Protein AF-A0A7Y3TTW7-F1 (afdb_monomer_lite)

Structure (mmCIF, N/CA/C/O backbone):
data_AF-A0A7Y3TTW7-F1
#
_entry.id   AF-A0A7Y3TTW7-F1
#
loop_
_atom_site.group_PDB
_atom_site.id
_atom_site.type_symbol
_atom_site.label_atom_id
_atom_site.label_alt_id
_atom_site.label_comp_id
_atom_site.label_asym_id
_atom_site.label_entity_id
_atom_site.label_seq_id
_atom_site.pdbx_PDB_ins_code
_atom_site.Cartn_x
_atom_site.Cartn_y
_atom_site.Cartn_z
_atom_site.occupancy
_atom_site.B_iso_or_equiv
_atom_site.auth_seq_id
_atom_site.auth_comp_id
_atom_site.auth_asym_id
_atom_site.auth_atom_id
_atom_site.pdbx_PDB_model_num
ATOM 1 N N . MET A 1 1 ? 27.872 -8.347 -33.840 1.00 60.88 1 MET A N 1
ATOM 2 C CA . MET A 1 1 ? 28.365 -9.631 -33.315 1.00 60.88 1 MET A CA 1
ATOM 3 C C . MET A 1 1 ? 29.827 -9.441 -32.973 1.00 60.88 1 MET A C 1
ATOM 5 O O . MET A 1 1 ? 30.677 -9.538 -33.855 1.00 60.88 1 MET A O 1
ATOM 9 N N . GLY A 1 2 ? 30.091 -9.071 -31.722 1.00 65.56 2 GLY A N 1
ATOM 10 C CA . GLY A 1 2 ? 31.433 -8.956 -31.163 1.00 65.56 2 GLY A CA 1
ATOM 11 C C . GLY A 1 2 ? 32.187 -10.287 -31.203 1.00 65.56 2 GLY A C 1
ATOM 12 O O . GLY A 1 2 ? 31.596 -11.361 -31.333 1.00 65.56 2 GLY A O 1
ATOM 13 N N . ASN A 1 3 ? 33.513 -10.218 -31.104 1.00 78.81 3 ASN A N 1
ATOM 14 C CA . ASN A 1 3 ? 34.361 -11.405 -31.029 1.00 78.81 3 ASN A CA 1
ATOM 15 C C . ASN A 1 3 ? 34.324 -11.984 -29.605 1.00 78.81 3 ASN A C 1
ATOM 17 O O . ASN A 1 3 ? 35.229 -11.746 -28.808 1.00 78.81 3 ASN A O 1
ATOM 21 N N . PHE A 1 4 ? 33.232 -12.671 -29.268 1.00 81.38 4 PHE A N 1
ATOM 22 C CA . PHE A 1 4 ? 33.048 -13.304 -27.964 1.00 81.38 4 PHE A CA 1
ATOM 23 C C . PHE A 1 4 ? 33.668 -14.700 -27.917 1.00 81.38 4 PHE A C 1
ATOM 25 O O . PHE A 1 4 ? 33.715 -15.425 -28.915 1.00 81.38 4 PHE A O 1
ATOM 32 N N . SER A 1 5 ? 34.077 -15.110 -26.719 1.00 85.25 5 SER A N 1
ATOM 33 C CA . SER A 1 5 ? 34.340 -16.512 -26.421 1.00 85.25 5 SER A CA 1
ATOM 34 C C . SER A 1 5 ? 33.061 -17.350 -26.496 1.00 85.25 5 SER A C 1
ATOM 36 O O . SER A 1 5 ? 31.952 -16.830 -26.621 1.00 85.25 5 SER A O 1
ATOM 38 N N . ARG A 1 6 ? 33.205 -18.679 -26.460 1.00 88.56 6 ARG A N 1
ATOM 39 C CA . ARG A 1 6 ? 32.058 -19.596 -26.505 1.00 88.56 6 ARG A CA 1
ATOM 40 C C . ARG A 1 6 ? 31.090 -19.288 -25.359 1.00 88.56 6 ARG A C 1
ATOM 42 O O . ARG A 1 6 ? 31.471 -19.439 -24.200 1.00 88.56 6 ARG A O 1
ATOM 49 N N . ASP A 1 7 ? 29.841 -18.981 -25.700 1.00 87.75 7 ASP A N 1
ATOM 50 C CA . ASP A 1 7 ? 28.762 -18.857 -24.723 1.00 87.75 7 ASP A CA 1
ATOM 51 C C . ASP A 1 7 ? 28.523 -20.207 -24.030 1.00 87.75 7 ASP A C 1
ATOM 53 O O . ASP A 1 7 ? 28.310 -21.246 -24.666 1.00 87.75 7 ASP A O 1
ATOM 57 N N . THR A 1 8 ? 28.647 -20.193 -22.710 1.00 91.12 8 THR A N 1
ATOM 58 C CA . THR A 1 8 ? 28.443 -21.355 -21.839 1.00 91.12 8 THR A CA 1
ATOM 59 C C . THR A 1 8 ? 27.272 -21.153 -20.883 1.00 91.12 8 THR A C 1
ATOM 61 O O . THR A 1 8 ? 26.850 -22.122 -20.243 1.00 91.12 8 THR A O 1
ATOM 64 N N . PHE A 1 9 ? 26.705 -19.943 -20.849 1.00 92.75 9 PHE A N 1
ATOM 65 C CA . PHE A 1 9 ? 25.619 -19.581 -19.963 1.00 92.75 9 PHE A CA 1
ATOM 66 C C . PHE A 1 9 ? 24.318 -20.259 -20.401 1.00 92.75 9 PHE A C 1
ATOM 68 O O . PHE A 1 9 ? 23.895 -20.209 -21.553 1.00 92.75 9 PHE A O 1
ATOM 75 N N . ASP A 1 10 ? 23.656 -20.910 -19.447 1.00 93.19 10 ASP A N 1
ATOM 76 C CA . ASP A 1 10 ? 22.334 -21.493 -19.642 1.00 93.19 10 ASP A CA 1
ATOM 77 C C . ASP A 1 10 ? 21.482 -21.224 -18.392 1.00 93.19 10 ASP A C 1
ATOM 79 O O . ASP A 1 10 ? 21.712 -21.846 -17.343 1.00 93.19 10 ASP A O 1
ATOM 83 N N . PRO A 1 11 ? 20.477 -20.329 -18.471 1.00 89.50 11 PRO A N 1
ATOM 84 C CA . PRO A 1 11 ? 19.652 -19.982 -17.319 1.00 89.50 11 PRO A CA 1
ATOM 85 C C . PRO A 1 11 ? 18.865 -21.186 -16.775 1.00 89.50 11 PRO A C 1
ATOM 87 O O . PRO A 1 11 ? 18.507 -21.207 -15.595 1.00 89.50 11 PRO A O 1
ATOM 90 N N . LEU A 1 12 ? 18.620 -22.223 -17.586 1.00 93.69 12 LEU A N 1
ATOM 91 C CA . LEU A 1 12 ? 17.895 -23.422 -17.159 1.00 93.69 12 LEU A CA 1
ATOM 92 C C . LEU A 1 12 ? 18.743 -24.345 -16.277 1.00 93.69 12 LEU A C 1
ATOM 94 O O . LEU A 1 12 ? 18.178 -25.103 -15.485 1.00 93.69 12 LEU A O 1
ATOM 98 N N . LYS A 1 13 ? 20.078 -24.255 -16.351 1.00 93.00 13 LYS A N 1
ATOM 99 C CA . LYS A 1 13 ? 20.993 -25.020 -15.483 1.00 93.00 13 LYS A CA 1
ATOM 100 C C . LYS A 1 13 ? 21.088 -24.466 -14.064 1.00 93.00 13 LYS A C 1
ATOM 102 O O . LYS A 1 13 ? 21.557 -25.177 -13.178 1.00 93.00 13 LYS A O 1
ATOM 107 N N . ARG A 1 14 ? 20.603 -23.238 -13.829 1.00 89.44 14 ARG A N 1
ATOM 108 C CA . ARG A 1 14 ? 20.536 -22.594 -12.503 1.00 89.44 14 ARG A CA 1
ATOM 109 C C . ARG A 1 14 ? 21.897 -22.499 -11.797 1.00 89.44 14 ARG A C 1
ATOM 111 O O . ARG A 1 14 ? 21.977 -22.655 -10.578 1.00 89.44 14 ARG A O 1
ATOM 118 N N . TYR A 1 15 ? 22.971 -22.256 -12.548 1.00 93.44 15 TYR A N 1
ATOM 119 C CA . TYR A 1 15 ? 24.261 -21.927 -11.947 1.00 93.44 15 TYR A CA 1
ATOM 120 C C . TYR A 1 15 ? 24.195 -20.549 -11.280 1.00 93.44 15 TYR A C 1
ATOM 122 O O . TYR A 1 15 ? 23.651 -19.610 -11.849 1.00 93.44 15 TYR A O 1
ATOM 130 N N . ALA A 1 16 ? 24.737 -20.444 -10.064 1.00 92.50 16 ALA A N 1
ATOM 131 C CA . ALA A 1 16 ? 24.695 -19.219 -9.256 1.00 92.50 16 ALA A CA 1
ATOM 132 C C . ALA A 1 16 ? 26.045 -18.480 -9.191 1.00 92.50 16 ALA A C 1
ATOM 134 O O . ALA A 1 16 ? 26.107 -17.316 -8.810 1.00 92.50 16 ALA A O 1
ATOM 135 N N . SER A 1 17 ? 27.158 -19.144 -9.521 1.00 92.69 17 SER A N 1
ATOM 136 C CA . SER A 1 17 ? 28.484 -18.513 -9.550 1.00 92.69 17 SER A CA 1
ATOM 137 C C . SER A 1 17 ? 29.507 -19.383 -10.275 1.00 92.69 17 SER A C 1
ATOM 139 O O . SER A 1 17 ? 29.437 -20.607 -10.165 1.00 92.69 17 SER A O 1
ATOM 141 N N . VAL A 1 18 ? 30.516 -18.752 -10.877 1.00 93.81 18 VAL A N 1
ATOM 142 C CA . VAL A 1 18 ? 31.730 -19.410 -11.390 1.00 93.81 18 VAL A CA 1
ATOM 143 C C . VAL A 1 18 ? 32.837 -19.353 -10.327 1.00 93.81 18 VAL A C 1
ATOM 145 O O . VAL A 1 18 ? 32.968 -18.359 -9.606 1.00 93.81 18 VAL A O 1
ATOM 148 N N . ARG A 1 19 ? 33.626 -20.427 -10.176 1.00 92.94 19 ARG A N 1
ATOM 149 C CA . ARG A 1 19 ? 34.709 -20.535 -9.177 1.00 92.94 19 ARG A CA 1
ATOM 150 C C . ARG A 1 19 ? 36.032 -20.895 -9.845 1.00 92.94 19 ARG A C 1
ATOM 152 O O . ARG A 1 19 ? 36.165 -21.980 -10.402 1.00 92.94 19 ARG A O 1
ATOM 159 N N . LEU A 1 20 ? 37.014 -20.000 -9.731 1.00 91.88 20 LEU A N 1
ATOM 160 C CA . LEU A 1 20 ? 38.354 -20.207 -10.281 1.00 91.88 20 LEU A CA 1
ATOM 161 C C . LEU A 1 20 ? 39.114 -21.281 -9.497 1.00 91.88 20 LEU A C 1
ATOM 163 O O . LEU A 1 20 ? 39.105 -21.287 -8.264 1.00 91.88 20 LEU A O 1
ATOM 167 N N . GLN A 1 21 ? 39.790 -22.171 -10.220 1.00 87.56 21 GLN A N 1
ATOM 168 C CA . GLN A 1 21 ? 40.594 -23.244 -9.640 1.00 87.56 21 GLN A CA 1
ATOM 169 C C . GLN A 1 21 ? 42.067 -22.838 -9.542 1.00 87.56 21 GLN A C 1
ATOM 171 O O . GLN A 1 21 ? 42.611 -22.171 -10.422 1.00 87.56 21 GLN A O 1
ATOM 176 N N . GLN A 1 22 ? 42.736 -23.260 -8.469 1.00 90.31 22 GLN A N 1
ATOM 177 C CA . GLN A 1 22 ? 44.163 -23.006 -8.298 1.00 90.31 22 GLN A CA 1
ATOM 178 C C . GLN A 1 22 ? 44.974 -23.771 -9.352 1.00 90.31 22 GLN A C 1
ATOM 180 O O . GLN A 1 22 ? 44.800 -24.974 -9.524 1.00 90.31 22 GLN A O 1
ATOM 185 N N . GLY A 1 23 ? 45.897 -23.076 -10.021 1.00 91.19 23 GLY A N 1
ATOM 186 C CA . GLY A 1 23 ? 46.810 -23.682 -10.997 1.00 91.19 23 GLY A CA 1
ATOM 187 C C . GLY A 1 23 ? 46.199 -23.950 -12.377 1.00 91.19 23 GLY A C 1
ATOM 188 O O . GLY A 1 23 ? 46.870 -24.553 -13.210 1.00 91.19 23 GLY A O 1
ATOM 189 N N . VAL A 1 24 ? 44.967 -23.495 -12.633 1.00 92.81 24 VAL A N 1
ATOM 190 C CA . VAL A 1 24 ? 44.290 -23.623 -13.933 1.00 92.81 24 VAL A CA 1
ATOM 191 C C . VAL A 1 24 ? 44.300 -22.269 -14.662 1.00 92.81 24 VAL A C 1
ATOM 193 O O . VAL A 1 24 ? 44.083 -21.243 -14.013 1.00 92.81 24 VAL A O 1
ATOM 196 N N . PRO A 1 25 ? 44.569 -22.227 -15.983 1.00 90.50 25 PRO A N 1
ATOM 197 C CA . PRO A 1 25 ? 44.486 -20.995 -16.765 1.00 90.50 25 PRO A CA 1
ATOM 198 C C . PRO A 1 25 ? 43.090 -20.369 -16.716 1.00 90.50 25 PRO A C 1
ATOM 200 O O . PRO A 1 25 ? 42.089 -21.071 -16.829 1.00 90.50 25 PRO A O 1
ATOM 203 N N . LEU A 1 26 ? 43.037 -19.043 -16.594 1.00 88.50 26 LEU A N 1
ATOM 204 C CA . LEU A 1 26 ? 41.797 -18.282 -16.699 1.00 88.50 26 LEU A CA 1
ATOM 205 C C . LEU A 1 26 ? 41.427 -18.109 -18.173 1.00 88.50 26 LEU A C 1
ATOM 207 O O . LEU A 1 26 ? 42.253 -17.645 -18.962 1.00 88.50 26 LEU A O 1
ATOM 211 N N . ILE A 1 27 ? 40.188 -18.441 -18.519 1.00 89.56 27 ILE A N 1
ATOM 212 C CA . ILE A 1 27 ? 39.611 -18.162 -19.832 1.00 89.56 27 ILE A CA 1
ATOM 213 C C . ILE A 1 27 ? 38.557 -17.062 -19.714 1.00 89.56 27 ILE A C 1
ATOM 215 O O . ILE A 1 27 ? 37.902 -16.899 -18.687 1.00 89.56 27 ILE A O 1
ATOM 219 N N . ASP A 1 28 ? 38.400 -16.300 -20.783 1.00 89.44 28 ASP A N 1
ATOM 220 C CA . ASP A 1 28 ? 37.395 -15.246 -20.914 1.00 89.44 28 ASP A CA 1
ATOM 221 C C . ASP A 1 28 ? 35.954 -15.777 -20.818 1.00 89.44 28 ASP A C 1
ATOM 223 O O . ASP A 1 28 ? 35.100 -15.108 -20.245 1.00 89.44 28 ASP A O 1
ATOM 227 N N . ALA A 1 29 ? 35.686 -16.992 -21.313 1.00 89.69 29 ALA A N 1
ATOM 228 C CA . ALA A 1 29 ? 34.371 -17.638 -21.233 1.00 89.69 29 ALA A CA 1
ATOM 229 C C . ALA A 1 29 ? 33.845 -17.762 -19.793 1.00 89.69 29 ALA A C 1
ATOM 231 O O . ALA A 1 29 ? 32.687 -17.441 -19.546 1.00 89.69 29 ALA A O 1
ATOM 232 N N . ASP A 1 30 ? 34.705 -18.141 -18.843 1.00 91.88 30 ASP A N 1
ATOM 233 C CA . ASP A 1 30 ? 34.345 -18.263 -17.423 1.00 91.88 30 ASP A CA 1
ATOM 234 C C . ASP A 1 30 ? 33.970 -16.900 -16.819 1.00 91.88 30 ASP A C 1
ATOM 236 O O . ASP A 1 30 ? 33.119 -16.797 -15.932 1.00 91.88 30 ASP A O 1
ATOM 240 N N . TRP A 1 31 ? 34.614 -15.831 -17.293 1.00 90.25 31 TRP A N 1
ATOM 241 C CA . TRP A 1 31 ? 34.330 -14.473 -16.841 1.00 90.25 31 TRP A CA 1
ATOM 242 C C . TRP A 1 31 ? 33.002 -13.968 -17.411 1.00 90.25 31 TRP A C 1
ATOM 244 O O . TRP A 1 31 ? 32.193 -13.417 -16.663 1.00 90.25 31 TRP A O 1
ATOM 254 N N . ASN A 1 32 ? 32.758 -14.207 -18.700 1.00 90.75 32 ASN A N 1
ATOM 255 C CA . ASN A 1 32 ? 31.502 -13.851 -19.356 1.00 90.75 32 ASN A CA 1
ATOM 256 C C . ASN A 1 32 ? 30.320 -14.600 -18.719 1.00 90.75 32 ASN A C 1
ATOM 258 O O . ASN A 1 32 ? 29.352 -13.963 -18.312 1.00 90.75 32 ASN A O 1
ATOM 262 N N . GLU A 1 33 ? 30.444 -15.916 -18.487 1.00 93.31 33 GLU A N 1
ATOM 263 C CA . GLU A 1 33 ? 29.412 -16.701 -17.792 1.00 93.31 33 GLU A CA 1
ATOM 264 C C . GLU A 1 33 ? 29.146 -16.160 -16.376 1.00 93.31 33 GLU A C 1
ATOM 266 O O . GLU A 1 33 ? 27.995 -16.067 -15.943 1.00 93.31 33 GLU A O 1
ATOM 271 N N . MET A 1 34 ? 30.191 -15.742 -15.647 1.00 93.94 34 MET A N 1
ATOM 272 C CA . MET A 1 34 ? 30.019 -15.138 -14.323 1.00 93.94 34 MET A CA 1
ATOM 273 C C . MET A 1 34 ? 29.203 -13.837 -14.364 1.00 93.94 34 MET A C 1
ATOM 275 O O . MET A 1 34 ? 28.422 -13.587 -13.439 1.00 93.94 34 MET A O 1
ATOM 279 N N . ASP A 1 35 ? 29.400 -12.997 -15.380 1.00 92.75 35 ASP A N 1
ATOM 280 C CA . ASP A 1 35 ? 28.644 -11.752 -15.540 1.00 92.75 35 ASP A CA 1
ATOM 281 C C . ASP A 1 35 ? 27.187 -12.025 -15.935 1.00 92.75 35 ASP A C 1
ATOM 283 O O . ASP A 1 35 ? 26.265 -11.509 -15.295 1.00 92.75 35 ASP A O 1
ATOM 287 N N . ASP A 1 36 ? 26.966 -12.925 -16.895 1.00 93.25 36 ASP A N 1
ATOM 288 C CA . ASP A 1 36 ? 25.630 -13.277 -17.380 1.00 93.25 36 ASP A CA 1
ATOM 289 C C . ASP A 1 36 ? 24.755 -13.919 -16.293 1.00 93.25 36 ASP A C 1
ATOM 291 O O . ASP A 1 36 ? 23.564 -13.593 -16.182 1.00 93.25 36 ASP A O 1
ATOM 295 N N . ILE A 1 37 ? 25.343 -14.751 -15.420 1.00 94.69 37 ILE A N 1
ATOM 296 C CA . ILE A 1 37 ? 24.661 -15.289 -14.232 1.00 94.69 37 ILE A CA 1
ATOM 297 C C . ILE A 1 37 ? 24.168 -14.147 -13.335 1.00 94.69 37 ILE A C 1
ATOM 299 O O . ILE A 1 37 ? 22.982 -14.090 -12.997 1.00 94.69 37 ILE A O 1
ATOM 303 N N . ARG A 1 38 ? 25.050 -13.206 -12.972 1.00 93.75 38 ARG A N 1
ATOM 304 C CA . ARG A 1 38 ? 24.707 -12.095 -12.064 1.00 93.75 38 ARG A CA 1
ATOM 305 C C . ARG A 1 38 ? 23.667 -11.163 -12.667 1.00 93.75 38 ARG A C 1
ATOM 307 O O . ARG A 1 38 ? 22.726 -10.756 -11.983 1.00 93.75 38 ARG A O 1
ATOM 314 N N . ARG A 1 39 ? 23.830 -10.826 -13.946 1.00 92.44 39 ARG A N 1
ATOM 315 C CA . ARG A 1 39 ? 22.899 -9.973 -14.685 1.00 92.44 39 ARG A CA 1
ATOM 316 C C . ARG A 1 39 ? 21.516 -10.607 -14.749 1.00 92.44 39 ARG A C 1
ATOM 318 O O . ARG A 1 39 ? 20.527 -9.919 -14.492 1.00 92.44 39 ARG A O 1
ATOM 325 N N . THR A 1 40 ? 21.438 -11.902 -15.050 1.00 92.19 40 THR A N 1
ATOM 326 C CA . THR A 1 40 ? 20.163 -12.624 -15.134 1.00 92.19 40 THR A CA 1
ATOM 327 C C . THR A 1 40 ? 19.485 -12.733 -13.773 1.00 92.19 40 THR A C 1
ATOM 329 O O . THR A 1 40 ? 18.276 -12.510 -13.683 1.00 92.19 40 THR A O 1
ATOM 332 N N . GLU A 1 41 ? 20.233 -13.018 -12.705 1.00 93.19 41 GLU A N 1
ATOM 333 C CA . GLU A 1 41 ? 19.691 -13.103 -11.345 1.00 93.19 41 GLU A CA 1
ATOM 334 C C . GLU A 1 41 ? 19.109 -11.757 -10.885 1.00 93.19 41 GLU A C 1
ATOM 336 O O . GLU A 1 41 ? 17.942 -11.691 -10.484 1.00 93.19 41 GLU A O 1
ATOM 341 N N . LEU A 1 42 ? 19.867 -10.664 -11.040 1.00 92.62 42 LEU A N 1
ATOM 342 C CA . LEU A 1 42 ? 19.406 -9.321 -10.681 1.00 92.62 42 LEU A CA 1
ATOM 343 C C . LEU A 1 42 ? 18.188 -8.897 -11.510 1.00 92.62 42 LEU A C 1
ATOM 345 O O . LEU A 1 42 ? 17.193 -8.431 -10.952 1.00 92.62 42 LEU A O 1
ATOM 349 N N . ARG A 1 43 ? 18.231 -9.090 -12.835 1.00 91.19 43 ARG A N 1
ATOM 350 C CA . ARG A 1 43 ? 17.109 -8.748 -13.721 1.00 91.19 43 ARG A CA 1
ATOM 351 C C . ARG A 1 43 ? 15.856 -9.539 -13.359 1.00 91.19 43 ARG A C 1
ATOM 353 O O . ARG A 1 43 ? 14.773 -8.964 -13.302 1.00 91.19 43 ARG A O 1
ATOM 360 N N . THR A 1 44 ? 15.998 -10.833 -13.072 1.00 90.56 44 THR A N 1
ATOM 361 C CA . THR A 1 44 ? 14.889 -11.700 -12.645 1.00 90.56 44 THR A CA 1
ATOM 362 C C . THR A 1 44 ? 14.290 -11.206 -11.329 1.00 90.56 44 THR A C 1
ATOM 364 O O . THR A 1 44 ? 13.070 -11.095 -11.221 1.00 90.56 44 THR A O 1
ATOM 367 N N . PHE A 1 45 ? 15.124 -10.841 -10.352 1.00 88.94 45 PHE A N 1
ATOM 368 C CA . PHE A 1 45 ? 14.653 -10.296 -9.080 1.00 88.94 45 PHE A CA 1
ATOM 369 C C . PHE A 1 45 ? 13.850 -9.000 -9.272 1.00 88.94 45 PHE A C 1
ATOM 371 O O . PHE A 1 45 ? 12.715 -8.894 -8.808 1.00 88.94 45 PHE A O 1
ATOM 378 N N . ILE A 1 46 ? 14.398 -8.030 -10.009 1.00 90.94 46 ILE A N 1
ATOM 379 C CA . ILE A 1 46 ? 13.727 -6.746 -10.259 1.00 90.94 46 ILE A CA 1
ATOM 380 C C . ILE A 1 46 ? 12.412 -6.971 -11.015 1.00 90.94 46 ILE A C 1
ATOM 382 O O . ILE A 1 46 ? 11.369 -6.462 -10.605 1.00 90.94 46 ILE A O 1
ATOM 386 N N . LYS A 1 47 ? 12.440 -7.784 -12.076 1.00 88.81 47 LYS A N 1
ATOM 387 C CA . LYS A 1 47 ? 11.273 -8.082 -12.914 1.00 88.81 47 LYS A CA 1
ATOM 388 C C . LYS A 1 47 ? 10.107 -8.658 -12.113 1.00 88.81 47 LYS A C 1
ATOM 390 O O . LYS A 1 47 ? 8.983 -8.192 -12.262 1.00 88.81 47 LYS A O 1
ATOM 395 N N . TRP A 1 48 ? 10.357 -9.667 -11.278 1.00 84.12 48 TRP A N 1
ATOM 396 C CA . TRP A 1 48 ? 9.275 -10.392 -10.606 1.00 84.12 48 TRP A CA 1
ATOM 397 C C . TRP A 1 48 ? 8.834 -9.770 -9.281 1.00 84.12 48 TRP A C 1
ATOM 399 O O . TRP A 1 48 ? 7.655 -9.863 -8.948 1.00 84.12 48 TRP A O 1
ATOM 409 N N . PHE A 1 49 ? 9.742 -9.147 -8.523 1.00 82.75 49 PHE A N 1
ATOM 410 C CA . PHE A 1 49 ? 9.419 -8.638 -7.183 1.00 82.75 49 PHE A CA 1
ATOM 411 C C . PHE A 1 49 ? 9.117 -7.139 -7.145 1.00 82.75 49 PHE A C 1
ATOM 413 O O . PHE A 1 49 ? 8.361 -6.697 -6.282 1.00 82.75 49 PHE A O 1
ATOM 420 N N . ILE A 1 50 ? 9.684 -6.353 -8.062 1.00 85.25 50 ILE A N 1
ATOM 421 C CA . ILE A 1 50 ? 9.438 -4.907 -8.144 1.00 85.25 50 ILE A CA 1
ATOM 422 C C . ILE A 1 50 ? 8.433 -4.625 -9.273 1.00 85.25 50 ILE A C 1
ATOM 424 O O . ILE A 1 50 ? 7.422 -3.939 -9.068 1.00 85.25 50 ILE A O 1
ATOM 428 N N . GLY A 1 51 ? 8.679 -5.224 -10.440 1.00 86.38 51 GLY A N 1
ATOM 429 C CA . GLY A 1 51 ? 7.909 -5.014 -11.661 1.00 86.38 51 GLY A CA 1
ATOM 430 C C . GLY A 1 51 ? 8.232 -3.685 -12.340 1.00 86.38 51 GLY A C 1
ATOM 431 O O . GLY A 1 51 ? 9.226 -3.028 -12.026 1.00 86.38 51 GLY A O 1
ATOM 432 N N . ASP A 1 52 ? 7.362 -3.290 -13.265 1.00 88.75 52 ASP A N 1
ATOM 433 C CA . ASP A 1 52 ? 7.565 -2.096 -14.085 1.00 88.75 52 ASP A CA 1
ATOM 434 C C . ASP A 1 52 ? 7.034 -0.835 -13.400 1.00 88.75 52 ASP A C 1
ATOM 436 O O . ASP A 1 52 ? 6.056 -0.885 -12.638 1.00 88.75 52 ASP A O 1
ATOM 440 N N . GLY A 1 53 ? 7.657 0.309 -13.690 1.00 89.94 53 GLY A N 1
ATOM 441 C CA . GLY A 1 53 ? 7.201 1.606 -13.193 1.00 89.94 53 GLY A CA 1
ATOM 442 C C . GLY A 1 53 ? 8.278 2.684 -13.098 1.00 89.94 53 GLY A C 1
ATOM 443 O O . GLY A 1 53 ? 9.448 2.473 -13.417 1.00 89.94 53 GLY A O 1
ATOM 444 N N . ILE A 1 54 ? 7.858 3.863 -12.638 1.00 89.81 54 ILE A N 1
ATOM 445 C CA . ILE A 1 54 ? 8.736 5.008 -12.379 1.00 89.81 54 ILE A CA 1
ATOM 446 C C . ILE A 1 54 ? 8.973 5.128 -10.868 1.00 89.81 54 ILE A C 1
ATOM 448 O O . ILE A 1 54 ? 7.995 5.254 -10.118 1.00 89.81 54 ILE A O 1
ATOM 452 N N . PRO A 1 55 ? 10.236 5.123 -10.401 1.00 86.44 55 PRO A N 1
ATOM 453 C CA . PRO A 1 55 ? 10.557 5.289 -8.994 1.00 86.44 55 PRO A CA 1
ATOM 454 C C . PRO A 1 55 ? 10.152 6.678 -8.494 1.00 86.44 55 PRO A C 1
ATOM 456 O O . PRO A 1 55 ? 10.203 7.676 -9.221 1.00 86.44 55 PRO A O 1
ATOM 459 N N . ALA A 1 56 ? 9.741 6.739 -7.227 1.00 81.00 56 ALA A N 1
ATOM 460 C CA . ALA A 1 56 ? 9.491 8.010 -6.554 1.00 81.00 56 ALA A CA 1
ATOM 461 C C . ALA A 1 56 ? 10.782 8.839 -6.466 1.00 81.00 56 ALA A C 1
ATOM 463 O O . ALA A 1 56 ? 11.884 8.286 -6.426 1.00 81.00 56 ALA A O 1
ATOM 464 N N . LYS A 1 57 ? 10.642 10.166 -6.406 1.00 75.94 57 LYS A N 1
ATOM 465 C CA . LYS A 1 57 ? 11.776 11.052 -6.126 1.00 75.94 57 LYS A CA 1
ATOM 466 C C . LYS A 1 57 ? 12.300 10.809 -4.706 1.00 75.94 57 LYS A C 1
ATOM 468 O O . LYS A 1 57 ? 11.587 10.278 -3.853 1.00 75.94 57 LYS A O 1
ATOM 473 N N . SER A 1 58 ? 13.542 11.219 -4.444 1.00 71.44 58 SER A N 1
ATOM 474 C CA . SER A 1 58 ? 14.175 11.098 -3.120 1.00 71.44 58 SER A CA 1
ATOM 475 C C . SER A 1 58 ? 13.409 11.834 -2.014 1.00 71.44 58 SER A C 1
ATOM 477 O O . SER A 1 58 ? 13.449 11.416 -0.861 1.00 71.44 58 SER A O 1
ATOM 479 N N . ASP A 1 59 ? 12.663 12.882 -2.367 1.00 69.00 59 ASP A N 1
ATOM 480 C CA . ASP A 1 59 ? 11.778 13.642 -1.477 1.00 69.00 59 ASP A CA 1
ATOM 481 C C . ASP A 1 59 ? 10.382 13.006 -1.281 1.00 69.00 59 ASP A C 1
ATOM 483 O O . ASP A 1 59 ? 9.531 13.567 -0.591 1.00 69.00 59 ASP A O 1
ATOM 487 N N . GLY A 1 60 ? 10.125 11.838 -1.881 1.00 66.56 60 GLY A N 1
ATOM 488 C CA . GLY A 1 60 ? 8.850 11.120 -1.802 1.00 66.56 60 GLY A CA 1
ATOM 489 C C . GLY A 1 60 ? 7.746 11.656 -2.722 1.00 66.56 60 GLY A C 1
ATOM 490 O O . GLY A 1 60 ? 6.647 11.091 -2.737 1.00 66.56 60 GLY A O 1
ATOM 491 N N . SER A 1 61 ? 8.013 12.706 -3.503 1.00 69.88 61 SER A N 1
ATOM 492 C CA . SER A 1 61 ? 7.059 13.264 -4.461 1.00 69.88 61 SER A CA 1
ATOM 493 C C . SER A 1 61 ? 6.960 12.435 -5.751 1.00 69.88 61 SER A C 1
ATOM 495 O O . SER A 1 61 ? 7.773 11.545 -6.040 1.00 69.88 61 SER A O 1
ATOM 497 N N . ARG A 1 62 ? 5.909 12.708 -6.538 1.00 71.56 62 ARG A N 1
ATOM 498 C CA . ARG A 1 62 ? 5.687 12.054 -7.832 1.00 71.56 62 ARG A CA 1
ATOM 499 C C . ARG A 1 62 ? 6.773 12.429 -8.833 1.00 71.56 62 ARG A C 1
ATOM 501 O O . ARG A 1 62 ? 7.233 13.568 -8.896 1.00 71.56 62 ARG A O 1
ATOM 508 N N . ASN A 1 63 ? 7.134 11.451 -9.655 1.00 83.19 63 ASN A N 1
ATOM 509 C CA . ASN A 1 63 ? 8.127 11.607 -10.701 1.00 83.19 63 ASN A CA 1
ATOM 510 C C . ASN A 1 63 ? 7.461 11.693 -12.086 1.00 83.19 63 ASN A C 1
ATOM 512 O O . ASN A 1 63 ? 6.663 10.832 -12.461 1.00 83.19 63 ASN A O 1
ATOM 516 N N . ASP A 1 64 ? 7.800 12.734 -12.847 1.00 87.56 64 ASP A N 1
ATOM 517 C CA . ASP A 1 64 ? 7.279 12.989 -14.196 1.00 87.56 64 ASP A CA 1
ATOM 518 C C . ASP A 1 64 ? 8.156 12.379 -15.309 1.00 87.56 64 ASP A C 1
ATOM 520 O O . ASP A 1 64 ? 7.948 12.665 -16.484 1.00 87.56 64 ASP A O 1
ATOM 524 N N . ALA A 1 65 ? 9.097 11.496 -14.967 1.00 89.31 65 ALA A N 1
ATOM 525 C CA . ALA A 1 65 ? 9.945 10.787 -15.928 1.00 89.31 65 ALA A CA 1
ATOM 526 C C . ALA A 1 65 ? 9.154 10.054 -17.017 1.00 89.31 65 ALA A C 1
ATOM 528 O O . ALA A 1 65 ? 8.262 9.258 -16.713 1.00 89.31 65 ALA A O 1
ATOM 529 N N . PHE A 1 66 ? 9.507 10.275 -18.280 1.00 92.69 66 PHE A N 1
ATOM 530 C CA . PHE A 1 66 ? 8.823 9.716 -19.449 1.00 92.69 66 PHE A CA 1
ATOM 531 C C . PHE A 1 66 ? 7.342 10.113 -19.562 1.00 92.69 66 PHE A C 1
ATOM 533 O O . PHE A 1 66 ? 6.574 9.458 -20.270 1.00 92.69 66 PHE A O 1
ATOM 540 N N . ARG A 1 67 ? 6.900 11.179 -18.880 1.00 93.69 67 ARG A N 1
ATOM 541 C CA . ARG A 1 67 ? 5.530 11.676 -19.034 1.00 93.69 67 ARG A CA 1
ATOM 542 C C . ARG A 1 67 ? 5.327 12.233 -20.434 1.00 93.69 67 ARG A C 1
ATOM 544 O O . ARG A 1 67 ? 6.124 13.039 -20.906 1.00 93.69 67 ARG A O 1
ATOM 551 N N . ILE A 1 68 ? 4.216 11.853 -21.055 1.00 94.88 68 ILE A N 1
ATOM 552 C CA . ILE A 1 68 ? 3.791 12.410 -22.336 1.00 94.88 68 ILE A CA 1
ATOM 553 C C . ILE A 1 68 ? 2.993 13.689 -22.077 1.00 94.88 68 ILE A C 1
ATOM 555 O O . ILE A 1 68 ? 2.038 13.687 -21.298 1.00 94.88 68 ILE A O 1
ATOM 559 N N . ALA A 1 69 ? 3.389 14.784 -22.718 1.00 93.38 69 ALA A N 1
ATOM 560 C CA . ALA A 1 69 ? 2.746 16.088 -22.609 1.00 93.38 69 ALA A CA 1
ATOM 561 C C . ALA A 1 69 ? 2.621 16.746 -23.987 1.00 93.38 69 ALA A C 1
ATOM 563 O O . ALA A 1 69 ? 3.464 16.550 -24.859 1.00 93.38 69 ALA A O 1
ATOM 564 N N . ALA A 1 70 ? 1.587 17.558 -24.198 1.00 92.44 70 ALA A N 1
ATOM 565 C CA . ALA A 1 70 ? 1.506 18.379 -25.403 1.00 92.44 70 ALA A CA 1
ATOM 566 C C . ALA A 1 70 ? 2.652 19.409 -25.424 1.00 92.44 70 ALA A C 1
ATOM 568 O O . ALA A 1 70 ? 3.086 19.892 -24.374 1.00 92.44 70 ALA A O 1
ATOM 569 N N . ILE A 1 71 ? 3.145 19.752 -26.615 1.00 92.00 71 ILE A N 1
ATOM 570 C CA . ILE A 1 71 ? 4.110 20.849 -26.773 1.00 92.00 71 ILE A CA 1
ATOM 571 C C . ILE A 1 71 ? 3.403 22.217 -26.671 1.00 92.00 71 ILE A C 1
ATOM 573 O O . ILE A 1 71 ? 2.211 22.301 -26.974 1.00 92.00 71 ILE A O 1
ATOM 577 N N . PRO A 1 72 ? 4.105 23.302 -26.275 1.00 88.94 72 PRO A N 1
ATOM 578 C CA . PRO A 1 72 ? 3.495 24.626 -26.083 1.00 88.94 72 PRO A CA 1
ATOM 579 C C . PRO A 1 72 ? 2.794 25.191 -27.323 1.00 88.94 72 PRO A C 1
ATOM 581 O O . PRO A 1 72 ? 1.827 25.937 -27.201 1.00 88.94 72 PRO A O 1
ATOM 584 N N . THR A 1 73 ? 3.283 24.840 -28.513 1.00 90.81 73 THR A N 1
ATOM 585 C CA . THR A 1 73 ? 2.636 25.133 -29.794 1.00 90.81 73 THR A CA 1
ATOM 586 C C . THR A 1 73 ? 2.089 23.820 -30.349 1.00 90.81 73 THR A C 1
ATOM 588 O O . THR A 1 73 ? 2.869 23.071 -30.932 1.00 90.81 73 THR A O 1
ATOM 591 N N . PRO A 1 74 ? 0.796 23.498 -30.137 1.00 85.75 74 PRO A N 1
ATOM 592 C CA . PRO A 1 74 ? 0.241 22.188 -30.467 1.00 85.75 74 PRO A CA 1
ATOM 593 C C . PRO A 1 74 ? 0.509 21.783 -31.919 1.00 85.75 74 PRO A C 1
ATOM 595 O O . PRO A 1 74 ? 0.262 22.550 -32.847 1.00 85.75 74 PRO A O 1
ATOM 598 N N . ASP A 1 75 ? 0.975 20.553 -32.111 1.00 90.06 75 ASP A N 1
ATOM 599 C CA . ASP A 1 75 ? 1.268 19.963 -33.418 1.00 90.06 75 ASP A CA 1
ATOM 600 C C . ASP A 1 75 ? 0.471 18.661 -33.542 1.00 90.06 75 ASP A C 1
ATOM 602 O O . ASP A 1 75 ? 0.261 17.927 -32.573 1.00 90.06 75 ASP A O 1
ATOM 606 N N . SER A 1 76 ? -0.026 18.386 -34.743 1.00 89.44 76 SER A N 1
ATOM 607 C CA . SER A 1 76 ? -0.756 17.153 -35.029 1.00 89.44 76 SER A CA 1
ATOM 608 C C . SER A 1 76 ? 0.150 15.928 -35.069 1.00 89.44 76 SER A C 1
ATOM 610 O O . SER A 1 76 ? -0.361 14.829 -34.947 1.00 89.44 76 SER A O 1
ATOM 612 N N . ALA A 1 77 ? 1.466 16.063 -35.177 1.00 89.19 77 ALA A N 1
ATOM 613 C CA . ALA A 1 77 ? 2.399 14.949 -35.302 1.00 89.19 77 ALA A CA 1
ATOM 614 C C . ALA A 1 77 ? 3.536 14.982 -34.267 1.00 89.19 77 ALA A C 1
ATOM 616 O O . ALA A 1 77 ? 4.544 14.305 -34.464 1.00 89.19 77 ALA A O 1
ATOM 617 N N . ASN A 1 78 ? 3.417 15.764 -33.187 1.00 91.94 78 ASN A N 1
ATOM 618 C CA . ASN A 1 78 ? 4.478 15.890 -32.184 1.00 91.94 78 ASN A CA 1
ATOM 619 C C . ASN A 1 78 ? 3.941 16.060 -30.755 1.00 91.94 78 ASN A C 1
ATOM 621 O O . ASN A 1 78 ? 2.891 16.662 -30.542 1.00 91.94 78 ASN A O 1
ATOM 625 N N . PHE A 1 79 ? 4.697 15.570 -29.775 1.00 93.75 79 PHE A N 1
ATOM 626 C CA . PHE A 1 79 ? 4.466 15.785 -28.345 1.00 93.75 79 PHE A CA 1
ATOM 627 C C . PHE A 1 79 ? 5.801 15.815 -27.597 1.00 93.75 79 PHE A C 1
ATOM 629 O O . PHE A 1 79 ? 6.835 15.430 -28.141 1.00 93.75 79 PHE A O 1
ATOM 636 N N . ARG A 1 80 ? 5.780 16.248 -26.338 1.00 92.69 80 ARG A N 1
ATOM 637 C CA . ARG A 1 80 ? 6.943 16.303 -25.453 1.00 92.69 80 ARG A CA 1
ATOM 638 C C . ARG A 1 80 ? 6.990 15.084 -24.533 1.00 92.69 80 ARG A C 1
ATOM 640 O O . ARG A 1 80 ? 5.977 14.709 -23.946 1.00 92.69 80 ARG A O 1
ATOM 647 N N . ILE A 1 81 ? 8.171 14.496 -24.397 1.00 93.06 81 ILE A N 1
ATOM 648 C CA . ILE A 1 81 ? 8.516 13.459 -23.424 1.00 93.06 81 ILE A CA 1
ATOM 649 C C . ILE A 1 81 ? 9.299 14.161 -22.318 1.00 93.06 81 ILE A C 1
ATOM 651 O O . ILE A 1 81 ? 10.360 14.731 -22.577 1.00 93.06 81 ILE A O 1
ATOM 655 N N . LEU A 1 82 ? 8.755 14.175 -21.106 1.00 90.44 82 LEU A N 1
ATOM 656 C CA . LEU A 1 82 ? 9.365 14.885 -19.987 1.00 90.44 82 LEU A CA 1
ATOM 657 C C . LEU A 1 82 ? 10.428 14.027 -19.302 1.00 90.44 82 LEU A C 1
ATOM 659 O O . LEU A 1 82 ? 10.193 12.853 -19.013 1.00 90.44 82 LEU A O 1
ATOM 663 N N . ALA A 1 83 ? 11.568 14.627 -18.969 1.00 86.75 83 ALA A N 1
ATOM 664 C CA . ALA A 1 83 ? 12.548 14.002 -18.093 1.00 86.75 83 ALA A CA 1
ATOM 665 C C . ALA A 1 83 ? 12.107 14.045 -16.632 1.00 86.75 83 ALA A C 1
ATOM 667 O O . ALA A 1 83 ? 12.407 13.129 -15.875 1.00 86.75 83 ALA A O 1
ATOM 668 N N . GLY A 1 84 ? 11.387 15.096 -16.221 1.00 78.69 84 GLY A N 1
ATOM 669 C CA . GLY A 1 84 ? 10.876 15.247 -14.853 1.00 78.69 84 GLY A CA 1
ATOM 670 C C . GLY A 1 84 ? 11.946 15.525 -13.781 1.00 78.69 84 GLY A C 1
ATOM 671 O O . GLY A 1 84 ? 11.643 15.398 -12.588 1.00 78.69 84 GLY A O 1
ATOM 672 N N . GLY A 1 85 ? 13.187 15.853 -14.179 1.00 74.25 85 GLY A N 1
ATOM 673 C CA . GLY A 1 85 ? 14.380 15.942 -13.317 1.00 74.25 85 GLY A CA 1
ATOM 674 C C . GLY A 1 85 ? 15.512 16.798 -13.894 1.00 74.25 85 GLY A C 1
ATOM 675 O O . GLY A 1 85 ? 15.270 1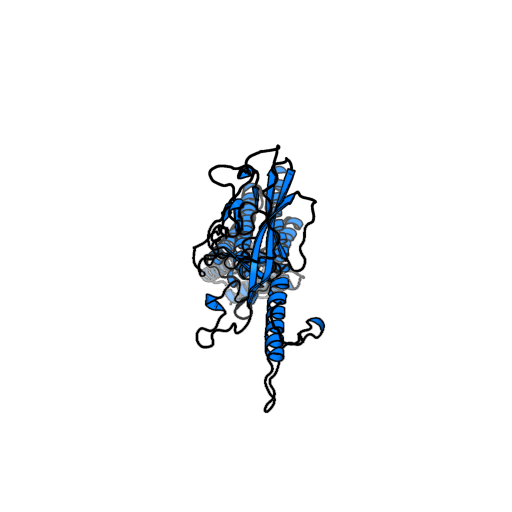7.631 -14.765 1.00 74.25 85 GLY A O 1
ATOM 676 N N . GLY A 1 86 ? 16.720 16.629 -13.347 1.00 66.69 86 GLY A N 1
ATOM 677 C CA . GLY A 1 86 ? 17.923 17.390 -13.712 1.00 66.69 86 GLY A CA 1
ATOM 678 C C . GLY A 1 86 ? 18.694 16.777 -14.885 1.00 66.69 86 GLY A C 1
ATOM 679 O O . GLY A 1 86 ? 18.451 15.635 -15.259 1.00 66.69 86 GLY A O 1
ATOM 680 N N . THR A 1 87 ? 19.636 17.538 -15.447 1.00 67.62 87 THR A N 1
ATOM 681 C CA . THR A 1 87 ? 20.382 17.185 -16.671 1.00 67.62 87 THR A CA 1
ATOM 682 C C . THR A 1 87 ? 21.614 16.302 -16.447 1.00 67.62 87 THR A C 1
ATOM 684 O O . THR A 1 87 ? 22.384 16.096 -17.380 1.00 67.62 87 THR A O 1
ATOM 687 N N . ASP A 1 88 ? 21.852 15.829 -15.224 1.00 65.38 88 ASP A N 1
ATOM 688 C CA . ASP A 1 88 ? 23.018 15.031 -14.832 1.00 65.38 88 ASP A CA 1
ATOM 689 C C . ASP A 1 88 ? 22.629 13.608 -14.395 1.00 65.38 88 ASP A C 1
ATOM 691 O O . ASP A 1 88 ? 21.471 13.332 -14.094 1.00 65.38 88 ASP A O 1
ATOM 695 N N . ASP A 1 89 ? 23.597 12.689 -14.311 1.00 62.53 89 ASP A N 1
ATOM 696 C CA . ASP A 1 89 ? 23.357 11.277 -13.941 1.00 62.53 89 ASP A CA 1
ATOM 697 C C . ASP A 1 89 ? 22.692 11.102 -12.562 1.00 62.53 89 ASP A C 1
ATOM 699 O O . ASP A 1 89 ? 22.026 10.095 -12.297 1.00 62.53 89 ASP A O 1
ATOM 703 N N . SER A 1 90 ? 22.877 12.088 -11.676 1.00 64.38 90 SER A N 1
ATOM 704 C CA . SER A 1 90 ? 22.292 12.120 -10.330 1.00 64.38 90 SER A CA 1
ATOM 705 C C . SER A 1 90 ? 20.849 12.643 -10.322 1.00 64.38 90 SER A C 1
ATOM 707 O O . SER A 1 90 ? 20.067 12.250 -9.457 1.00 64.38 90 SER A O 1
ATOM 709 N N . GLY A 1 91 ? 20.488 13.508 -11.274 1.00 64.94 91 GLY A N 1
ATOM 710 C CA . GLY A 1 91 ? 19.149 14.060 -11.479 1.00 64.94 91 GLY A CA 1
ATOM 711 C C . GLY A 1 91 ? 18.334 13.361 -12.570 1.00 64.94 91 GLY A C 1
ATOM 712 O O . GLY A 1 91 ? 17.143 13.661 -12.709 1.00 64.94 91 GLY A O 1
ATOM 713 N N . ALA A 1 92 ? 18.951 12.436 -13.311 1.00 73.56 92 ALA A N 1
ATOM 714 C CA . ALA A 1 92 ? 18.328 11.618 -14.339 1.00 73.56 92 ALA A CA 1
ATOM 715 C C . ALA A 1 92 ? 17.234 10.739 -13.737 1.00 73.56 92 ALA A C 1
ATOM 717 O O . ALA A 1 92 ? 17.461 9.983 -12.783 1.00 73.56 92 ALA A O 1
ATOM 718 N N . ASN A 1 93 ? 16.043 10.793 -14.325 1.00 85.00 93 ASN A N 1
ATOM 719 C CA . ASN A 1 93 ? 14.951 9.973 -13.839 1.00 85.00 93 ASN A CA 1
ATOM 720 C C . ASN A 1 93 ? 14.824 8.677 -14.611 1.00 85.00 93 ASN A C 1
ATOM 722 O O . ASN A 1 93 ? 15.025 8.615 -15.821 1.00 85.00 93 ASN A O 1
ATOM 726 N N . ARG A 1 94 ? 14.448 7.642 -13.867 1.00 88.00 94 ARG A N 1
ATOM 727 C CA . ARG A 1 94 ? 14.538 6.252 -14.290 1.00 88.00 94 ARG A CA 1
ATOM 728 C C . ARG A 1 94 ? 13.160 5.668 -14.571 1.00 88.00 94 ARG A C 1
AT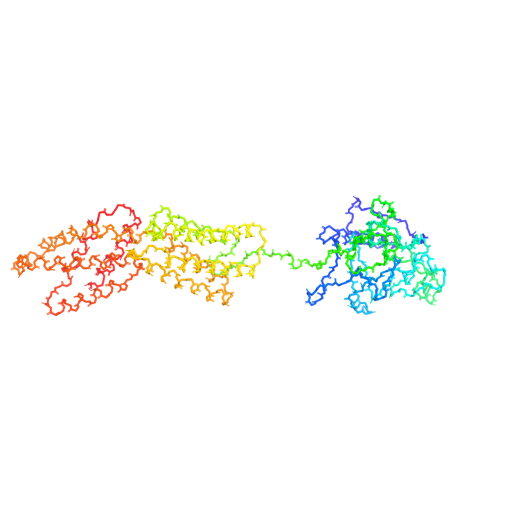OM 730 O O . ARG A 1 94 ? 12.144 6.162 -14.088 1.00 88.00 94 ARG A O 1
ATOM 737 N N . CYS A 1 95 ? 13.132 4.589 -15.329 1.00 91.12 95 CYS A N 1
ATOM 738 C CA . CYS A 1 95 ? 11.978 3.728 -15.507 1.00 91.12 95 CYS A CA 1
ATOM 739 C C . CYS A 1 95 ? 12.461 2.277 -15.530 1.00 91.12 95 CYS A C 1
ATOM 741 O O . CYS A 1 95 ? 13.469 1.963 -16.167 1.00 91.12 95 CYS A O 1
ATOM 743 N N . LEU A 1 96 ? 11.756 1.409 -14.807 1.00 93.25 96 LEU A N 1
ATOM 744 C CA . LEU A 1 96 ? 11.961 -0.032 -14.847 1.00 93.25 96 LEU A CA 1
ATOM 745 C C . LEU A 1 96 ? 10.980 -0.655 -15.838 1.00 93.25 96 LEU A C 1
ATOM 747 O O . LEU A 1 96 ? 9.774 -0.421 -15.740 1.00 93.25 96 LEU A O 1
ATOM 751 N N . VAL A 1 97 ? 11.520 -1.440 -16.771 1.00 94.00 97 VAL A N 1
ATOM 752 C CA . VAL A 1 97 ? 10.794 -2.136 -17.836 1.00 94.00 97 VAL A CA 1
ATOM 753 C C . VAL A 1 97 ? 11.335 -3.557 -17.965 1.00 94.00 97 VAL A C 1
ATOM 755 O O . VAL A 1 97 ? 12.471 -3.767 -18.378 1.00 94.00 97 VAL A O 1
ATOM 758 N N . ASP A 1 98 ? 10.540 -4.557 -17.607 1.00 92.00 98 ASP A N 1
ATOM 759 C CA . ASP A 1 98 ? 10.903 -5.977 -17.629 1.00 92.00 98 ASP A CA 1
ATOM 760 C C . ASP A 1 98 ? 12.213 -6.298 -16.872 1.00 92.00 98 ASP A C 1
ATOM 762 O O . ASP A 1 98 ? 13.051 -7.102 -17.302 1.00 92.00 98 ASP A O 1
ATOM 766 N N . GLY A 1 99 ? 12.423 -5.612 -15.744 1.00 90.44 99 GLY A N 1
ATOM 767 C CA . GLY A 1 99 ? 13.651 -5.695 -14.945 1.00 90.44 99 GLY A CA 1
ATOM 768 C C . GLY A 1 99 ? 14.861 -4.963 -15.538 1.00 90.44 99 GLY A C 1
ATOM 769 O O . GLY A 1 99 ? 15.955 -5.056 -14.983 1.00 90.44 99 GLY A O 1
ATOM 770 N N . VAL A 1 100 ? 14.685 -4.245 -16.650 1.00 91.69 100 VAL A N 1
ATOM 771 C CA . VAL A 1 100 ? 15.696 -3.381 -17.265 1.00 91.69 100 VAL A CA 1
ATOM 772 C C . VAL A 1 100 ? 15.456 -1.945 -16.833 1.00 91.69 100 VAL A C 1
ATOM 774 O O . VAL A 1 100 ? 14.343 -1.434 -16.908 1.00 91.69 100 VAL A O 1
ATOM 777 N N . GLU A 1 101 ? 16.516 -1.287 -16.391 1.00 91.25 101 GLU A N 1
ATOM 778 C CA . GLU A 1 101 ? 16.484 0.126 -16.047 1.00 91.25 101 GLU A CA 1
ATOM 779 C C . GLU A 1 101 ? 16.923 0.987 -17.230 1.00 91.25 101 GLU A C 1
ATOM 781 O O . GLU A 1 101 ? 17.976 0.741 -17.824 1.00 91.25 101 GLU A O 1
ATOM 786 N N . VAL A 1 102 ? 16.134 2.021 -17.519 1.00 90.88 102 VAL A N 1
ATOM 787 C CA . VAL A 1 102 ? 16.454 3.096 -18.467 1.00 90.88 102 VAL A CA 1
ATOM 788 C C . VAL A 1 102 ? 16.217 4.450 -17.816 1.00 90.88 102 VAL A C 1
ATOM 790 O O . VAL A 1 102 ? 15.450 4.552 -16.860 1.00 90.88 102 VAL A O 1
ATOM 793 N N . PHE A 1 103 ? 16.872 5.495 -18.309 1.00 87.94 103 PHE A N 1
ATOM 794 C CA . PHE A 1 103 ? 16.756 6.839 -17.754 1.00 87.94 103 PHE A CA 1
ATOM 795 C C . PHE A 1 103 ? 16.647 7.888 -18.853 1.00 87.94 103 PHE A C 1
ATOM 797 O O . PHE A 1 103 ? 17.032 7.638 -19.986 1.00 87.94 103 PHE A O 1
ATOM 804 N N . ILE A 1 104 ? 16.107 9.049 -18.496 1.00 85.94 104 ILE A N 1
ATOM 805 C CA . ILE A 1 104 ? 15.984 10.228 -19.351 1.00 85.94 104 ILE A CA 1
ATOM 806 C C . ILE A 1 104 ? 16.557 11.434 -18.597 1.00 85.94 104 ILE A C 1
ATOM 808 O O . ILE A 1 104 ? 16.253 11.636 -17.417 1.00 85.94 104 ILE A O 1
ATOM 812 N N . THR A 1 105 ? 17.407 12.224 -19.258 1.00 84.12 105 THR A N 1
ATOM 813 C CA . THR A 1 105 ? 18.158 13.319 -18.609 1.00 84.12 105 THR A CA 1
ATOM 814 C C . THR A 1 105 ? 17.621 14.715 -18.937 1.00 84.12 105 THR A C 1
ATOM 816 O O . THR A 1 105 ? 17.764 15.627 -18.133 1.00 84.12 105 THR A O 1
ATOM 819 N N . GLN A 1 106 ? 16.940 14.922 -20.067 1.00 85.38 106 GLN A N 1
ATOM 820 C CA . GLN A 1 106 ? 16.227 16.180 -20.344 1.00 85.38 106 GLN A CA 1
ATOM 821 C C . GLN A 1 106 ? 14.993 15.933 -21.214 1.00 85.38 106 GLN A C 1
ATOM 823 O O . GLN A 1 106 ? 14.869 14.892 -21.862 1.00 85.38 106 GLN A O 1
ATOM 828 N N . ASP A 1 107 ? 14.073 16.894 -21.216 1.00 88.00 107 ASP A N 1
ATOM 829 C CA . ASP A 1 107 ? 12.871 16.804 -22.034 1.00 88.00 107 ASP A CA 1
ATOM 830 C C . ASP A 1 107 ? 13.226 16.731 -23.525 1.00 88.00 107 ASP A C 1
ATOM 832 O O . ASP A 1 107 ? 14.039 17.515 -24.020 1.00 88.00 107 ASP A O 1
ATOM 836 N N . ILE A 1 108 ? 12.551 15.852 -24.260 1.00 87.38 108 ILE A N 1
ATOM 837 C CA . ILE A 1 108 ? 12.746 15.674 -25.701 1.00 87.38 108 ILE A CA 1
ATOM 838 C C . ILE A 1 108 ? 11.397 15.605 -26.412 1.00 87.38 108 ILE A C 1
ATOM 840 O O . ILE A 1 108 ? 10.423 15.067 -25.891 1.00 87.38 108 ILE A O 1
ATOM 844 N N . GLU A 1 109 ? 11.304 16.178 -27.607 1.00 90.81 109 GLU A N 1
ATOM 845 C CA . GLU A 1 109 ? 10.116 16.024 -28.445 1.00 90.81 109 GLU A CA 1
ATOM 846 C C . GLU A 1 109 ? 10.127 14.678 -29.173 1.00 90.81 109 GLU A C 1
ATOM 848 O O . GLU A 1 109 ? 11.183 14.160 -29.528 1.00 90.81 109 GLU A O 1
ATOM 853 N N . PHE A 1 110 ? 8.953 14.118 -29.457 1.00 90.88 110 PHE A N 1
ATOM 854 C CA . PHE A 1 110 ? 8.829 12.840 -30.157 1.00 90.88 110 PHE A CA 1
ATOM 855 C C . PHE A 1 110 ? 9.572 12.841 -31.498 1.00 90.88 110 PHE A C 1
ATOM 857 O O . PHE A 1 110 ? 10.319 11.903 -31.792 1.00 90.88 110 PHE A O 1
ATOM 864 N N . LYS A 1 111 ? 9.406 13.921 -32.276 1.00 89.00 111 LYS A N 1
ATOM 865 C CA . LYS A 1 111 ? 10.094 14.119 -33.559 1.00 89.00 111 LYS A CA 1
ATOM 866 C C . LYS A 1 111 ? 11.604 14.273 -33.415 1.00 89.00 111 LYS A C 1
ATOM 868 O O . LYS A 1 111 ? 12.277 14.087 -34.415 1.00 89.00 111 LYS A O 1
ATOM 873 N N . ALA A 1 112 ? 12.107 14.613 -32.223 1.00 86.19 112 ALA A N 1
ATOM 874 C CA . ALA A 1 112 ? 13.517 14.868 -31.930 1.00 86.19 112 ALA A CA 1
ATOM 875 C C . ALA A 1 112 ? 14.309 13.625 -31.490 1.00 86.19 112 ALA A C 1
ATOM 877 O O . ALA A 1 112 ? 15.513 13.710 -31.258 1.00 86.19 112 ALA A O 1
ATOM 878 N N . GLN A 1 113 ? 13.662 12.463 -31.395 1.00 87.44 113 GLN A N 1
ATOM 879 C CA . GLN A 1 113 ? 14.330 11.219 -31.019 1.00 87.44 113 GLN A CA 1
ATOM 880 C C . GLN A 1 113 ? 15.301 10.735 -32.122 1.00 87.44 113 GLN A C 1
ATOM 882 O O . GLN A 1 113 ? 14.993 10.874 -33.308 1.00 87.44 113 GLN A O 1
ATOM 887 N N . PRO A 1 114 ? 16.442 10.100 -31.785 1.00 81.50 114 PRO A N 1
ATOM 888 C CA . PRO A 1 114 ? 17.518 9.836 -32.750 1.00 81.50 114 PRO A CA 1
ATOM 889 C C . PRO A 1 114 ? 17.175 8.905 -33.914 1.00 81.50 114 PRO A C 1
ATOM 891 O O . PRO A 1 114 ? 17.784 9.028 -34.976 1.00 81.50 114 PRO A O 1
ATOM 894 N N . LEU A 1 115 ? 16.216 7.989 -33.727 1.00 84.38 115 LEU A N 1
ATOM 895 C CA . LEU A 1 115 ? 15.749 7.059 -34.765 1.00 84.38 115 LEU A CA 1
ATOM 896 C C . LEU A 1 115 ? 14.510 7.576 -35.514 1.00 84.38 115 LEU A C 1
ATOM 898 O O . LEU A 1 115 ? 13.910 6.821 -36.279 1.00 84.38 115 LEU A O 1
ATOM 902 N N . HIS A 1 116 ? 14.086 8.826 -35.305 1.00 86.81 116 HIS A N 1
ATOM 903 C CA . HIS A 1 116 ? 12.958 9.385 -36.047 1.00 86.81 116 HIS A CA 1
ATOM 904 C C . HIS A 1 116 ? 13.290 9.534 -37.534 1.00 86.81 116 HIS A C 1
ATOM 906 O O . HIS A 1 116 ? 14.386 9.953 -37.908 1.00 86.81 116 HIS A O 1
ATOM 912 N N . GLU A 1 117 ? 12.338 9.192 -38.404 1.00 86.12 117 GLU A N 1
ATOM 913 C CA . GLU A 1 117 ? 12.527 9.187 -39.861 1.00 86.12 117 GLU A CA 1
ATOM 914 C C . GLU A 1 117 ? 12.945 10.545 -40.438 1.00 86.12 117 GLU A C 1
ATOM 916 O O . GLU A 1 117 ? 13.645 10.595 -41.449 1.00 86.12 117 GLU A O 1
ATOM 921 N N . SER A 1 118 ? 12.581 11.637 -39.758 1.00 77.56 118 SER A N 1
ATOM 922 C CA . SER A 1 118 ? 12.991 13.002 -40.111 1.00 77.56 118 SER A CA 1
ATOM 923 C C . SER A 1 118 ? 14.502 13.240 -40.018 1.00 77.56 118 SER A C 1
ATOM 925 O O . SER A 1 118 ? 14.974 14.249 -40.539 1.00 77.56 118 SER A O 1
ATOM 927 N N . TYR A 1 119 ? 15.268 12.332 -39.404 1.00 71.69 119 TYR A N 1
ATOM 928 C CA . TYR A 1 119 ? 16.722 12.418 -39.325 1.00 71.69 119 TYR A CA 1
ATOM 929 C C . TYR A 1 119 ? 17.404 11.414 -40.261 1.00 71.69 119 TYR A C 1
ATOM 931 O O . TYR A 1 119 ? 17.168 10.198 -40.237 1.00 71.69 119 TYR A O 1
ATOM 939 N N . ALA A 1 120 ? 18.285 11.941 -41.113 1.00 55.56 120 ALA A N 1
ATOM 940 C CA . ALA A 1 120 ? 19.124 11.176 -42.025 1.00 55.56 120 ALA A CA 1
ATOM 941 C C . ALA A 1 120 ? 20.597 11.255 -41.586 1.00 55.56 120 ALA A C 1
ATOM 943 O O . ALA A 1 120 ? 21.233 12.297 -41.716 1.00 55.56 120 ALA A O 1
ATOM 944 N N . GLY A 1 121 ? 21.123 10.137 -41.075 1.00 54.41 121 GLY A N 1
ATOM 945 C CA . GLY A 1 121 ? 22.529 9.712 -41.160 1.00 54.41 121 GLY A CA 1
ATOM 946 C C . GLY A 1 121 ? 23.599 10.453 -40.347 1.00 54.41 121 GLY A C 1
ATOM 947 O O . GLY A 1 121 ? 24.526 9.796 -39.891 1.00 54.41 121 GLY A O 1
ATOM 948 N N . SER A 1 122 ? 23.515 11.774 -40.154 1.00 48.16 122 SER A N 1
ATOM 949 C CA . SER A 1 122 ? 24.598 12.552 -39.511 1.00 48.16 122 SER A CA 1
ATOM 950 C C . SER A 1 122 ? 24.160 13.782 -38.702 1.00 48.16 122 SER A C 1
ATOM 952 O O . SER A 1 122 ? 24.983 14.347 -37.991 1.00 48.16 122 SER A O 1
ATOM 954 N N . ASN A 1 123 ? 22.886 14.188 -38.781 1.00 48.44 123 ASN A N 1
ATOM 955 C CA . ASN A 1 123 ? 22.324 15.347 -38.065 1.00 48.44 123 ASN A CA 1
ATOM 956 C C . ASN A 1 123 ? 21.195 14.945 -37.095 1.00 48.44 123 ASN A C 1
ATOM 958 O O . ASN A 1 123 ? 20.260 15.721 -36.885 1.00 48.44 123 ASN A O 1
ATOM 962 N N . SER A 1 124 ? 21.223 13.725 -36.543 1.00 52.31 124 SER A N 1
ATOM 963 C CA . SER A 1 124 ? 20.300 13.390 -35.451 1.00 52.31 124 SER A CA 1
ATOM 964 C C . SER A 1 124 ? 20.555 14.362 -34.293 1.00 52.31 124 SER A C 1
ATOM 966 O O . SER A 1 124 ? 21.723 14.625 -33.988 1.00 52.31 124 SER A O 1
ATOM 968 N N . PRO A 1 125 ? 19.511 14.920 -33.651 1.00 54.03 125 PRO A N 1
ATOM 969 C CA . PRO A 1 125 ? 19.682 15.690 -32.434 1.00 54.03 125 PRO A CA 1
ATOM 970 C C . PRO A 1 125 ? 20.506 14.838 -31.484 1.00 54.03 125 PRO A C 1
ATOM 972 O O . PRO A 1 125 ? 20.299 13.622 -31.414 1.00 54.03 125 PRO A O 1
ATOM 975 N N . VAL A 1 126 ? 21.446 15.464 -30.778 1.00 52.69 126 VAL A N 1
ATOM 976 C CA . VAL A 1 126 ? 22.069 14.825 -29.624 1.00 52.69 126 VAL A CA 1
ATOM 977 C C . VAL A 1 126 ? 20.927 14.609 -28.648 1.00 52.69 126 VAL A C 1
ATOM 979 O O . VAL A 1 126 ? 20.552 15.512 -27.898 1.00 52.69 126 VAL A O 1
ATOM 982 N N . ALA A 1 127 ? 20.285 13.446 -28.731 1.00 52.91 127 ALA A N 1
ATOM 983 C CA . ALA A 1 127 ? 19.414 13.055 -27.662 1.00 52.91 127 ALA A CA 1
ATOM 984 C C . ALA A 1 127 ? 20.280 12.988 -26.403 1.00 52.91 127 ALA A C 1
ATOM 986 O O . ALA A 1 127 ? 21.483 12.717 -26.477 1.00 52.91 127 ALA A O 1
ATOM 987 N N . PRO A 1 128 ? 19.673 13.316 -25.268 1.00 54.00 128 PRO A N 1
ATOM 988 C CA . PRO A 1 128 ? 20.359 13.759 -24.061 1.00 54.00 128 PRO A CA 1
ATOM 989 C C . PRO A 1 128 ? 21.322 12.708 -23.477 1.00 54.00 128 PRO A C 1
ATOM 991 O O . PRO A 1 128 ? 22.143 13.019 -22.621 1.00 54.00 128 PRO A O 1
ATOM 994 N N . ASP A 1 129 ? 21.187 11.464 -23.938 1.00 57.81 129 ASP A N 1
ATOM 995 C CA . ASP A 1 129 ? 21.769 10.224 -23.435 1.00 57.81 129 ASP A CA 1
ATOM 996 C C . ASP A 1 129 ? 22.189 9.230 -24.555 1.00 57.81 129 ASP A C 1
ATOM 998 O O . ASP A 1 129 ? 22.600 8.098 -24.283 1.00 57.81 129 ASP A O 1
ATOM 1002 N N . ALA A 1 130 ? 22.086 9.604 -25.838 1.00 58.50 130 ALA A N 1
ATOM 1003 C CA . ALA A 1 130 ? 21.885 8.616 -26.907 1.00 58.50 130 ALA A CA 1
ATOM 1004 C C . ALA A 1 130 ? 23.062 8.353 -27.857 1.00 58.50 130 ALA A C 1
ATOM 1006 O O . ALA A 1 130 ? 22.855 7.730 -28.894 1.00 58.50 130 ALA A O 1
ATOM 1007 N N . THR A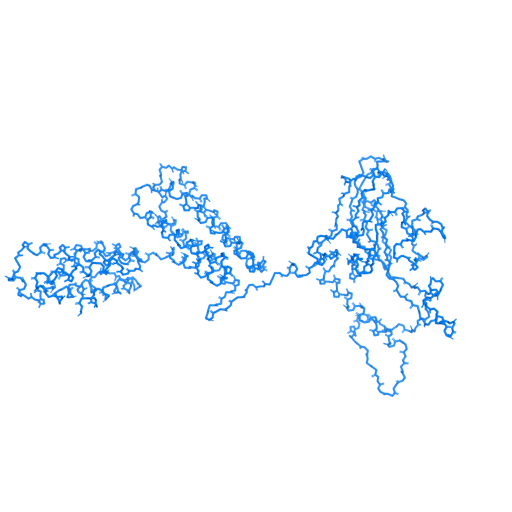 1 131 ? 24.295 8.750 -27.550 1.00 68.25 131 THR A N 1
ATOM 1008 C CA . THR A 1 131 ? 25.443 8.309 -28.363 1.00 68.25 131 THR A CA 1
ATOM 1009 C C . THR A 1 131 ? 26.126 7.101 -27.719 1.00 68.25 131 THR A C 1
ATOM 1011 O O . THR A 1 131 ? 26.362 7.115 -26.512 1.00 68.25 131 THR A O 1
ATOM 1014 N N . PRO A 1 132 ? 26.382 6.009 -28.457 1.00 79.19 132 PRO A N 1
ATOM 1015 C CA . PRO A 1 132 ? 25.930 5.744 -29.825 1.00 79.19 132 PRO A CA 1
ATOM 1016 C C . PRO A 1 132 ? 24.466 5.280 -29.914 1.00 79.19 132 PRO A C 1
ATOM 1018 O O . PRO A 1 132 ? 23.895 4.816 -28.924 1.00 79.19 132 PRO A O 1
ATOM 1021 N N . VAL A 1 133 ? 23.876 5.407 -31.105 1.00 80.50 133 VAL A N 1
ATOM 1022 C CA . VAL A 1 133 ? 22.520 4.940 -31.450 1.00 80.50 133 VAL A CA 1
ATOM 1023 C C . VAL A 1 133 ? 22.637 3.612 -32.190 1.00 80.50 133 VAL A C 1
ATOM 1025 O O . VAL A 1 133 ? 23.520 3.485 -33.034 1.00 80.50 133 VAL A O 1
ATOM 1028 N N . ASP A 1 134 ? 21.740 2.662 -31.918 1.00 85.38 134 ASP A N 1
ATOM 1029 C CA . ASP A 1 134 ? 21.716 1.371 -32.614 1.00 85.38 134 ASP A CA 1
ATOM 1030 C C . ASP A 1 134 ? 21.433 1.564 -34.115 1.00 85.38 134 ASP A C 1
ATOM 1032 O O . ASP A 1 134 ? 20.318 1.961 -34.474 1.00 85.38 134 ASP A O 1
ATOM 1036 N N . PRO A 1 135 ? 22.400 1.288 -35.012 1.00 83.06 135 PRO A N 1
ATOM 1037 C CA . PRO A 1 135 ? 22.211 1.478 -36.446 1.00 83.06 135 PRO A CA 1
ATOM 1038 C C . PRO A 1 135 ? 21.246 0.453 -37.060 1.00 83.06 135 PRO A C 1
ATOM 1040 O O . PRO A 1 135 ? 20.740 0.679 -38.160 1.00 83.06 135 PRO A O 1
ATOM 1043 N N . ASN A 1 136 ? 20.988 -0.663 -36.373 1.00 86.38 136 ASN A N 1
ATOM 1044 C CA . ASN A 1 136 ? 20.115 -1.736 -36.847 1.00 86.38 136 ASN A CA 1
ATOM 1045 C C . ASN A 1 136 ? 18.681 -1.606 -36.317 1.00 86.38 136 ASN A C 1
ATOM 1047 O O . ASN A 1 136 ? 17.780 -2.289 -36.812 1.00 86.38 136 ASN A O 1
ATOM 1051 N N . ALA A 1 137 ? 18.448 -0.736 -35.330 1.00 86.38 137 ALA A N 1
ATOM 1052 C CA . ALA A 1 137 ? 17.118 -0.516 -34.786 1.00 86.38 137 ALA A CA 1
ATOM 1053 C C . ALA A 1 137 ? 16.195 0.138 -35.837 1.00 86.38 137 ALA A C 1
ATOM 1055 O O . ALA A 1 137 ? 16.568 1.133 -36.469 1.00 86.38 137 ALA A O 1
ATOM 1056 N N . PRO A 1 138 ? 14.955 -0.362 -36.022 1.00 88.25 138 PRO A N 1
ATOM 1057 C CA . PRO A 1 138 ? 14.018 0.226 -36.969 1.00 88.25 138 PRO A CA 1
ATOM 1058 C C . PRO A 1 138 ? 13.695 1.677 -36.621 1.00 88.25 138 PRO A C 1
ATOM 1060 O O . PRO A 1 138 ? 13.312 1.976 -35.479 1.00 88.25 138 PRO A O 1
ATOM 1063 N N . LYS A 1 139 ? 13.768 2.552 -37.633 1.00 86.25 139 LYS A N 1
ATOM 1064 C CA . LYS A 1 139 ? 13.351 3.951 -37.511 1.00 86.25 139 LYS A CA 1
ATOM 1065 C C . LYS A 1 139 ? 11.906 4.057 -37.022 1.00 86.25 139 LYS A C 1
ATOM 1067 O O . LYS A 1 139 ? 11.068 3.205 -37.325 1.00 86.25 139 LYS A O 1
ATOM 1072 N N . ILE A 1 140 ? 11.612 5.111 -36.267 1.00 88.31 140 ILE A N 1
ATOM 1073 C CA . ILE A 1 140 ? 10.241 5.458 -35.886 1.00 88.31 140 ILE A CA 1
ATOM 1074 C C . ILE A 1 140 ? 9.649 6.395 -36.941 1.00 88.31 140 ILE A C 1
ATOM 1076 O O . ILE A 1 140 ? 10.275 7.384 -37.330 1.00 88.31 140 ILE A O 1
ATOM 1080 N N . ALA A 1 141 ? 8.450 6.059 -37.408 1.00 86.38 141 ALA A N 1
ATOM 1081 C CA . ALA A 1 141 ? 7.665 6.929 -38.272 1.00 86.38 141 ALA A CA 1
ATOM 1082 C C . ALA A 1 141 ? 7.028 8.067 -37.460 1.00 86.38 141 ALA A C 1
ATOM 1084 O O . ALA A 1 141 ? 6.931 7.989 -36.228 1.00 86.38 141 ALA A O 1
ATOM 1085 N N . GLY A 1 142 ? 6.549 9.099 -38.153 1.00 84.81 142 GLY A N 1
ATOM 1086 C CA . GLY A 1 142 ? 5.729 10.138 -37.544 1.00 84.81 142 GLY A CA 1
ATOM 1087 C C . GLY A 1 142 ? 4.462 9.587 -36.878 1.00 84.81 142 GLY A C 1
ATOM 1088 O O . GLY A 1 142 ? 3.954 8.513 -37.209 1.00 84.81 142 GLY A O 1
ATOM 1089 N N . ILE A 1 143 ? 3.923 10.352 -35.929 1.00 88.38 143 ILE A N 1
ATOM 1090 C CA . ILE A 1 143 ? 2.667 10.002 -35.260 1.00 88.38 143 ILE A CA 1
ATOM 1091 C C . ILE A 1 143 ? 1.533 10.023 -36.298 1.00 88.38 143 ILE A C 1
ATOM 1093 O O . ILE A 1 143 ? 1.351 11.061 -36.944 1.00 88.38 143 ILE A O 1
ATOM 1097 N N . PRO A 1 144 ? 0.727 8.952 -36.436 1.00 89.25 144 PRO A N 1
ATOM 1098 C CA . PRO A 1 144 ? -0.397 8.967 -37.362 1.00 89.25 144 PRO A CA 1
ATOM 1099 C C . PRO A 1 144 ? -1.374 10.104 -37.039 1.00 89.25 144 PRO A C 1
ATOM 1101 O O . PRO A 1 144 ? -1.662 10.394 -35.870 1.00 89.25 144 PRO A O 1
ATOM 1104 N N . THR A 1 145 ? -1.875 10.755 -38.087 1.00 90.31 145 THR A N 1
ATOM 1105 C CA . THR A 1 145 ? -2.752 11.930 -37.993 1.00 90.31 145 THR A CA 1
ATOM 1106 C C . THR A 1 145 ? -4.230 11.601 -38.188 1.00 90.31 145 THR A C 1
ATOM 1108 O O . THR A 1 145 ? -5.056 12.498 -38.080 1.00 90.31 145 THR A O 1
ATOM 1111 N N . THR A 1 146 ? -4.594 10.344 -38.439 1.00 91.88 146 THR A N 1
ATOM 1112 C CA . THR A 1 146 ? -5.993 9.910 -38.582 1.00 91.88 146 THR A CA 1
ATOM 1113 C C . THR A 1 146 ? -6.735 9.890 -37.241 1.00 91.88 146 THR A C 1
ATOM 1115 O O . THR A 1 146 ? -6.121 9.794 -36.177 1.00 91.88 146 THR A O 1
ATOM 1118 N N . ALA A 1 147 ? -8.062 9.955 -37.254 1.00 91.38 147 ALA A N 1
ATOM 1119 C CA . ALA A 1 147 ? -8.895 9.808 -36.068 1.00 91.38 147 ALA A CA 1
ATOM 1120 C C . ALA A 1 147 ? -8.724 8.411 -35.446 1.00 91.38 147 ALA A C 1
ATOM 1122 O O . ALA A 1 147 ? -8.565 7.415 -36.154 1.00 91.38 147 ALA A O 1
ATOM 1123 N N . GLY A 1 148 ? -8.762 8.334 -34.114 1.00 89.50 148 GLY A N 1
ATOM 1124 C CA . GLY A 1 148 ? -8.635 7.070 -33.389 1.00 89.50 148 GLY A CA 1
ATOM 1125 C C . GLY A 1 148 ? -7.812 7.155 -32.108 1.00 89.50 148 GLY A C 1
ATOM 1126 O O . GLY A 1 148 ? -7.325 8.218 -31.713 1.00 89.50 148 GLY A O 1
ATOM 1127 N N . SER A 1 149 ? -7.674 6.001 -31.458 1.00 89.94 149 SER A N 1
ATOM 1128 C CA . SER A 1 149 ? -6.895 5.830 -30.233 1.00 89.94 149 SER A CA 1
ATOM 1129 C C . SER A 1 149 ? -5.507 5.277 -30.539 1.00 89.94 149 SER A C 1
ATOM 1131 O O . SER A 1 149 ? -5.353 4.274 -31.242 1.00 89.94 149 SER A O 1
ATOM 1133 N N . TYR A 1 150 ? -4.501 5.916 -29.957 1.00 91.38 150 TYR A N 1
ATOM 1134 C CA . TYR A 1 150 ? -3.094 5.588 -30.121 1.00 91.38 150 TYR A CA 1
ATOM 1135 C C . TYR A 1 150 ? -2.468 5.233 -28.782 1.00 91.38 150 TYR A C 1
ATOM 1137 O O . TYR A 1 150 ? -2.727 5.882 -27.768 1.00 91.38 150 TYR A O 1
ATOM 1145 N N . LEU A 1 151 ? -1.618 4.214 -28.791 1.00 92.12 151 LEU A N 1
ATOM 1146 C CA . LEU A 1 151 ? -0.806 3.809 -27.656 1.00 92.12 151 LEU A CA 1
ATOM 1147 C C . LEU A 1 151 ? 0.582 4.417 -27.813 1.00 92.12 151 LEU A C 1
ATOM 1149 O O . LEU A 1 151 ? 1.240 4.213 -28.835 1.00 92.12 151 LEU A O 1
ATOM 1153 N N . VAL A 1 152 ? 1.019 5.145 -26.791 1.00 93.88 152 VAL A N 1
ATOM 1154 C CA . VAL A 1 152 ? 2.380 5.659 -26.667 1.00 93.88 152 VAL A CA 1
ATOM 1155 C C . VAL A 1 152 ? 3.101 4.793 -25.652 1.00 93.88 152 VAL A C 1
ATOM 1157 O O . VAL A 1 152 ? 2.679 4.706 -24.497 1.00 93.88 152 VAL A O 1
ATOM 1160 N N . TYR A 1 153 ? 4.176 4.141 -26.069 1.00 93.62 153 TYR A N 1
ATOM 1161 C CA . TYR A 1 153 ? 4.899 3.207 -25.217 1.00 93.62 153 TYR A CA 1
ATOM 1162 C C . TYR A 1 153 ? 6.407 3.374 -25.353 1.00 93.62 153 TYR A C 1
ATOM 1164 O O . TYR A 1 153 ? 6.919 3.831 -26.375 1.00 93.62 153 TYR A O 1
ATOM 1172 N N . LEU A 1 154 ? 7.098 2.992 -24.289 1.00 94.75 154 LEU A N 1
ATOM 1173 C CA . LEU A 1 154 ? 8.540 2.897 -24.209 1.00 94.75 154 LEU A CA 1
ATOM 1174 C C . LEU A 1 154 ? 8.972 1.527 -24.732 1.00 94.75 154 LEU A C 1
ATOM 1176 O O . LEU A 1 154 ? 8.466 0.503 -24.275 1.00 94.75 154 LEU A O 1
ATOM 1180 N N . ASP A 1 155 ? 9.872 1.532 -25.703 1.00 93.69 155 ASP A N 1
ATOM 1181 C CA . ASP A 1 155 ? 10.539 0.365 -26.269 1.00 93.69 155 ASP A CA 1
ATOM 1182 C C . ASP A 1 155 ? 11.986 0.348 -25.770 1.00 93.69 155 ASP A C 1
ATOM 1184 O O . ASP A 1 155 ? 12.703 1.326 -25.973 1.00 93.69 155 ASP A O 1
ATOM 1188 N N . VAL A 1 156 ? 12.394 -0.724 -25.090 1.00 94.38 156 VAL A N 1
ATOM 1189 C CA . VAL A 1 156 ? 13.697 -0.868 -24.426 1.00 94.38 156 VAL A CA 1
ATOM 1190 C C . VAL A 1 156 ? 14.401 -2.118 -24.930 1.00 94.38 156 VAL A C 1
ATOM 1192 O O . VAL A 1 156 ? 13.822 -3.202 -24.918 1.00 94.38 156 VAL A O 1
ATOM 1195 N N . TRP A 1 157 ? 15.670 -1.999 -25.307 1.00 93.88 157 TRP A N 1
ATOM 1196 C CA . TRP A 1 157 ? 16.470 -3.134 -25.763 1.00 93.88 157 TRP A CA 1
ATOM 1197 C C . TRP A 1 157 ? 17.942 -2.984 -25.394 1.00 93.88 157 TRP A C 1
ATOM 1199 O O . TRP A 1 157 ? 18.405 -1.917 -24.988 1.00 93.88 157 TRP A O 1
ATOM 1209 N N . GLU A 1 158 ? 18.679 -4.081 -25.521 1.00 92.25 158 GLU A N 1
ATOM 1210 C CA . GLU A 1 158 ? 20.127 -4.121 -25.343 1.00 92.25 158 GLU A CA 1
ATOM 1211 C C . GLU A 1 158 ? 20.771 -4.505 -26.673 1.00 92.25 158 GLU A C 1
ATOM 1213 O O . GLU A 1 158 ? 20.326 -5.446 -27.330 1.00 92.25 158 GLU A O 1
ATOM 1218 N N . TRP A 1 159 ? 21.807 -3.776 -27.076 1.00 91.25 159 TRP A N 1
ATOM 1219 C CA . TRP A 1 159 ? 22.529 -4.027 -28.321 1.00 91.25 159 TRP A CA 1
ATOM 1220 C C . TRP A 1 159 ? 24.034 -3.857 -28.126 1.00 91.25 159 TRP A C 1
ATOM 1222 O O . TRP A 1 159 ? 24.494 -3.250 -27.155 1.00 91.25 159 TRP A O 1
ATOM 1232 N N . GLU A 1 160 ? 24.804 -4.448 -29.031 1.00 90.94 160 GLU A N 1
ATOM 1233 C CA . GLU A 1 160 ? 26.263 -4.435 -28.985 1.00 90.94 160 GLU A CA 1
ATOM 1234 C C . GLU A 1 160 ? 26.833 -3.128 -29.531 1.00 90.94 160 GLU A C 1
ATOM 1236 O O . GLU A 1 160 ? 26.546 -2.748 -30.660 1.00 90.94 160 GLU A O 1
ATOM 1241 N N . VAL A 1 161 ? 27.712 -2.504 -28.757 1.00 90.12 161 VAL A N 1
ATOM 1242 C CA . VAL A 1 161 ? 28.467 -1.309 -29.124 1.00 90.12 161 VAL A CA 1
ATOM 1243 C C . VAL A 1 161 ? 29.938 -1.676 -29.251 1.00 90.12 161 VAL A C 1
ATOM 1245 O O . VAL A 1 161 ? 30.538 -2.163 -28.285 1.00 90.12 161 VAL A O 1
ATOM 1248 N N . GLY A 1 162 ? 30.508 -1.432 -30.429 1.00 89.81 162 GLY A N 1
ATOM 1249 C CA . GLY A 1 162 ? 31.929 -1.580 -30.709 1.00 89.81 162 GLY A CA 1
ATOM 1250 C C . GLY A 1 162 ? 32.607 -0.242 -30.999 1.00 89.81 162 GLY A C 1
ATOM 1251 O O . GLY A 1 162 ? 32.017 0.838 -30.928 1.00 89.81 162 GLY A O 1
ATOM 1252 N N . ALA A 1 163 ? 33.886 -0.306 -31.341 1.00 88.06 163 ALA A N 1
ATOM 1253 C CA . ALA A 1 163 ? 34.733 0.837 -31.637 1.00 88.06 163 ALA A CA 1
ATOM 1254 C C . ALA A 1 163 ? 34.277 1.612 -32.883 1.00 88.06 163 ALA A C 1
ATOM 1256 O O . ALA A 1 163 ? 34.621 2.783 -33.015 1.00 88.06 163 ALA A O 1
ATOM 1257 N N . SER A 1 164 ? 33.493 1.009 -33.786 1.00 87.25 164 SER A N 1
ATOM 1258 C CA . SER A 1 164 ? 32.863 1.737 -34.898 1.00 87.25 164 SER A CA 1
ATOM 1259 C C . SER A 1 164 ? 31.873 2.790 -34.411 1.00 87.25 164 SER A C 1
ATOM 1261 O O . SER A 1 164 ? 31.738 3.839 -35.038 1.00 87.25 164 SER A O 1
ATOM 1263 N N . GLU A 1 165 ? 31.214 2.530 -33.286 1.00 86.12 165 GLU A N 1
ATOM 1264 C CA . GLU A 1 165 ? 30.235 3.428 -32.694 1.00 86.12 165 GLU A CA 1
ATOM 1265 C C . GLU A 1 165 ? 30.822 4.288 -31.564 1.00 86.12 165 GLU A C 1
ATOM 1267 O O . GLU A 1 165 ? 30.404 5.433 -31.395 1.00 86.12 165 GLU A O 1
ATOM 1272 N N . ASP A 1 166 ? 31.790 3.761 -30.804 1.00 85.38 166 ASP A N 1
ATOM 1273 C CA . ASP A 1 166 ? 32.387 4.431 -29.642 1.00 85.38 166 ASP A CA 1
ATOM 1274 C C . ASP A 1 166 ? 33.917 4.249 -29.556 1.00 85.38 166 ASP A C 1
ATOM 1276 O O . ASP A 1 166 ? 34.488 3.713 -28.600 1.00 85.38 166 ASP A O 1
ATOM 1280 N N . ASN A 1 167 ? 34.611 4.698 -30.605 1.00 85.12 167 ASN A N 1
ATOM 1281 C CA . ASN A 1 167 ? 36.065 4.577 -30.726 1.00 85.12 167 ASN A CA 1
ATOM 1282 C C . ASN A 1 167 ? 36.824 5.222 -29.555 1.00 85.12 167 ASN A C 1
ATOM 1284 O O . ASN A 1 167 ? 37.814 4.674 -29.075 1.00 85.12 167 ASN A O 1
ATOM 1288 N N . ALA A 1 168 ? 36.375 6.397 -29.105 1.00 85.56 168 ALA A N 1
ATOM 1289 C CA . ALA A 1 168 ? 37.076 7.179 -28.090 1.00 85.56 168 ALA A CA 1
ATOM 1290 C C . ALA A 1 168 ? 37.107 6.483 -26.720 1.00 85.56 168 ALA A C 1
ATOM 1292 O O . ALA A 1 168 ? 38.055 6.692 -25.961 1.00 85.56 168 ALA A O 1
ATOM 1293 N N . HIS A 1 169 ? 36.097 5.663 -26.410 1.00 83.69 169 HIS A N 1
ATOM 1294 C CA . HIS A 1 169 ? 36.006 4.953 -25.137 1.00 83.69 169 HIS A CA 1
ATOM 1295 C C . HIS A 1 169 ? 36.427 3.480 -25.218 1.00 83.69 169 HIS A C 1
ATOM 1297 O O . HIS A 1 169 ? 36.949 2.956 -24.232 1.00 83.69 169 HIS A O 1
ATOM 1303 N N . LEU A 1 170 ? 36.214 2.801 -26.352 1.00 88.75 170 LEU A N 1
ATOM 1304 C CA . LEU A 1 170 ? 36.428 1.349 -26.457 1.00 88.75 170 LEU A CA 1
ATOM 1305 C C . LEU A 1 170 ? 37.804 0.948 -26.998 1.00 88.75 170 LEU A C 1
ATOM 1307 O O . LEU A 1 170 ? 38.264 -0.166 -26.725 1.00 88.75 170 LEU A O 1
ATOM 1311 N N . VAL A 1 171 ? 38.496 1.841 -27.710 1.00 91.00 171 VAL A N 1
ATOM 1312 C CA . VAL A 1 171 ? 39.880 1.604 -28.133 1.00 91.00 171 VAL A CA 1
ATOM 1313 C C . VAL A 1 171 ? 40.838 2.008 -27.026 1.00 91.00 171 VAL A C 1
ATOM 1315 O O . VAL A 1 171 ? 40.848 3.149 -26.569 1.00 91.00 171 VAL A O 1
ATOM 1318 N N . ASN A 1 172 ? 41.691 1.073 -26.605 1.00 89.75 172 ASN A N 1
ATOM 1319 C CA . ASN A 1 172 ? 42.718 1.372 -25.618 1.00 89.75 172 ASN A CA 1
ATOM 1320 C C . ASN A 1 172 ? 43.804 2.262 -26.257 1.00 89.75 172 ASN A C 1
ATOM 1322 O O . ASN A 1 172 ? 44.489 1.800 -27.175 1.00 89.75 172 ASN A O 1
ATOM 1326 N N . PRO A 1 173 ? 44.035 3.491 -25.755 1.00 90.06 173 PRO A N 1
ATOM 1327 C CA . PRO A 1 173 ? 44.966 4.429 -26.385 1.00 90.06 173 PRO A CA 1
ATOM 1328 C C . PRO A 1 173 ? 46.425 3.952 -26.432 1.00 90.06 173 PRO A C 1
ATOM 1330 O O . PRO A 1 173 ? 47.184 4.406 -27.281 1.00 90.06 173 PRO A O 1
ATOM 1333 N N . ALA A 1 174 ? 46.835 3.052 -25.531 1.00 88.50 174 ALA A N 1
ATOM 1334 C CA . ALA A 1 174 ? 48.214 2.573 -25.441 1.00 88.50 174 ALA A CA 1
ATOM 1335 C C . ALA A 1 174 ? 48.543 1.472 -26.462 1.00 88.50 174 ALA A C 1
ATOM 1337 O O . ALA A 1 174 ? 49.686 1.369 -26.900 1.00 88.50 174 ALA A O 1
ATOM 1338 N N . ILE A 1 175 ? 47.556 0.647 -26.826 1.00 90.38 175 ILE A N 1
ATOM 1339 C CA . ILE A 1 175 ? 47.729 -0.483 -27.759 1.00 90.38 175 ILE A CA 1
ATOM 1340 C C . ILE A 1 175 ? 46.998 -0.281 -29.093 1.00 90.38 175 ILE A C 1
ATOM 1342 O O . ILE A 1 175 ? 47.242 -1.030 -30.033 1.00 90.38 175 ILE A O 1
ATOM 1346 N N . GLY A 1 176 ? 46.128 0.728 -29.195 1.00 88.81 176 GLY A N 1
ATOM 1347 C CA . GLY A 1 176 ? 45.468 1.134 -30.438 1.00 88.81 176 GLY A CA 1
ATOM 1348 C C . GLY A 1 176 ? 44.409 0.161 -30.960 1.00 88.81 176 GLY A C 1
ATOM 1349 O O . GLY A 1 176 ? 44.061 0.232 -32.135 1.00 88.81 176 GLY A O 1
ATOM 1350 N N . VAL A 1 177 ? 43.908 -0.747 -30.119 1.00 90.19 177 VAL A N 1
ATOM 1351 C CA . VAL A 1 177 ? 42.883 -1.736 -30.492 1.00 90.19 177 VAL A CA 1
ATOM 1352 C C . VAL A 1 177 ? 41.704 -1.723 -29.522 1.00 90.19 177 VAL A C 1
ATOM 1354 O O . VAL A 1 177 ? 41.851 -1.358 -28.350 1.00 90.19 177 VAL A O 1
ATOM 1357 N N . GLU A 1 178 ? 40.534 -2.127 -30.021 1.00 89.94 178 GLU A N 1
ATOM 1358 C CA . GLU A 1 178 ? 39.358 -2.414 -29.197 1.00 89.94 178 GLU A CA 1
ATOM 1359 C C . GLU A 1 178 ? 39.672 -3.570 -28.240 1.00 89.94 178 GLU A C 1
ATOM 1361 O O . GLU A 1 178 ? 40.199 -4.603 -28.656 1.00 89.94 178 GLU A O 1
ATOM 1366 N N . THR A 1 179 ? 39.372 -3.394 -26.953 1.00 84.94 179 THR A N 1
ATOM 1367 C CA . THR A 1 179 ? 39.620 -4.433 -25.939 1.00 84.94 179 THR A CA 1
ATOM 1368 C C . THR A 1 179 ? 38.433 -5.368 -25.755 1.00 84.94 179 THR A C 1
ATOM 1370 O O . THR A 1 179 ? 38.621 -6.563 -25.544 1.00 84.94 179 THR A O 1
ATOM 1373 N N . CYS A 1 180 ? 37.217 -4.830 -25.818 1.00 84.06 180 CYS A N 1
ATOM 1374 C CA . CYS A 1 180 ? 35.969 -5.574 -25.717 1.00 84.06 180 CYS A CA 1
ATOM 1375 C C . CYS A 1 180 ? 34.789 -4.688 -26.126 1.00 84.06 180 CYS A C 1
ATOM 1377 O O . CYS A 1 180 ? 34.800 -3.483 -25.863 1.00 84.06 180 CYS A O 1
ATOM 1379 N N . VAL A 1 181 ? 33.740 -5.299 -26.675 1.00 89.88 181 VAL A N 1
ATOM 1380 C CA . VAL A 1 181 ? 32.462 -4.629 -26.963 1.00 89.88 181 VAL A CA 1
ATOM 1381 C C . VAL A 1 181 ? 31.658 -4.372 -25.680 1.00 89.88 181 VAL A C 1
ATOM 1383 O O . VAL A 1 181 ? 31.950 -4.931 -24.617 1.00 89.88 181 VAL A O 1
ATOM 1386 N N . ARG A 1 182 ? 30.644 -3.506 -25.737 1.00 89.06 182 ARG A N 1
ATOM 1387 C CA . ARG A 1 182 ? 29.700 -3.260 -24.631 1.00 89.06 182 ARG A CA 1
ATOM 1388 C C . ARG A 1 182 ? 28.292 -3.653 -25.033 1.00 89.06 182 ARG A C 1
ATOM 1390 O O . ARG A 1 182 ? 27.917 -3.499 -26.185 1.00 89.06 182 ARG A O 1
ATOM 1397 N N . LEU A 1 183 ? 27.490 -4.091 -24.070 1.00 89.56 183 LEU A N 1
ATOM 1398 C CA . LEU A 1 183 ? 26.042 -4.122 -24.239 1.00 89.56 183 LEU A CA 1
ATOM 1399 C C . LEU A 1 183 ? 25.469 -2.804 -23.726 1.00 89.56 183 LEU A C 1
ATOM 1401 O O . LEU A 1 183 ? 25.583 -2.490 -22.541 1.00 89.56 183 LEU A O 1
ATOM 1405 N N . LYS A 1 184 ? 24.869 -2.025 -24.625 1.00 88.44 184 LYS A N 1
ATOM 1406 C CA . LYS A 1 184 ? 24.211 -0.763 -24.299 1.00 88.44 184 LYS A CA 1
ATOM 1407 C C . LYS A 1 184 ? 22.708 -0.975 -24.202 1.00 88.44 184 LYS A C 1
ATOM 1409 O O . LYS A 1 184 ? 22.081 -1.438 -25.151 1.00 88.44 184 LYS A O 1
ATOM 1414 N N . ARG A 1 185 ? 22.120 -0.556 -23.080 1.00 90.81 185 ARG A N 1
ATOM 1415 C CA . ARG A 1 185 ? 20.667 -0.380 -22.950 1.00 90.81 185 ARG A CA 1
ATOM 1416 C C . ARG A 1 185 ? 20.254 0.872 -23.700 1.00 90.81 185 ARG A C 1
ATOM 1418 O O . ARG A 1 185 ? 20.812 1.941 -23.471 1.00 90.81 185 ARG A O 1
ATOM 1425 N N . SER A 1 186 ? 19.303 0.728 -24.606 1.00 90.81 186 SER A N 1
ATOM 1426 C CA . SER A 1 186 ? 18.726 1.825 -25.374 1.00 90.81 186 SER A CA 1
ATOM 1427 C C . SER A 1 186 ? 17.221 1.823 -25.224 1.00 90.81 186 SER A C 1
ATOM 1429 O O . SER A 1 186 ? 16.609 0.794 -24.931 1.00 90.81 186 SER A O 1
ATOM 1431 N N . TRP A 1 187 ? 16.637 3.000 -25.393 1.00 92.25 187 TRP A N 1
ATOM 1432 C CA . TRP A 1 187 ? 15.204 3.180 -25.321 1.00 92.25 187 TRP A CA 1
ATOM 1433 C C . TRP A 1 187 ? 14.727 4.126 -26.414 1.00 92.25 187 TRP A C 1
ATOM 1435 O O . TRP A 1 187 ? 15.470 4.988 -26.886 1.00 92.25 187 TRP A O 1
ATOM 1445 N N . ILE A 1 188 ? 13.471 3.965 -26.813 1.00 91.44 188 ILE A N 1
ATOM 1446 C CA . ILE A 1 188 ? 12.775 4.928 -27.657 1.00 91.44 188 ILE A CA 1
ATOM 1447 C C . ILE A 1 188 ? 11.282 4.922 -27.356 1.00 91.44 188 ILE A C 1
ATOM 1449 O O . ILE A 1 188 ? 10.703 3.888 -27.027 1.00 91.44 188 ILE A O 1
ATOM 1453 N N . VAL A 1 189 ? 10.631 6.073 -27.481 1.00 93.69 189 VAL A N 1
ATOM 1454 C CA . VAL A 1 189 ? 9.173 6.154 -27.427 1.00 93.69 189 VAL A CA 1
ATOM 1455 C C . VAL A 1 189 ? 8.619 5.918 -28.823 1.00 93.69 189 VAL A C 1
ATOM 1457 O O . VAL A 1 189 ? 8.981 6.619 -29.771 1.00 93.69 189 VAL A O 1
ATOM 1460 N N . ARG A 1 190 ? 7.712 4.947 -28.945 1.00 92.75 190 ARG A N 1
ATOM 1461 C CA . ARG A 1 190 ? 6.989 4.635 -30.181 1.00 92.75 190 ARG A CA 1
ATOM 1462 C C . ARG A 1 190 ? 5.499 4.924 -30.025 1.00 92.75 190 ARG A C 1
ATOM 1464 O O . ARG A 1 190 ? 4.963 4.923 -28.916 1.00 92.75 190 ARG A O 1
ATOM 1471 N N . VAL A 1 191 ? 4.827 5.141 -31.157 1.00 92.12 191 VAL A N 1
ATOM 1472 C CA . VAL A 1 191 ? 3.372 5.315 -31.217 1.00 92.12 191 VAL A CA 1
ATOM 1473 C C . VAL A 1 191 ? 2.770 4.329 -32.197 1.00 92.12 191 VAL A C 1
ATOM 1475 O O . VAL A 1 191 ? 3.241 4.212 -33.325 1.00 92.12 191 VAL A O 1
ATOM 1478 N N . PHE A 1 192 ? 1.711 3.646 -31.773 1.00 87.94 192 PHE A N 1
ATOM 1479 C CA . PHE A 1 192 ? 0.956 2.727 -32.617 1.00 87.94 192 PHE A CA 1
ATOM 1480 C C . PHE A 1 192 ? -0.541 2.946 -32.457 1.00 87.94 192 PHE A C 1
ATOM 1482 O O . PHE A 1 192 ? -1.018 3.333 -31.391 1.00 87.94 192 PHE A O 1
ATOM 1489 N N . GLN A 1 193 ? -1.296 2.687 -33.521 1.00 85.94 193 GLN A N 1
ATOM 1490 C CA . GLN A 1 193 ? -2.750 2.642 -33.441 1.00 85.94 193 GLN A CA 1
ATOM 1491 C C . GLN A 1 193 ? -3.178 1.417 -32.624 1.00 85.94 193 GLN A C 1
ATOM 1493 O O . GLN A 1 193 ? -2.617 0.329 -32.785 1.00 85.94 193 GLN A O 1
ATOM 1498 N N . ALA A 1 194 ? -4.160 1.587 -31.740 1.00 75.38 194 ALA A N 1
ATOM 1499 C CA . ALA A 1 194 ? -4.667 0.491 -30.924 1.00 75.38 194 ALA A CA 1
ATOM 1500 C C . ALA A 1 194 ? -5.150 -0.674 -31.815 1.00 75.38 194 ALA A C 1
ATOM 1502 O O . ALA A 1 194 ? -5.985 -0.477 -32.695 1.00 75.38 194 ALA A O 1
ATOM 1503 N N . GLY A 1 195 ? -4.609 -1.878 -31.588 1.00 70.19 195 GLY A N 1
ATOM 1504 C CA . GLY A 1 195 ? -4.917 -3.090 -32.361 1.00 70.19 195 GLY A CA 1
ATOM 1505 C C . GLY A 1 195 ? -3.871 -3.502 -33.408 1.00 70.19 195 GLY A C 1
ATOM 1506 O O . GLY A 1 195 ? -3.979 -4.600 -33.945 1.00 70.19 195 GLY A O 1
ATOM 1507 N N . ALA A 1 196 ? -2.847 -2.683 -33.677 1.00 70.19 196 ALA A N 1
ATOM 1508 C CA . ALA A 1 196 ? -1.696 -3.076 -34.495 1.00 70.19 196 ALA A CA 1
ATOM 1509 C C . ALA A 1 196 ? -0.573 -3.671 -33.619 1.00 70.19 196 ALA A C 1
ATOM 1511 O O . ALA A 1 196 ? -0.153 -3.039 -32.649 1.00 70.19 196 ALA A O 1
ATOM 1512 N N . GLU A 1 197 ? -0.057 -4.860 -33.957 1.00 62.69 197 GLU A N 1
ATOM 1513 C CA . GLU A 1 197 ? 1.112 -5.457 -33.289 1.00 62.69 197 GLU A CA 1
ATOM 1514 C C . GLU A 1 197 ? 2.392 -5.242 -34.108 1.00 62.69 197 GLU A C 1
ATOM 1516 O O . GLU A 1 197 ? 2.455 -5.589 -35.285 1.00 62.69 197 GLU A O 1
ATOM 1521 N N . ASN A 1 198 ? 3.432 -4.698 -33.472 1.00 70.94 198 ASN A N 1
ATOM 1522 C CA . ASN A 1 198 ? 4.781 -4.620 -34.038 1.00 70.94 198 ASN A CA 1
ATOM 1523 C C . ASN A 1 198 ? 5.826 -4.758 -32.924 1.00 70.94 198 ASN A C 1
ATOM 1525 O O . ASN A 1 198 ? 6.506 -3.799 -32.556 1.00 70.94 198 ASN A O 1
ATOM 1529 N N . ARG A 1 199 ? 5.878 -5.946 -32.316 1.00 82.12 199 ARG A N 1
ATOM 1530 C CA . ARG A 1 199 ? 6.895 -6.274 -31.315 1.00 82.12 199 ARG A CA 1
ATOM 1531 C C . ARG A 1 199 ? 8.133 -6.825 -32.010 1.00 82.12 199 ARG A C 1
ATOM 1533 O O . ARG A 1 199 ? 8.045 -7.755 -32.807 1.00 82.12 199 ARG A O 1
ATOM 1540 N N . LEU A 1 200 ? 9.276 -6.254 -31.673 1.00 88.62 200 LEU A N 1
ATOM 1541 C CA . LEU A 1 200 ? 10.594 -6.676 -32.104 1.00 88.62 200 LEU A CA 1
ATOM 1542 C C . LEU A 1 200 ? 11.121 -7.764 -31.151 1.00 88.62 200 LEU A C 1
ATOM 1544 O O . LEU A 1 200 ? 10.868 -7.710 -29.943 1.00 88.62 200 LEU A O 1
ATOM 1548 N N . PRO A 1 201 ? 11.842 -8.772 -31.667 1.00 88.06 201 PRO A N 1
ATOM 1549 C CA . PRO A 1 201 ? 12.505 -9.764 -30.826 1.00 88.06 201 PRO A CA 1
ATOM 1550 C C . PRO A 1 201 ? 13.510 -9.104 -29.877 1.00 88.06 201 PRO A C 1
ATOM 1552 O O . PRO A 1 201 ? 14.237 -8.216 -30.298 1.00 88.06 201 PRO A O 1
ATOM 1555 N N . ASN A 1 202 ? 13.600 -9.580 -28.631 1.00 88.38 202 ASN A N 1
ATOM 1556 C CA . ASN A 1 202 ? 14.531 -9.092 -27.595 1.00 88.38 202 ASN A CA 1
ATOM 1557 C C . ASN A 1 202 ? 14.307 -7.646 -27.115 1.00 88.38 202 ASN A C 1
ATOM 1559 O O . ASN A 1 202 ? 15.178 -7.069 -26.467 1.00 88.38 202 ASN A O 1
ATOM 1563 N N . HIS A 1 203 ? 13.131 -7.084 -27.388 1.00 93.81 203 HIS A N 1
ATOM 1564 C CA . HIS A 1 203 ? 12.709 -5.788 -26.877 1.00 93.81 203 HIS A CA 1
ATOM 1565 C C . HIS A 1 203 ? 11.683 -5.951 -25.748 1.00 93.81 203 HIS A C 1
ATOM 1567 O O . HIS A 1 203 ? 10.858 -6.871 -25.750 1.00 93.81 203 HIS A O 1
ATOM 1573 N N . SER A 1 204 ? 11.720 -5.023 -24.800 1.00 94.06 204 SER A N 1
ATOM 1574 C CA . SER A 1 204 ? 10.789 -4.914 -23.684 1.00 94.06 204 SER A CA 1
ATOM 1575 C C . SER A 1 204 ? 9.943 -3.652 -23.834 1.00 94.06 204 SER A C 1
ATOM 1577 O O . SER A 1 204 ? 10.437 -2.606 -24.247 1.00 94.06 204 SER A O 1
ATOM 1579 N N . TYR A 1 205 ? 8.662 -3.742 -23.477 1.00 93.69 205 TYR A N 1
ATOM 1580 C CA . TYR A 1 205 ? 7.679 -2.696 -23.754 1.00 93.69 205 TYR A CA 1
ATOM 1581 C C . TYR A 1 205 ? 6.964 -2.240 -22.488 1.00 93.69 205 TYR A C 1
ATOM 1583 O O . TYR A 1 205 ? 6.498 -3.076 -21.718 1.00 93.69 205 TYR A O 1
ATOM 1591 N N . TYR A 1 206 ? 6.796 -0.928 -22.322 1.00 94.25 206 TYR A N 1
ATOM 1592 C CA . TYR A 1 206 ? 6.061 -0.340 -21.201 1.00 94.25 206 TYR A CA 1
ATOM 1593 C C . TYR A 1 206 ? 5.142 0.797 -21.662 1.00 94.25 206 TYR A C 1
ATOM 1595 O O . TYR A 1 206 ? 5.577 1.729 -22.335 1.00 94.25 206 TYR A O 1
ATOM 1603 N N . LEU A 1 207 ? 3.851 0.725 -21.328 1.00 93.44 207 LEU A N 1
ATOM 1604 C CA . LEU A 1 207 ? 2.865 1.725 -21.748 1.00 93.44 207 LEU A CA 1
ATOM 1605 C C . LEU A 1 207 ? 3.069 3.043 -20.985 1.00 93.44 207 LEU A C 1
ATOM 1607 O O . LEU A 1 207 ? 3.080 3.057 -19.756 1.00 93.44 207 LEU A O 1
ATOM 1611 N N . LEU A 1 208 ? 3.186 4.154 -21.716 1.00 93.62 208 LEU A N 1
ATOM 1612 C CA . LEU A 1 208 ? 3.348 5.488 -21.136 1.00 93.62 208 LEU A CA 1
ATOM 1613 C C . LEU A 1 208 ? 2.034 6.269 -21.140 1.00 93.62 208 LEU A C 1
ATOM 1615 O O . LEU A 1 208 ? 1.641 6.836 -20.126 1.00 93.62 208 LEU A O 1
ATOM 1619 N N . ALA A 1 209 ? 1.340 6.314 -22.274 1.00 94.31 209 ALA A N 1
ATOM 1620 C CA . ALA A 1 209 ? 0.110 7.084 -22.404 1.00 94.31 209 ALA A CA 1
ATOM 1621 C C . ALA A 1 209 ? -0.797 6.534 -23.506 1.00 94.31 209 ALA A C 1
ATOM 1623 O O . ALA A 1 209 ? -0.364 5.790 -24.387 1.00 94.31 209 ALA A O 1
ATOM 1624 N N . THR A 1 210 ? -2.054 6.964 -23.493 1.00 93.12 210 THR A N 1
ATOM 1625 C CA . THR A 1 210 ? -2.954 6.849 -24.643 1.00 93.12 210 THR A CA 1
ATOM 1626 C C . THR A 1 210 ? -3.289 8.228 -25.187 1.00 93.12 210 THR A C 1
ATOM 1628 O O . THR A 1 210 ? -3.553 9.145 -24.410 1.00 93.12 210 THR A O 1
ATOM 1631 N N . ILE A 1 211 ? -3.315 8.367 -26.511 1.00 91.19 211 ILE A N 1
ATOM 1632 C CA . ILE A 1 211 ? -3.732 9.589 -27.202 1.00 91.19 211 ILE A CA 1
ATOM 1633 C C . ILE A 1 211 ? -5.031 9.306 -27.950 1.00 91.19 211 ILE A C 1
ATOM 1635 O O . ILE A 1 211 ? -5.073 8.408 -28.788 1.00 91.19 211 ILE A O 1
ATOM 1639 N N . ASN A 1 212 ? -6.077 10.082 -27.676 1.00 90.44 212 ASN A N 1
ATOM 1640 C CA . ASN A 1 212 ? -7.367 9.969 -28.356 1.00 90.44 212 ASN A CA 1
ATOM 1641 C C . ASN A 1 212 ? -7.573 11.149 -29.307 1.00 90.44 212 ASN A C 1
ATOM 1643 O O . ASN A 1 212 ? -7.755 12.283 -28.865 1.00 90.44 212 ASN A O 1
ATOM 1647 N N . ARG A 1 213 ? -7.575 10.878 -30.617 1.00 89.25 213 ARG A N 1
ATOM 1648 C CA . ARG A 1 213 ? -7.840 11.894 -31.641 1.00 89.25 213 ARG A CA 1
ATOM 1649 C C . ARG A 1 213 ? -9.307 11.885 -32.064 1.00 89.25 213 ARG A C 1
ATOM 1651 O O . ARG A 1 213 ? -9.765 10.858 -32.569 1.00 89.25 213 ARG A O 1
ATOM 1658 N N . PRO A 1 214 ? -10.023 13.015 -31.933 1.00 88.94 214 PRO A N 1
ATOM 1659 C CA . PRO A 1 214 ? -11.434 13.086 -32.304 1.00 88.94 214 PRO A CA 1
ATOM 1660 C C . PRO A 1 214 ? -11.652 13.111 -33.824 1.00 88.94 214 PRO A C 1
ATOM 1662 O O . PRO A 1 214 ? -12.626 12.545 -34.309 1.00 88.94 214 PRO A O 1
ATOM 1665 N N . THR A 1 215 ? -10.756 13.754 -34.577 1.00 91.75 215 THR A N 1
ATOM 1666 C CA . THR A 1 215 ? -10.846 13.920 -36.036 1.00 91.75 215 THR A CA 1
ATOM 1667 C C . THR A 1 215 ? -9.463 13.836 -36.678 1.00 91.75 215 THR A C 1
ATOM 1669 O O . THR A 1 215 ? -8.448 14.049 -36.009 1.00 91.75 215 THR A O 1
ATOM 1672 N N . ASP A 1 216 ? -9.424 13.576 -37.985 1.00 90.94 216 ASP A N 1
ATOM 1673 C CA . ASP A 1 216 ? -8.188 13.602 -38.771 1.00 90.94 216 ASP A CA 1
ATOM 1674 C C . ASP A 1 216 ? -7.497 14.974 -38.668 1.00 90.94 216 ASP A C 1
ATOM 1676 O O . ASP A 1 216 ? -8.144 16.023 -38.675 1.00 90.94 216 ASP A O 1
ATOM 1680 N N . GLY A 1 217 ? -6.170 14.973 -38.546 1.00 86.31 217 GLY A N 1
ATOM 1681 C CA . GLY A 1 217 ? -5.332 16.171 -38.482 1.00 86.31 217 GLY A CA 1
ATOM 1682 C C . GLY A 1 217 ? -5.422 16.976 -37.181 1.00 86.31 217 GLY A C 1
ATOM 1683 O O . GLY A 1 217 ? -4.750 18.001 -37.077 1.00 86.31 217 GLY A O 1
ATOM 1684 N N . ALA A 1 218 ? -6.204 16.542 -36.184 1.00 86.19 218 ALA A N 1
ATOM 1685 C CA . ALA A 1 218 ? -6.322 17.254 -34.911 1.00 86.19 218 ALA A CA 1
ATOM 1686 C C . ALA A 1 218 ? -4.951 17.402 -34.223 1.00 86.19 218 ALA A C 1
ATOM 1688 O O . ALA A 1 218 ? -4.209 16.427 -34.093 1.00 86.19 218 ALA A O 1
ATOM 1689 N N . THR A 1 219 ? -4.611 18.612 -33.770 1.00 91.38 219 THR A N 1
ATOM 1690 C CA . THR A 1 219 ? -3.408 18.869 -32.960 1.00 91.38 219 THR A CA 1
ATOM 1691 C C . THR A 1 219 ? -3.484 18.132 -31.630 1.00 91.38 219 THR A C 1
ATOM 1693 O O . THR A 1 219 ? -4.568 18.059 -31.050 1.00 91.38 219 THR A O 1
ATOM 1696 N N . ILE A 1 220 ? -2.348 17.646 -31.124 1.00 90.50 220 ILE A N 1
ATOM 1697 C CA . ILE A 1 220 ? -2.292 16.950 -29.835 1.00 90.50 220 ILE A CA 1
ATOM 1698 C C . ILE A 1 220 ? -2.400 17.979 -28.703 1.00 90.50 220 ILE A C 1
ATOM 1700 O O . ILE A 1 220 ? -1.498 18.797 -28.518 1.00 90.50 220 ILE A O 1
ATOM 1704 N N . THR A 1 221 ? -3.497 17.939 -27.943 1.00 90.19 221 THR A N 1
ATOM 1705 C CA . THR A 1 221 ? -3.723 18.803 -26.766 1.00 90.19 221 THR A CA 1
ATOM 1706 C C . THR A 1 221 ? -3.650 18.003 -25.457 1.00 90.19 221 THR A C 1
ATOM 1708 O O . THR A 1 221 ? -3.775 16.775 -25.490 1.00 90.19 221 THR A O 1
ATOM 1711 N N . PRO A 1 222 ? -3.445 18.646 -24.288 1.00 88.00 222 PRO A N 1
ATOM 1712 C CA . PRO A 1 222 ? -3.370 17.947 -23.002 1.00 88.00 222 PRO A CA 1
ATOM 1713 C C . PRO A 1 222 ? -4.587 17.066 -22.696 1.00 88.00 222 PRO A C 1
ATOM 1715 O O . PRO A 1 222 ? -4.430 15.983 -22.143 1.00 88.00 222 PRO A O 1
ATOM 1718 N N . GLU A 1 223 ? -5.787 17.487 -23.097 1.00 88.69 223 GLU A N 1
ATOM 1719 C CA . GLU A 1 223 ? -7.046 16.769 -22.849 1.00 88.69 223 GLU A CA 1
ATOM 1720 C C . GLU A 1 223 ? -7.146 15.464 -23.652 1.00 88.69 223 GLU A C 1
ATOM 1722 O O . GLU A 1 223 ? -7.915 14.571 -23.303 1.00 88.69 223 GLU A O 1
ATOM 1727 N N . GLN A 1 224 ? -6.367 15.346 -24.730 1.00 87.69 224 GLN A N 1
ATOM 1728 C CA . GLN A 1 224 ? -6.314 14.156 -25.576 1.00 87.69 224 GLN A CA 1
ATOM 1729 C C . GLN A 1 224 ? -5.313 13.114 -25.064 1.00 87.69 224 GLN A C 1
ATOM 1731 O O . GLN A 1 224 ? -5.332 11.983 -25.551 1.00 87.69 224 GLN A O 1
ATOM 1736 N N . ILE A 1 225 ? -4.444 13.471 -24.110 1.00 91.62 225 ILE A N 1
ATOM 1737 C CA . ILE A 1 225 ? -3.406 12.600 -23.553 1.00 91.62 225 ILE A CA 1
ATOM 1738 C C . ILE A 1 225 ? -3.881 12.060 -22.204 1.00 91.62 225 ILE A C 1
ATOM 1740 O O . ILE A 1 225 ? -4.120 12.806 -21.260 1.00 91.62 225 ILE A O 1
ATOM 1744 N N . THR A 1 226 ? -3.965 10.740 -22.082 1.00 93.06 226 THR A N 1
ATOM 1745 C CA . THR A 1 226 ? -4.184 10.067 -20.797 1.00 93.06 226 THR A CA 1
ATOM 1746 C C . THR A 1 226 ? -2.897 9.379 -20.369 1.00 93.06 226 THR A C 1
ATOM 1748 O O . THR A 1 226 ? -2.410 8.493 -21.069 1.00 93.06 226 THR A O 1
ATOM 1751 N N . ASP A 1 227 ? -2.349 9.789 -19.228 1.00 90.19 227 ASP A N 1
ATOM 1752 C CA . ASP A 1 227 ? -1.176 9.158 -18.621 1.00 90.19 227 ASP A CA 1
ATOM 1753 C C . ASP A 1 227 ? -1.538 7.757 -18.103 1.00 90.19 227 ASP A C 1
ATOM 1755 O O . ASP A 1 227 ? -2.518 7.598 -17.375 1.00 90.19 227 ASP A O 1
ATOM 1759 N N . GLN A 1 228 ? -0.766 6.748 -18.502 1.00 90.56 228 GLN A N 1
ATOM 1760 C CA . GLN A 1 228 ? -0.966 5.338 -18.136 1.00 90.56 228 GLN A CA 1
ATOM 1761 C C . GLN A 1 228 ? 0.191 4.787 -17.298 1.00 90.56 228 GLN A C 1
ATOM 1763 O O . GLN A 1 228 ? 0.219 3.603 -16.960 1.00 90.56 228 GLN A O 1
ATOM 1768 N N . ARG A 1 229 ? 1.170 5.633 -16.966 1.00 91.19 229 ARG A N 1
ATOM 1769 C CA . ARG A 1 229 ? 2.351 5.223 -16.218 1.00 91.19 229 ARG A CA 1
ATOM 1770 C C . ARG A 1 229 ? 1.986 4.810 -14.791 1.00 91.19 229 ARG A C 1
ATOM 1772 O O . ARG A 1 229 ? 1.327 5.544 -14.056 1.00 91.19 229 ARG A O 1
ATOM 1779 N N . ARG A 1 230 ? 2.553 3.695 -14.330 1.00 87.25 230 ARG A N 1
ATOM 1780 C CA . ARG A 1 230 ? 2.683 3.378 -12.904 1.00 87.25 230 ARG A CA 1
ATOM 1781 C C . ARG A 1 230 ? 3.781 4.242 -12.281 1.00 87.25 230 ARG A C 1
ATOM 1783 O O . ARG A 1 230 ? 4.970 3.944 -12.385 1.00 87.25 230 ARG A O 1
ATOM 1790 N N . THR A 1 231 ? 3.376 5.328 -11.638 1.00 83.62 231 THR A N 1
ATOM 1791 C CA . THR A 1 231 ? 4.271 6.205 -10.870 1.00 83.62 231 THR A CA 1
ATOM 1792 C C . THR A 1 231 ? 4.422 5.732 -9.425 1.00 83.62 231 THR A C 1
ATOM 1794 O O . THR A 1 231 ? 3.585 4.982 -8.932 1.00 83.62 231 THR A O 1
ATOM 1797 N N . GLU A 1 232 ? 5.436 6.246 -8.723 1.00 77.44 232 GLU A N 1
ATOM 1798 C CA . GLU A 1 232 ? 5.683 5.987 -7.294 1.00 77.44 232 GLU A CA 1
ATOM 1799 C C . GLU A 1 232 ? 6.097 4.541 -6.980 1.00 77.44 232 GLU A C 1
ATOM 1801 O O . GLU A 1 232 ? 5.785 4.026 -5.910 1.00 77.44 232 GLU A O 1
ATOM 1806 N N . LEU A 1 233 ? 6.828 3.883 -7.884 1.00 76.94 233 LEU A N 1
ATOM 1807 C CA . LEU A 1 233 ? 7.376 2.544 -7.675 1.00 76.94 233 LEU A CA 1
ATOM 1808 C C . LEU A 1 233 ? 8.384 2.554 -6.511 1.00 76.94 233 LEU A C 1
ATOM 1810 O O . LEU A 1 233 ? 9.579 2.774 -6.693 1.00 76.94 233 LEU A O 1
ATOM 1814 N N . ASN A 1 234 ? 7.882 2.371 -5.291 1.00 69.44 234 ASN A N 1
ATOM 1815 C CA . ASN A 1 234 ? 8.665 2.369 -4.067 1.00 69.44 234 ASN A CA 1
ATOM 1816 C C . ASN A 1 234 ? 8.163 1.264 -3.131 1.00 69.44 234 ASN A C 1
ATOM 1818 O O . ASN A 1 234 ? 7.077 1.363 -2.560 1.00 69.44 234 ASN A O 1
ATOM 1822 N N . LEU A 1 235 ? 8.978 0.223 -2.951 1.00 66.19 235 LEU A N 1
ATOM 1823 C CA . LEU A 1 235 ? 8.642 -0.923 -2.109 1.00 66.19 235 LEU A CA 1
ATOM 1824 C C . LEU A 1 235 ? 8.376 -0.508 -0.650 1.00 66.19 235 LEU A C 1
ATOM 1826 O O . LEU A 1 235 ? 7.440 -1.016 -0.039 1.00 66.19 235 LEU A O 1
ATOM 1830 N N . SER A 1 236 ? 9.122 0.459 -0.102 1.00 57.75 236 SER A N 1
ATOM 1831 C CA . SER A 1 236 ? 8.937 0.897 1.289 1.00 57.75 236 SER A CA 1
ATOM 1832 C C . SER A 1 236 ? 7.618 1.637 1.514 1.00 57.75 236 SER A C 1
ATOM 1834 O O . SER A 1 236 ? 7.079 1.597 2.615 1.00 57.75 236 SER A O 1
ATOM 1836 N N . LYS A 1 237 ? 7.059 2.260 0.468 1.00 55.59 237 LYS A N 1
ATOM 1837 C CA . LYS A 1 237 ? 5.764 2.951 0.538 1.00 55.59 237 LYS A CA 1
ATOM 1838 C C . LYS A 1 237 ? 4.585 1.981 0.655 1.00 55.59 237 LYS A C 1
ATOM 1840 O O . LYS A 1 237 ? 3.562 2.337 1.234 1.00 55.59 237 LYS A O 1
ATOM 1845 N N . TYR A 1 238 ? 4.718 0.775 0.101 1.00 57.47 238 TYR A N 1
ATOM 1846 C CA . TYR A 1 238 ? 3.630 -0.206 0.025 1.00 57.47 238 TYR A CA 1
ATOM 1847 C C . TYR A 1 238 ? 3.824 -1.425 0.933 1.00 57.47 238 TYR A C 1
ATOM 1849 O O . TYR A 1 238 ? 2.872 -2.175 1.146 1.00 57.47 238 TYR A O 1
ATOM 1857 N N . LEU A 1 239 ? 5.013 -1.619 1.512 1.00 60.34 239 LEU A N 1
ATOM 1858 C CA . LEU A 1 239 ? 5.223 -2.585 2.587 1.00 60.34 239 LEU A CA 1
ATOM 1859 C C . LEU A 1 239 ? 4.617 -2.047 3.886 1.00 60.34 239 LEU A C 1
ATOM 1861 O O . LEU A 1 239 ? 5.285 -1.399 4.690 1.00 60.34 239 LEU A O 1
ATOM 1865 N N . LYS A 1 240 ? 3.336 -2.339 4.110 1.00 63.72 240 LYS A N 1
ATOM 1866 C CA . LYS A 1 240 ? 2.738 -2.174 5.434 1.00 63.72 240 LYS A CA 1
ATOM 1867 C C . LYS A 1 240 ? 3.255 -3.293 6.329 1.00 63.72 240 LYS A C 1
ATOM 1869 O O . LYS A 1 240 ? 2.975 -4.469 6.105 1.00 63.72 240 LYS A O 1
ATOM 1874 N N . THR A 1 241 ? 4.084 -2.934 7.301 1.00 60.00 241 THR A N 1
ATOM 1875 C CA . THR A 1 241 ? 4.619 -3.891 8.264 1.00 60.00 241 THR A CA 1
ATOM 1876 C C . THR A 1 241 ? 3.498 -4.376 9.184 1.00 60.00 241 THR A C 1
ATOM 1878 O O . THR A 1 241 ? 2.698 -3.557 9.643 1.00 60.00 241 THR A O 1
ATOM 1881 N N . PRO A 1 242 ? 3.420 -5.690 9.472 1.00 63.19 242 PRO A N 1
ATOM 1882 C CA . PRO A 1 242 ? 2.491 -6.206 10.468 1.00 63.19 242 PRO A CA 1
ATOM 1883 C C . PRO A 1 242 ? 2.658 -5.451 11.788 1.00 63.19 242 PRO A C 1
ATOM 1885 O O . PRO A 1 242 ? 3.784 -5.213 12.233 1.00 63.19 242 PRO A O 1
ATOM 1888 N N . ILE A 1 243 ? 1.542 -5.059 12.403 1.00 71.44 243 ILE A N 1
ATOM 1889 C CA . ILE A 1 243 ? 1.570 -4.297 13.648 1.00 71.44 243 ILE A CA 1
ATOM 1890 C C . ILE A 1 243 ? 2.061 -5.228 14.749 1.00 71.44 243 ILE A C 1
ATOM 1892 O O . ILE A 1 243 ? 1.472 -6.280 14.990 1.00 71.44 243 ILE A O 1
ATOM 1896 N N . TYR A 1 244 ? 3.144 -4.831 15.410 1.00 80.50 244 TYR A N 1
ATOM 1897 C CA . TYR A 1 244 ? 3.642 -5.492 16.604 1.00 80.50 244 TYR A CA 1
ATOM 1898 C C . TYR A 1 244 ? 4.144 -4.442 17.588 1.00 80.50 244 TYR A C 1
ATOM 1900 O O . TYR A 1 244 ? 5.043 -3.661 17.275 1.00 80.50 244 TYR A O 1
ATOM 1908 N N . ALA A 1 245 ? 3.572 -4.429 18.785 1.00 80.00 245 ALA A N 1
ATOM 1909 C CA . ALA A 1 245 ? 4.087 -3.661 19.908 1.00 80.00 245 ALA A CA 1
ATOM 1910 C C . ALA A 1 245 ? 3.967 -4.485 21.186 1.00 80.00 245 ALA A C 1
ATOM 1912 O O . ALA A 1 245 ? 2.958 -5.150 21.412 1.00 80.00 245 ALA A O 1
ATOM 1913 N N . GLN A 1 246 ? 4.988 -4.428 22.036 1.00 83.19 246 GLN A N 1
ATOM 1914 C CA . GLN A 1 246 ? 4.997 -5.136 23.308 1.00 83.19 246 GLN A CA 1
ATOM 1915 C C . GLN A 1 246 ? 5.520 -4.227 24.418 1.00 83.19 246 GLN A C 1
ATOM 1917 O O . GLN A 1 246 ? 6.575 -3.614 24.278 1.00 83.19 246 GLN A O 1
ATOM 1922 N N . GLN A 1 247 ? 4.802 -4.179 25.539 1.00 75.81 247 GLN A N 1
ATOM 1923 C CA . GLN A 1 247 ? 5.247 -3.528 26.772 1.00 75.81 247 GLN A CA 1
ATOM 1924 C C . GLN A 1 247 ? 4.825 -4.382 27.965 1.00 75.81 247 GLN A C 1
ATOM 1926 O O . GLN A 1 247 ? 3.638 -4.604 28.206 1.00 75.81 247 GLN A O 1
ATOM 1931 N N . GLY A 1 248 ? 5.812 -4.892 28.704 1.00 81.69 248 GLY A N 1
ATOM 1932 C CA . GLY A 1 248 ? 5.567 -5.886 29.748 1.00 81.69 248 GLY A CA 1
ATOM 1933 C C . GLY A 1 248 ? 4.903 -7.144 29.175 1.00 81.69 248 GLY A C 1
ATOM 1934 O O . GLY A 1 248 ? 5.405 -7.740 28.220 1.00 81.69 248 GLY A O 1
ATOM 1935 N N . SER A 1 249 ? 3.765 -7.538 29.751 1.00 77.25 249 SER A N 1
ATOM 1936 C CA . SER A 1 249 ? 2.937 -8.662 29.288 1.00 77.25 249 SER A CA 1
ATOM 1937 C C . SER A 1 249 ? 1.933 -8.289 28.191 1.00 77.25 249 SER A C 1
ATOM 1939 O O . SER A 1 249 ? 1.305 -9.178 27.616 1.00 77.25 249 SER A O 1
ATOM 1941 N N . THR A 1 250 ? 1.765 -7.000 27.884 1.00 71.81 250 THR A N 1
ATOM 1942 C CA . THR A 1 250 ? 0.825 -6.542 26.857 1.00 71.81 250 THR A CA 1
ATOM 1943 C C . THR A 1 250 ? 1.484 -6.652 25.491 1.00 71.81 250 THR A C 1
ATOM 1945 O O . THR A 1 250 ? 2.419 -5.911 25.197 1.00 71.81 250 THR A O 1
ATOM 1948 N N . VAL A 1 251 ? 0.982 -7.567 24.661 1.00 77.56 251 VAL A N 1
ATOM 1949 C CA . VAL A 1 251 ? 1.342 -7.706 23.245 1.00 77.56 251 VAL A CA 1
ATOM 1950 C C . VAL A 1 251 ? 0.168 -7.225 22.400 1.00 77.56 251 VAL A C 1
ATOM 1952 O O . VAL A 1 251 ? -0.979 -7.606 22.644 1.00 77.56 251 VAL A O 1
ATOM 1955 N N . ILE A 1 252 ? 0.461 -6.379 21.420 1.00 83.06 252 ILE A N 1
ATOM 1956 C CA . ILE A 1 252 ? -0.486 -5.896 20.422 1.00 83.06 252 ILE A CA 1
ATOM 1957 C C . ILE A 1 252 ? -0.013 -6.388 19.071 1.00 83.06 252 ILE A C 1
ATOM 1959 O O . ILE A 1 252 ? 1.007 -5.932 18.560 1.00 83.06 252 ILE A O 1
ATOM 1963 N N . ASP A 1 253 ? -0.793 -7.297 18.511 1.00 85.38 253 ASP A N 1
ATOM 1964 C CA . ASP A 1 253 ? -0.686 -7.768 17.143 1.00 85.38 253 ASP A CA 1
ATOM 1965 C C . ASP A 1 253 ? -2.009 -7.524 16.391 1.00 85.38 253 ASP A C 1
ATOM 1967 O O . ASP A 1 253 ? -2.982 -6.966 16.921 1.00 85.38 253 ASP A O 1
ATOM 1971 N N . ASN A 1 254 ? -2.064 -7.959 15.133 1.00 85.00 254 ASN A N 1
ATOM 1972 C CA . ASN A 1 254 ? -3.267 -7.842 14.309 1.00 85.00 254 ASN A CA 1
ATOM 1973 C C . ASN A 1 254 ? -4.469 -8.607 14.910 1.00 85.00 254 ASN A C 1
ATOM 1975 O O . ASN A 1 254 ? -5.626 -8.195 14.764 1.00 85.00 254 ASN A O 1
ATOM 1979 N N . GLN A 1 255 ? -4.223 -9.696 15.642 1.00 85.62 255 GLN A N 1
ATOM 1980 C CA . GLN A 1 255 ? -5.281 -10.473 16.287 1.00 85.62 255 GLN A CA 1
ATOM 1981 C C . GLN A 1 255 ? -5.856 -9.743 17.511 1.00 85.62 255 GLN A C 1
ATOM 1983 O O . GLN A 1 255 ? -7.072 -9.731 17.724 1.00 85.62 255 GLN A O 1
ATOM 1988 N N . ALA A 1 256 ? -5.008 -9.081 18.292 1.00 84.69 256 ALA A N 1
ATOM 1989 C CA . ALA A 1 256 ? -5.399 -8.260 19.427 1.00 84.69 256 ALA A CA 1
ATOM 1990 C C . ALA A 1 256 ? -6.250 -7.062 18.974 1.00 84.69 256 ALA A C 1
ATOM 1992 O O . ALA A 1 256 ? -7.334 -6.832 19.517 1.00 84.69 256 ALA A O 1
ATOM 1993 N N . LEU A 1 257 ? -5.817 -6.342 17.932 1.00 88.44 257 LEU A N 1
ATOM 1994 C CA . LEU A 1 257 ? -6.560 -5.201 17.382 1.00 88.44 257 LEU A CA 1
ATOM 1995 C C . LEU A 1 257 ? -7.915 -5.611 16.786 1.00 88.44 257 LEU A C 1
ATOM 1997 O O . LEU A 1 257 ? -8.933 -4.985 17.085 1.00 88.44 257 LEU A O 1
ATOM 2001 N N . SER A 1 258 ? -7.968 -6.690 15.999 1.00 89.44 258 SER A N 1
ATOM 2002 C CA . SER A 1 258 ? -9.242 -7.200 15.464 1.00 89.44 258 SER A CA 1
ATOM 2003 C C . SER A 1 258 ? -10.206 -7.650 16.574 1.00 89.44 258 SER A C 1
ATOM 2005 O O . SER A 1 258 ? -11.417 -7.402 16.497 1.00 89.44 258 SER A O 1
ATOM 2007 N N . SER A 1 259 ? -9.674 -8.237 17.651 1.00 88.69 259 SER A N 1
ATOM 2008 C CA . SER A 1 259 ? -10.450 -8.604 18.838 1.00 88.69 259 SER A CA 1
ATOM 2009 C C . SER A 1 259 ? -11.014 -7.378 19.558 1.00 88.69 259 SER A C 1
ATOM 2011 O O . SER A 1 259 ? -12.175 -7.404 19.959 1.00 88.69 259 SER A O 1
ATOM 2013 N N . MET A 1 260 ? -10.251 -6.288 19.677 1.00 91.56 260 MET A N 1
ATOM 2014 C CA . MET A 1 260 ? -10.714 -5.031 20.284 1.00 91.56 260 MET A CA 1
ATOM 2015 C C . MET A 1 260 ? -11.892 -4.419 19.513 1.00 91.56 260 MET A C 1
ATOM 2017 O O . MET A 1 260 ? -12.918 -4.107 20.119 1.00 91.56 260 MET A O 1
ATOM 2021 N N . PHE A 1 261 ? -11.802 -4.307 18.182 1.00 92.31 261 PHE A N 1
ATOM 2022 C CA . PHE A 1 261 ? -12.925 -3.820 17.365 1.00 92.31 261 PHE A CA 1
ATOM 2023 C C . PHE A 1 261 ? -14.161 -4.723 17.487 1.00 92.31 261 PHE A C 1
ATOM 2025 O O . PHE A 1 261 ? -15.293 -4.238 17.568 1.00 92.31 261 PHE A O 1
ATOM 2032 N N . SER A 1 262 ? -13.954 -6.042 17.535 1.00 89.25 262 SER A N 1
ATOM 2033 C CA . SER A 1 262 ? -15.040 -7.012 17.712 1.00 89.25 262 SER A CA 1
ATOM 2034 C C . SER A 1 262 ? -15.708 -6.884 19.084 1.00 89.25 262 SER A C 1
ATOM 2036 O O . SER A 1 262 ? -16.934 -6.940 19.167 1.00 89.25 262 SER A O 1
ATOM 2038 N N . GLN A 1 263 ? -14.926 -6.674 20.147 1.00 87.06 263 GLN A N 1
ATOM 2039 C CA . GLN A 1 263 ? -15.425 -6.496 21.513 1.00 87.06 263 GLN A CA 1
ATOM 2040 C C . GLN A 1 263 ? -16.311 -5.255 21.634 1.00 87.06 263 GLN A C 1
ATOM 2042 O O . GLN A 1 263 ? -17.419 -5.373 22.152 1.00 87.06 263 GLN A O 1
ATOM 2047 N N . LEU A 1 264 ? -15.887 -4.106 21.095 1.00 92.12 264 LEU A N 1
ATOM 2048 C CA . LEU A 1 264 ? -16.702 -2.885 21.106 1.00 92.12 264 LEU A CA 1
ATOM 2049 C C . LEU A 1 264 ? -18.050 -3.107 20.410 1.00 92.12 264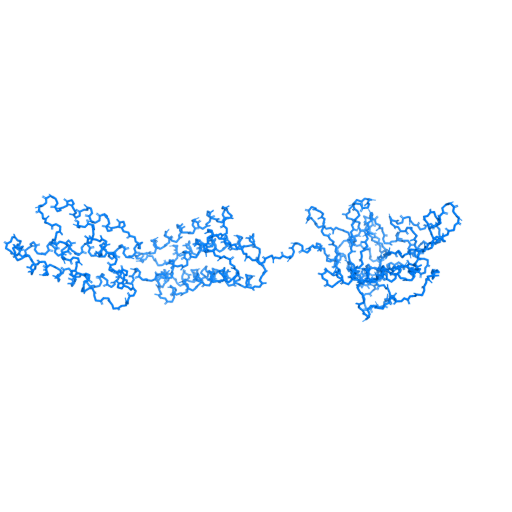 LEU A C 1
ATOM 2051 O O . LEU A 1 264 ? -19.112 -2.812 20.965 1.00 92.12 264 LEU A O 1
ATOM 2055 N N . ARG A 1 265 ? -18.004 -3.664 19.193 1.00 91.69 265 ARG A N 1
ATOM 2056 C CA . ARG A 1 265 ? -19.198 -3.936 18.387 1.00 91.69 265 ARG A CA 1
ATOM 2057 C C . ARG A 1 265 ? -20.162 -4.873 19.114 1.00 91.69 265 ARG A C 1
ATOM 2059 O O . ARG A 1 265 ? -21.363 -4.615 19.138 1.00 91.69 265 ARG A O 1
ATOM 2066 N N . ASN A 1 266 ? -19.644 -5.945 19.711 1.00 85.69 266 ASN A N 1
ATOM 2067 C CA . ASN A 1 266 ? -20.454 -6.918 20.440 1.00 85.69 266 ASN A CA 1
ATOM 2068 C C . ASN A 1 266 ? -21.056 -6.313 21.714 1.00 85.69 266 ASN A C 1
ATOM 2070 O O . ASN A 1 266 ? -22.237 -6.518 21.968 1.00 85.69 266 ASN A O 1
ATOM 2074 N N . ALA A 1 267 ? -20.292 -5.521 22.472 1.00 84.81 267 ALA A N 1
ATOM 2075 C CA . ALA A 1 267 ? -20.776 -4.880 23.692 1.00 84.81 267 ALA A CA 1
ATOM 2076 C C . ALA A 1 267 ? -21.955 -3.928 23.417 1.00 84.81 267 ALA A C 1
ATOM 2078 O O . ALA A 1 267 ? -22.993 -3.998 24.074 1.00 84.81 267 ALA A O 1
ATOM 2079 N N . LEU A 1 268 ? -21.841 -3.087 22.387 1.00 89.81 268 LEU A N 1
ATOM 2080 C CA . LEU A 1 268 ? -22.921 -2.186 21.975 1.00 89.81 268 LEU A CA 1
ATOM 2081 C C . LEU A 1 268 ? -24.132 -2.936 21.402 1.00 89.81 268 LEU A C 1
ATOM 2083 O O . LEU A 1 268 ? -25.272 -2.574 21.693 1.00 89.81 268 LEU A O 1
ATOM 2087 N N . ARG A 1 269 ? -23.907 -4.001 20.620 1.00 85.19 269 ARG A N 1
ATOM 2088 C CA . ARG A 1 269 ? -24.989 -4.846 20.093 1.00 85.19 269 ARG A CA 1
ATOM 2089 C C . ARG A 1 269 ? -25.753 -5.553 21.212 1.00 85.19 269 ARG A C 1
ATOM 2091 O O . ARG A 1 269 ? -26.977 -5.604 21.151 1.00 85.19 269 ARG A O 1
ATOM 2098 N N . ASN A 1 270 ? -25.053 -6.057 22.225 1.00 79.94 270 ASN A N 1
ATOM 2099 C CA . ASN A 1 270 ? -25.680 -6.694 23.379 1.00 79.94 270 ASN A CA 1
ATOM 2100 C C . ASN A 1 270 ? -26.565 -5.701 24.132 1.00 79.94 270 ASN A C 1
ATOM 2102 O O . ASN A 1 270 ? -27.720 -6.013 24.391 1.00 79.94 270 ASN A O 1
ATOM 2106 N N . ARG A 1 271 ? -26.088 -4.473 24.368 1.00 78.50 271 ARG A N 1
ATOM 2107 C CA . ARG A 1 271 ? -26.899 -3.420 25.003 1.00 78.50 271 ARG A CA 1
ATOM 2108 C C . ARG A 1 271 ? -28.119 -3.006 24.195 1.00 78.50 271 ARG A C 1
ATOM 2110 O O . ARG A 1 271 ? -29.159 -2.693 24.770 1.00 78.50 271 ARG A O 1
ATOM 2117 N N . LEU A 1 272 ? -27.990 -2.982 22.870 1.00 83.56 272 LEU A N 1
ATOM 2118 C CA . LEU A 1 272 ? -29.123 -2.746 21.984 1.00 83.56 272 LEU A CA 1
ATOM 2119 C C . LEU A 1 272 ? -30.156 -3.876 22.109 1.00 83.56 272 LEU A C 1
ATOM 2121 O O . LEU A 1 272 ? -31.344 -3.599 22.222 1.00 83.56 272 LEU A O 1
ATOM 2125 N N . ALA A 1 273 ? -29.709 -5.134 22.133 1.00 75.56 273 ALA A N 1
ATOM 2126 C CA . ALA A 1 273 ? -30.585 -6.295 22.280 1.00 75.56 273 ALA A CA 1
ATOM 2127 C C . ALA A 1 273 ? -31.234 -6.388 23.674 1.00 75.56 273 ALA A C 1
ATOM 2129 O O . ALA A 1 273 ? -32.393 -6.781 23.773 1.00 75.56 273 ALA A O 1
ATOM 2130 N N . SER A 1 274 ? -30.518 -5.998 24.735 1.00 70.88 274 SER A N 1
ATOM 2131 C CA . SER A 1 274 ? -31.025 -5.973 26.114 1.00 70.88 274 SER A CA 1
ATOM 2132 C C . SER A 1 274 ? -31.834 -4.717 26.452 1.00 70.88 274 SER A C 1
ATOM 2134 O O . SER A 1 274 ? -32.237 -4.550 27.599 1.00 70.88 274 SER A O 1
ATOM 2136 N N . GLN A 1 275 ? -32.085 -3.828 25.478 1.00 73.81 275 GLN A N 1
ATOM 2137 C CA . GLN A 1 275 ? -32.824 -2.569 25.668 1.00 73.81 275 GLN A CA 1
ATOM 2138 C C . GLN A 1 275 ? -32.185 -1.623 26.705 1.00 73.81 275 GLN A C 1
ATOM 2140 O O . GLN A 1 275 ? -32.809 -0.696 27.223 1.00 73.81 275 GLN A O 1
ATOM 2145 N N . THR A 1 276 ? -30.892 -1.803 26.991 1.00 70.75 276 THR A N 1
ATOM 2146 C CA . THR A 1 276 ? -30.137 -0.995 27.966 1.00 70.75 276 THR A CA 1
ATOM 2147 C C . THR A 1 276 ? -29.379 0.173 27.327 1.00 70.75 276 THR A C 1
ATOM 2149 O O . THR A 1 276 ? -28.615 0.864 28.006 1.00 70.75 276 THR A O 1
ATOM 2152 N N . LEU A 1 277 ? -29.589 0.407 26.025 1.00 74.88 277 LEU A N 1
ATOM 2153 C CA . LEU A 1 277 ? -29.004 1.513 25.258 1.00 74.88 277 LEU A CA 1
ATOM 2154 C C . LEU A 1 277 ? -29.878 2.785 25.254 1.00 74.88 277 LEU A C 1
ATOM 2156 O O . LEU A 1 277 ? -29.515 3.760 24.608 1.00 74.88 277 LEU A O 1
ATOM 2160 N N . PHE A 1 278 ? -31.006 2.792 25.979 1.00 80.00 278 PHE A N 1
ATOM 2161 C CA . PHE A 1 278 ? -31.910 3.946 26.141 1.00 80.00 278 PHE A CA 1
ATOM 2162 C C . PHE A 1 278 ? -32.579 4.433 24.841 1.00 80.00 278 PHE A C 1
ATOM 2164 O O . PHE A 1 278 ? -32.846 5.625 24.687 1.00 80.00 278 PHE A O 1
ATOM 2171 N N . VAL A 1 279 ? -32.862 3.517 23.909 1.00 79.69 279 VAL A N 1
ATOM 2172 C CA . VAL A 1 279 ? -33.418 3.839 22.580 1.00 79.69 279 VAL A CA 1
ATOM 2173 C C . VAL A 1 279 ? -34.910 3.500 22.457 1.00 79.69 279 VAL A C 1
ATOM 2175 O O . VAL A 1 279 ? -35.630 4.170 21.722 1.00 79.69 279 VAL A O 1
ATOM 2178 N N . ASP A 1 280 ? -35.413 2.516 23.207 1.00 72.44 280 ASP A N 1
ATOM 2179 C CA . ASP A 1 280 ? -36.780 1.990 23.034 1.00 72.44 280 ASP A CA 1
ATOM 2180 C C . ASP A 1 280 ? -37.899 2.965 23.429 1.00 72.44 280 ASP A C 1
ATOM 2182 O O . ASP A 1 280 ? -39.012 2.862 22.925 1.00 72.44 280 ASP A O 1
ATOM 2186 N N . ALA A 1 281 ? -37.600 3.936 24.296 1.00 72.56 281 ALA A N 1
ATOM 2187 C CA . ALA A 1 281 ? -38.528 4.985 24.724 1.00 72.56 281 ALA A CA 1
ATOM 2188 C C . ALA A 1 281 ? -38.147 6.367 24.158 1.00 72.56 281 ALA A C 1
ATOM 2190 O O . ALA A 1 281 ? -38.300 7.380 24.844 1.00 72.56 281 ALA A O 1
ATOM 2191 N N . ALA A 1 282 ? -37.576 6.407 22.948 1.00 79.81 282 ALA A N 1
ATOM 2192 C CA . ALA A 1 282 ? -37.303 7.651 22.229 1.00 79.81 282 ALA A CA 1
ATOM 2193 C C . ALA A 1 282 ? -38.605 8.443 21.948 1.00 79.81 282 ALA A C 1
ATOM 2195 O O . ALA A 1 282 ? -39.672 7.833 21.841 1.00 79.81 282 ALA A O 1
ATOM 2196 N N . PRO A 1 283 ? -38.550 9.786 21.819 1.00 80.94 283 PRO A N 1
ATOM 2197 C CA . PRO A 1 283 ? -39.750 10.618 21.664 1.00 80.94 283 PRO A CA 1
ATOM 2198 C C . PRO A 1 283 ? -40.557 10.332 20.389 1.00 80.94 283 PRO A C 1
ATOM 2200 O O . PRO A 1 283 ? -41.774 10.520 20.376 1.00 80.94 283 PRO A O 1
ATOM 2203 N N . SER A 1 284 ? -39.893 9.878 19.324 1.00 89.00 284 SER A N 1
ATOM 2204 C CA . SER A 1 284 ? -40.513 9.505 18.052 1.00 89.00 284 SER A CA 1
ATOM 2205 C C . SER A 1 284 ? -39.766 8.358 17.361 1.00 89.00 284 SER A C 1
ATOM 2207 O O . SER A 1 284 ? -38.604 8.074 17.661 1.00 89.00 284 SER A O 1
ATOM 2209 N N . ASP A 1 285 ? -40.412 7.718 16.380 1.00 87.81 285 ASP A N 1
ATOM 2210 C CA . ASP A 1 285 ? -39.756 6.719 15.524 1.00 87.81 285 ASP A CA 1
ATOM 2211 C C . ASP A 1 285 ? -38.570 7.307 14.747 1.00 87.81 285 ASP A C 1
ATOM 2213 O O . ASP A 1 285 ? -37.564 6.625 14.558 1.00 87.81 285 ASP A O 1
ATOM 2217 N N . LEU A 1 286 ? -38.661 8.580 14.346 1.00 89.88 286 LEU A N 1
ATOM 2218 C CA . LEU A 1 286 ? -37.574 9.289 13.672 1.00 89.88 286 LEU A CA 1
ATOM 2219 C C . LEU A 1 286 ? -36.341 9.397 14.576 1.00 89.88 286 LEU A C 1
ATOM 2221 O O . LEU A 1 286 ? -35.235 9.071 14.149 1.00 89.88 286 LEU A O 1
ATOM 2225 N N . ASP A 1 287 ? -36.538 9.807 15.830 1.00 87.94 287 ASP A N 1
ATOM 2226 C CA . ASP A 1 287 ? -35.468 9.926 16.826 1.00 87.94 287 ASP A CA 1
ATOM 2227 C C . ASP A 1 287 ? -34.769 8.581 17.057 1.00 87.94 287 ASP A C 1
ATOM 2229 O O . ASP A 1 287 ? -33.539 8.493 17.082 1.00 87.94 287 ASP A O 1
ATOM 2233 N N . ARG A 1 288 ? -35.563 7.508 17.135 1.00 87.94 288 ARG A N 1
ATOM 2234 C CA . ARG A 1 288 ? -35.065 6.138 17.258 1.00 87.94 288 ARG A CA 1
ATOM 2235 C C . ARG A 1 288 ? -34.187 5.742 16.067 1.00 87.94 288 ARG A C 1
ATOM 2237 O O . ARG A 1 288 ? -33.090 5.214 16.249 1.00 87.94 288 ARG A O 1
ATOM 2244 N N . THR A 1 289 ? -34.648 6.024 14.850 1.00 90.50 289 THR A N 1
ATOM 2245 C CA . THR A 1 289 ? -33.916 5.729 13.613 1.00 90.50 289 THR A CA 1
ATOM 2246 C C . THR A 1 289 ? -32.607 6.514 13.509 1.00 90.50 289 THR A C 1
ATOM 2248 O O . THR A 1 289 ? -31.599 5.945 13.091 1.00 90.50 289 THR A O 1
ATOM 2251 N N . LEU A 1 290 ? -32.582 7.784 13.927 1.00 91.00 290 LEU A N 1
ATOM 2252 C CA . LEU A 1 290 ? -31.357 8.594 13.939 1.00 91.00 290 LEU A CA 1
ATOM 2253 C C . LEU A 1 290 ? -30.273 7.976 14.832 1.00 91.00 290 LEU A C 1
ATOM 2255 O O . LEU A 1 290 ? -29.120 7.871 14.412 1.00 91.00 290 LEU A O 1
ATOM 2259 N N . VAL A 1 291 ? -30.641 7.514 16.032 1.00 90.25 291 VAL A N 1
ATOM 2260 C CA . VAL A 1 291 ? -29.704 6.834 16.944 1.00 90.25 291 VAL A CA 1
ATOM 2261 C C . VAL A 1 291 ? -29.207 5.510 16.349 1.00 90.25 291 VAL A C 1
ATOM 2263 O O . VAL A 1 291 ? -28.033 5.168 16.494 1.00 90.25 291 VAL A O 1
ATOM 2266 N N . TYR A 1 292 ? -30.064 4.765 15.644 1.00 92.25 292 TYR A N 1
ATOM 2267 C CA . TYR A 1 292 ? -29.647 3.529 14.976 1.00 92.25 292 TYR A CA 1
ATOM 2268 C C . TYR A 1 292 ? -28.667 3.764 13.827 1.00 92.25 292 TYR A C 1
ATOM 2270 O O . TYR A 1 292 ? -27.724 2.985 13.697 1.00 92.25 292 TYR A O 1
ATOM 2278 N N . PHE A 1 293 ? -28.832 4.825 13.032 1.00 93.31 293 PHE A N 1
ATOM 2279 C CA . PHE A 1 293 ? -27.882 5.138 11.962 1.00 93.31 293 PHE A CA 1
ATOM 2280 C C . PHE A 1 293 ? -26.495 5.480 12.506 1.00 93.31 293 PHE A C 1
ATOM 2282 O O . PHE A 1 293 ? -25.508 4.903 12.054 1.00 93.31 293 PHE A O 1
ATOM 2289 N N . THR A 1 294 ? -26.401 6.327 13.533 1.00 93.94 294 THR A N 1
ATOM 2290 C CA . THR A 1 294 ? -25.091 6.671 14.110 1.00 93.94 294 THR A CA 1
ATOM 2291 C C . THR A 1 294 ? -24.441 5.492 14.832 1.00 93.94 294 THR A C 1
ATOM 2293 O O . THR A 1 294 ? -23.221 5.335 14.795 1.00 93.94 294 THR A O 1
ATOM 2296 N N . LEU A 1 295 ? -25.234 4.596 15.427 1.00 93.62 295 LEU A N 1
ATOM 2297 C CA . LEU A 1 295 ? -24.729 3.330 15.962 1.00 93.62 295 LEU A CA 1
ATOM 2298 C C . LEU A 1 295 ? -24.233 2.386 14.851 1.00 93.62 295 LEU A C 1
ATOM 2300 O O . LEU A 1 295 ? -23.212 1.711 15.009 1.00 93.62 295 LEU A O 1
ATOM 2304 N N . GLN A 1 296 ? -24.938 2.337 13.718 1.00 94.19 296 GLN A N 1
ATOM 2305 C CA . GLN A 1 296 ? -24.539 1.552 12.553 1.00 94.19 296 GLN A CA 1
ATOM 2306 C C . GLN A 1 296 ? -23.210 2.045 11.970 1.00 94.19 296 GLN A C 1
ATOM 2308 O O . GLN A 1 296 ? -22.386 1.210 11.593 1.00 94.19 296 GLN A O 1
ATOM 2313 N N . ASP A 1 297 ? -22.958 3.354 11.956 1.00 93.75 297 ASP A N 1
ATOM 2314 C CA . ASP A 1 297 ? -21.677 3.919 11.518 1.00 93.75 297 ASP A CA 1
ATOM 2315 C C . ASP A 1 297 ? -20.509 3.393 12.366 1.00 93.75 297 ASP A C 1
ATOM 2317 O O . ASP A 1 297 ? -19.502 2.927 11.824 1.00 93.75 297 ASP A O 1
ATOM 2321 N N . VAL A 1 298 ? -20.672 3.349 13.695 1.00 95.44 298 VAL A N 1
ATOM 2322 C CA . VAL A 1 298 ? -19.678 2.749 14.606 1.00 95.44 298 VAL A CA 1
ATOM 2323 C C . VAL A 1 298 ? -19.423 1.282 14.235 1.00 95.44 298 VAL A C 1
ATOM 2325 O O . VAL A 1 298 ? -18.273 0.847 14.141 1.00 95.44 298 VAL A O 1
ATOM 2328 N N . PHE A 1 299 ? -20.476 0.508 13.955 1.00 95.62 299 PHE A N 1
ATOM 2329 C CA . PHE A 1 299 ? -20.336 -0.898 13.556 1.00 95.62 299 PHE A CA 1
ATOM 2330 C C . PHE A 1 299 ? -19.630 -1.082 12.211 1.00 95.62 299 PHE A C 1
ATOM 2332 O O . PHE A 1 299 ? -18.854 -2.035 12.057 1.00 95.62 299 PHE A O 1
ATOM 2339 N N . GLN A 1 300 ? -19.886 -0.199 11.247 1.00 94.38 300 GLN A N 1
ATOM 2340 C CA . GLN A 1 300 ? -19.236 -0.229 9.939 1.00 94.38 300 GLN A CA 1
ATOM 2341 C C . GLN A 1 300 ? -17.743 0.080 10.052 1.00 94.38 300 GLN A C 1
ATOM 2343 O O . GLN A 1 300 ? -16.926 -0.640 9.470 1.00 94.38 300 GLN A O 1
ATOM 2348 N N . ILE A 1 301 ? -17.369 1.066 10.871 1.00 94.50 301 ILE A N 1
ATOM 2349 C CA . ILE A 1 301 ? -15.963 1.403 11.131 1.00 94.50 301 ILE A CA 1
ATOM 2350 C C . ILE A 1 301 ? -15.243 0.230 11.802 1.00 94.50 301 ILE A C 1
ATOM 2352 O O . ILE A 1 301 ? -14.181 -0.172 11.330 1.00 94.50 301 ILE A O 1
ATOM 2356 N N . CYS A 1 302 ? -15.832 -0.397 12.830 1.00 94.00 302 CYS A N 1
ATOM 2357 C CA . CYS A 1 302 ? -15.245 -1.593 13.448 1.00 94.00 302 CYS A CA 1
ATOM 2358 C C . CYS A 1 302 ? -15.053 -2.733 12.435 1.00 94.00 302 CYS A C 1
ATOM 2360 O O . CYS A 1 302 ? -14.017 -3.389 12.431 1.00 94.00 302 CYS A O 1
ATOM 2362 N N . THR A 1 303 ? -16.038 -2.977 11.568 1.00 93.44 303 THR A N 1
ATOM 2363 C CA . THR A 1 303 ? -15.985 -4.070 10.580 1.00 93.44 303 THR A CA 1
ATOM 2364 C C . THR A 1 303 ? -14.921 -3.816 9.509 1.00 93.44 303 THR A C 1
ATOM 2366 O O . THR A 1 303 ? -14.156 -4.717 9.154 1.00 93.44 303 THR A O 1
ATOM 2369 N N . SER A 1 304 ? -14.826 -2.571 9.047 1.00 90.62 304 SER A N 1
ATOM 2370 C CA . SER A 1 304 ? -13.795 -2.132 8.106 1.00 90.62 304 SER A CA 1
ATOM 2371 C C . SER A 1 304 ? -12.407 -2.228 8.740 1.00 90.62 304 SER A C 1
ATOM 2373 O O . SER A 1 304 ? -11.500 -2.798 8.138 1.00 90.62 304 SER A O 1
ATOM 2375 N N . GLY A 1 305 ? -12.264 -1.779 9.990 1.00 90.12 305 GLY A N 1
ATOM 2376 C CA . GLY A 1 305 ? -11.030 -1.880 10.764 1.00 90.12 305 GLY A CA 1
ATOM 2377 C C . GLY A 1 305 ? -10.548 -3.319 10.943 1.00 90.12 305 GLY A C 1
ATOM 2378 O O . GLY A 1 305 ? -9.388 -3.613 10.669 1.00 90.12 305 GLY A O 1
ATOM 2379 N N . ILE A 1 306 ? -11.445 -4.245 11.305 1.00 89.75 306 ILE A N 1
ATOM 2380 C CA . ILE A 1 306 ? -11.133 -5.684 11.392 1.00 89.75 306 ILE A CA 1
ATOM 2381 C C . ILE A 1 306 ? -10.589 -6.201 10.059 1.00 89.75 306 ILE A C 1
ATOM 2383 O O . ILE A 1 306 ? -9.559 -6.868 10.033 1.00 89.75 306 ILE A O 1
ATOM 2387 N N . THR A 1 307 ? -11.258 -5.876 8.952 1.00 87.50 307 THR A N 1
ATOM 2388 C CA . THR A 1 307 ? -10.863 -6.348 7.617 1.00 87.50 307 THR A CA 1
ATOM 2389 C C . THR A 1 307 ? -9.482 -5.825 7.227 1.00 87.50 307 THR A C 1
ATOM 2391 O O . THR A 1 307 ? -8.643 -6.589 6.754 1.00 87.50 307 THR A O 1
ATOM 2394 N N . GLN A 1 308 ? -9.210 -4.541 7.459 1.00 87.94 308 GLN A N 1
ATOM 2395 C CA . GLN A 1 308 ? -7.913 -3.943 7.144 1.00 87.94 308 GLN A CA 1
ATOM 2396 C C . GLN A 1 308 ? -6.788 -4.553 7.997 1.00 87.94 308 GLN A C 1
ATOM 2398 O O . GLN A 1 308 ? -5.735 -4.911 7.469 1.00 87.94 308 GLN A O 1
ATOM 2403 N N . VAL A 1 309 ? -7.024 -4.735 9.300 1.00 87.50 309 VAL A N 1
ATOM 2404 C CA . VAL A 1 309 ? -6.040 -5.317 10.224 1.00 87.50 309 VAL A CA 1
ATOM 2405 C C . VAL A 1 309 ? -5.746 -6.784 9.882 1.00 87.50 309 VAL A C 1
ATOM 2407 O O . VAL A 1 309 ? -4.583 -7.172 9.810 1.00 87.50 309 VAL A O 1
ATOM 2410 N N . LEU A 1 310 ? -6.773 -7.599 9.611 1.00 82.69 310 LEU A N 1
ATOM 2411 C CA . LEU A 1 310 ? -6.601 -9.022 9.281 1.00 82.69 310 LEU A CA 1
ATOM 2412 C C . LEU A 1 310 ? -5.972 -9.255 7.901 1.00 82.69 310 LEU A C 1
ATOM 2414 O O . LEU A 1 310 ? -5.362 -10.296 7.674 1.00 82.69 310 LEU A O 1
ATOM 2418 N N . THR A 1 311 ? -6.088 -8.292 6.986 1.00 82.19 311 THR A N 1
ATOM 2419 C CA . THR A 1 311 ? -5.433 -8.342 5.667 1.00 82.19 311 THR A CA 1
ATOM 2420 C C . THR A 1 311 ? -3.996 -7.814 5.690 1.00 82.19 311 THR A C 1
ATOM 2422 O O . THR A 1 311 ? -3.376 -7.709 4.635 1.00 82.19 311 THR A O 1
ATOM 2425 N N . ASN A 1 312 ? -3.446 -7.503 6.873 1.00 77.25 312 ASN A N 1
ATOM 2426 C CA . ASN A 1 312 ? -2.116 -6.909 7.056 1.00 77.25 312 ASN A CA 1
ATOM 2427 C C . ASN A 1 312 ? -1.930 -5.593 6.280 1.00 77.25 312 ASN A C 1
ATOM 2429 O O . ASN A 1 312 ? -0.815 -5.228 5.919 1.00 77.25 312 ASN A O 1
ATOM 2433 N N . ASN A 1 313 ? -3.021 -4.868 6.021 1.00 76.44 313 ASN A N 1
ATOM 2434 C CA . ASN A 1 313 ? -3.007 -3.653 5.215 1.00 76.44 313 ASN A CA 1
ATOM 2435 C C . ASN A 1 313 ? -3.076 -2.384 6.086 1.00 76.44 313 ASN A C 1
ATOM 2437 O O . ASN A 1 313 ? -3.664 -1.380 5.680 1.00 76.44 313 ASN A O 1
ATOM 2441 N N . VAL A 1 314 ? -2.482 -2.410 7.283 1.00 81.19 314 VAL A N 1
ATOM 2442 C CA . VAL A 1 314 ? -2.523 -1.307 8.259 1.00 81.19 314 VAL A CA 1
ATOM 2443 C C . VAL A 1 314 ? -1.147 -1.136 8.895 1.00 81.19 314 VAL A C 1
ATOM 2445 O O . VAL A 1 314 ? -0.587 -2.093 9.418 1.00 81.19 314 VAL A O 1
ATOM 2448 N N . SER A 1 315 ? -0.612 0.083 8.851 1.00 83.31 315 SER A N 1
ATOM 2449 C CA . SER A 1 315 ? 0.571 0.499 9.616 1.00 83.31 315 SER A CA 1
ATOM 2450 C C . SER A 1 315 ? 0.182 1.087 10.982 1.00 83.31 315 SER A C 1
ATOM 2452 O O . SER A 1 315 ? -0.976 1.424 11.205 1.00 83.31 315 SER A O 1
ATOM 2454 N N . ILE A 1 316 ? 1.136 1.297 11.899 1.00 82.00 316 ILE A N 1
ATOM 2455 C CA . ILE A 1 316 ? 0.853 1.947 13.200 1.00 82.00 316 ILE A CA 1
ATOM 2456 C C . ILE A 1 316 ? 0.215 3.338 13.015 1.00 82.00 316 ILE A C 1
ATOM 2458 O O . ILE A 1 316 ? -0.704 3.696 13.749 1.00 82.00 316 ILE A O 1
ATOM 2462 N N . SER A 1 317 ? 0.655 4.105 12.012 1.00 84.50 317 SER A N 1
ATOM 2463 C CA . SER A 1 317 ? 0.060 5.412 11.702 1.00 84.50 317 SER A CA 1
ATOM 2464 C C . SER A 1 317 ? -1.391 5.277 11.228 1.00 84.50 317 SER A C 1
ATOM 2466 O O . SER A 1 317 ? -2.258 6.014 11.699 1.00 84.50 317 SER A O 1
ATOM 2468 N N . ASP A 1 318 ? -1.671 4.280 10.381 1.00 87.62 318 ASP A N 1
ATOM 2469 C CA . ASP A 1 318 ? -3.033 3.968 9.935 1.00 87.62 318 ASP A CA 1
ATOM 2470 C C . ASP A 1 318 ? -3.928 3.559 11.123 1.00 87.62 318 ASP A C 1
ATOM 2472 O O . ASP A 1 318 ? -5.100 3.931 11.160 1.00 87.62 318 ASP A O 1
ATOM 2476 N N . VAL A 1 319 ? -3.388 2.844 12.127 1.00 88.94 319 VAL A N 1
ATOM 2477 C CA . VAL A 1 319 ? -4.137 2.499 13.352 1.00 88.94 319 VAL A CA 1
ATOM 2478 C C . VAL A 1 319 ? -4.566 3.756 14.096 1.00 88.94 319 VAL A C 1
ATOM 2480 O O . VAL A 1 319 ? -5.728 3.847 14.475 1.00 88.94 319 VAL A O 1
ATOM 2483 N N . PHE A 1 320 ? -3.680 4.735 14.301 1.00 91.62 320 PHE A N 1
ATOM 2484 C CA . PHE A 1 320 ? -4.061 5.968 14.999 1.00 91.62 320 PHE A CA 1
ATOM 2485 C C . PHE A 1 320 ? -5.155 6.736 14.254 1.00 91.62 320 PHE A C 1
ATOM 2487 O O . PHE A 1 320 ? -6.109 7.193 14.882 1.00 91.62 320 PHE A O 1
ATOM 2494 N N . GLN A 1 321 ? -5.077 6.812 12.922 1.00 91.81 321 GLN A N 1
ATOM 2495 C CA . GLN A 1 321 ? -6.133 7.428 12.112 1.00 91.81 321 GLN A CA 1
ATOM 2496 C C . GLN A 1 321 ? -7.462 6.673 12.242 1.00 91.81 321 GLN A C 1
ATOM 2498 O O . GLN A 1 321 ? -8.506 7.282 12.469 1.00 91.81 321 GLN A O 1
ATOM 2503 N N . LEU A 1 322 ? -7.428 5.342 12.161 1.00 92.62 322 LEU A N 1
ATOM 2504 C CA . LEU A 1 322 ? -8.610 4.496 12.320 1.00 92.62 322 LEU A CA 1
ATOM 2505 C C . LEU A 1 322 ? -9.225 4.625 13.725 1.00 92.62 322 LEU A C 1
ATOM 2507 O O . LEU A 1 322 ? -10.448 4.683 13.858 1.00 92.62 322 LEU A O 1
ATOM 2511 N N . MET A 1 323 ? -8.394 4.706 14.767 1.00 93.88 323 MET A N 1
ATOM 2512 C CA . MET A 1 323 ? -8.828 4.902 16.153 1.00 93.88 323 MET A CA 1
ATOM 2513 C C . MET A 1 323 ? -9.441 6.285 16.364 1.00 93.88 323 MET A C 1
ATOM 2515 O O . MET A 1 323 ? -10.452 6.392 17.053 1.00 93.88 323 MET A O 1
ATOM 2519 N N . GLN A 1 324 ? -8.896 7.322 15.724 1.00 95.25 324 GLN A N 1
ATOM 2520 C CA . GLN A 1 324 ? -9.472 8.664 15.751 1.00 95.25 324 GLN A CA 1
ATOM 2521 C C . GLN A 1 324 ? -10.857 8.687 15.091 1.00 95.25 324 GLN A C 1
ATOM 2523 O O . GLN A 1 324 ? -11.820 9.152 15.697 1.00 95.25 324 GLN A O 1
ATOM 2528 N N . ILE A 1 325 ? -10.985 8.100 13.895 1.00 95.00 325 ILE A N 1
ATOM 2529 C CA . ILE A 1 325 ? -12.267 7.981 13.182 1.00 95.00 325 ILE A CA 1
ATOM 2530 C C . ILE A 1 325 ? -13.294 7.222 14.033 1.00 95.00 325 ILE A C 1
ATOM 2532 O O . ILE A 1 325 ? -14.446 7.643 14.150 1.00 95.00 325 ILE A O 1
ATOM 2536 N N . LEU A 1 326 ? -12.882 6.121 14.670 1.00 96.31 326 LEU A N 1
ATOM 2537 C CA . LEU A 1 326 ? -13.748 5.358 15.565 1.00 96.31 326 LEU A CA 1
ATOM 2538 C C . LEU A 1 326 ? -14.151 6.169 16.809 1.00 96.31 326 LEU A C 1
ATOM 2540 O O . LEU A 1 326 ? -15.303 6.093 17.243 1.00 96.31 326 LEU A O 1
ATOM 2544 N N . ALA A 1 327 ? -13.230 6.930 17.401 1.00 95.75 327 ALA A N 1
ATOM 2545 C CA . ALA A 1 327 ? -13.517 7.768 18.560 1.00 95.75 327 ALA A CA 1
ATOM 2546 C C . ALA A 1 327 ? -14.515 8.885 18.219 1.00 95.75 327 ALA A C 1
ATOM 2548 O O . ALA A 1 327 ? -15.429 9.163 18.994 1.00 95.75 327 ALA A O 1
ATOM 2549 N N . ASP A 1 328 ? -14.393 9.494 17.042 1.00 95.81 328 ASP A N 1
ATOM 2550 C CA . ASP A 1 328 ? -15.310 10.541 16.593 1.00 95.81 328 ASP A CA 1
ATOM 2551 C C . ASP A 1 328 ? -16.695 9.992 16.231 1.00 95.81 328 ASP A C 1
ATOM 2553 O O . ASP A 1 328 ? -17.705 10.621 16.555 1.00 95.81 328 ASP A O 1
ATOM 2557 N N . ALA A 1 329 ? -16.775 8.782 15.669 1.00 95.88 329 ALA A N 1
ATOM 2558 C CA . ALA A 1 329 ? -18.049 8.100 15.451 1.00 95.88 329 ALA A CA 1
ATOM 2559 C C . ALA A 1 329 ? -18.759 7.741 16.769 1.00 95.88 329 ALA A C 1
ATOM 2561 O O . ALA A 1 329 ? -19.965 7.957 16.892 1.00 95.88 329 ALA A O 1
ATOM 2562 N N . GLN A 1 330 ? -18.019 7.254 17.776 1.00 96.69 330 GLN A N 1
ATOM 2563 C CA . GLN A 1 330 ? -18.559 7.014 19.123 1.00 96.69 330 GLN A CA 1
ATOM 2564 C C . GLN A 1 330 ? -19.085 8.318 19.750 1.00 96.69 330 GLN A C 1
ATOM 2566 O O . GLN A 1 330 ? -20.177 8.326 20.316 1.00 96.69 330 GLN A O 1
ATOM 2571 N N . GLU A 1 331 ? -18.363 9.435 19.607 1.00 96.56 331 GLU A N 1
ATOM 2572 C CA . GLU A 1 331 ? -18.810 10.742 20.111 1.00 96.56 331 GLU A CA 1
ATOM 2573 C C . GLU A 1 331 ? -20.075 11.231 19.394 1.00 96.56 331 GLU A C 1
ATOM 2575 O O . GLU A 1 331 ? -20.992 11.744 20.036 1.00 96.56 331 GLU A O 1
ATOM 2580 N N . ASN A 1 332 ? -20.153 11.055 18.071 1.00 95.62 332 ASN A N 1
ATOM 2581 C CA . ASN A 1 332 ? -21.345 11.406 17.304 1.00 95.62 332 ASN A CA 1
ATOM 2582 C C . ASN A 1 332 ? -22.561 10.592 17.766 1.00 95.62 332 ASN A C 1
ATOM 2584 O O . ASN A 1 332 ? -23.605 11.164 18.072 1.00 95.62 332 ASN A O 1
ATOM 2588 N N . PHE A 1 333 ? -22.396 9.276 17.925 1.00 95.69 333 PHE A N 1
ATOM 2589 C CA . PHE A 1 333 ? -23.424 8.407 18.493 1.00 95.69 333 PHE A CA 1
ATOM 2590 C C . PHE A 1 333 ? -23.892 8.894 19.875 1.00 95.69 333 PHE A C 1
ATOM 2592 O O . PHE A 1 333 ? -25.094 9.004 20.114 1.00 95.69 333 PHE A O 1
ATOM 2599 N N . LEU A 1 334 ? -22.967 9.252 20.773 1.00 94.38 334 LEU A N 1
ATOM 2600 C CA . LEU A 1 334 ? -23.311 9.762 22.103 1.00 94.38 334 LEU A CA 1
ATOM 2601 C C . LEU A 1 334 ? -24.070 11.087 22.054 1.00 94.38 334 LEU A C 1
ATOM 2603 O O . LEU A 1 334 ? -25.008 11.269 22.826 1.00 94.38 334 LEU A O 1
ATOM 2607 N N . LYS A 1 335 ? -23.695 12.009 21.161 1.00 94.56 335 LYS A N 1
ATOM 2608 C CA . LYS A 1 335 ? -24.432 13.264 20.943 1.00 94.56 335 LYS A CA 1
ATOM 2609 C C . LYS A 1 335 ? -25.856 13.000 20.463 1.00 94.56 335 LYS A C 1
ATOM 2611 O O . LYS A 1 335 ? -26.789 13.574 21.022 1.00 94.56 335 LYS A O 1
ATOM 2616 N N . THR A 1 336 ? -26.033 12.108 19.489 1.00 92.88 336 THR A N 1
ATOM 2617 C CA . THR A 1 336 ? -27.364 11.729 18.998 1.00 92.88 336 THR A CA 1
ATOM 2618 C C . THR A 1 336 ? -28.186 11.052 20.092 1.00 92.88 336 THR A C 1
ATOM 2620 O O . THR A 1 336 ? -29.354 11.385 20.261 1.00 92.88 336 THR A O 1
ATOM 2623 N N . LEU A 1 337 ? -27.589 10.159 20.887 1.00 90.25 337 LEU A N 1
ATOM 2624 C CA . LEU A 1 337 ? -28.272 9.496 22.001 1.00 90.25 337 LEU A CA 1
ATOM 2625 C C . LEU A 1 337 ? -28.715 10.484 23.094 1.00 90.25 337 LEU A C 1
ATOM 2627 O O . LEU A 1 337 ? -29.789 10.331 23.676 1.00 90.25 337 LEU A O 1
ATOM 2631 N N . ASP A 1 338 ? -27.908 11.507 23.372 1.00 91.06 338 ASP A N 1
ATOM 2632 C CA . ASP A 1 338 ? -28.235 12.563 24.335 1.00 91.06 338 ASP A CA 1
ATOM 2633 C C . ASP A 1 338 ? -29.502 13.320 23.906 1.00 91.06 338 ASP A C 1
ATOM 2635 O O . ASP A 1 338 ? -30.466 13.419 24.672 1.00 91.06 338 ASP A O 1
ATOM 2639 N N . GLN A 1 339 ? -29.519 13.754 22.640 1.00 90.75 339 GLN A N 1
ATOM 2640 C CA . GLN A 1 339 ? -30.566 14.583 22.038 1.00 90.75 339 GLN A CA 1
ATOM 2641 C C . GLN A 1 339 ? -31.858 13.815 21.732 1.00 90.75 339 GLN A C 1
ATOM 2643 O O . GLN A 1 339 ? -32.945 14.332 21.976 1.00 90.75 339 GLN A O 1
ATOM 2648 N N . HIS A 1 340 ? -31.739 12.592 21.213 1.00 90.06 340 HIS A N 1
ATOM 2649 C CA . HIS A 1 340 ? -32.844 11.837 20.611 1.00 90.06 340 HIS A CA 1
ATOM 2650 C C . HIS A 1 340 ? -33.182 10.534 21.360 1.00 90.06 340 HIS A C 1
ATOM 2652 O O . HIS A 1 340 ? -34.197 9.900 21.085 1.00 90.06 340 HIS A O 1
ATOM 2658 N N . GLY A 1 341 ? -32.359 10.110 22.326 1.00 83.06 341 GLY A N 1
ATOM 2659 C CA . GLY A 1 341 ? -32.646 8.944 23.168 1.00 83.06 341 GLY A CA 1
ATOM 2660 C C . GLY A 1 341 ? -33.744 9.201 24.206 1.00 83.06 341 GLY A C 1
ATOM 2661 O O . GLY A 1 341 ? -34.233 10.319 24.366 1.00 83.06 341 GLY A O 1
ATOM 2662 N N . SER A 1 342 ? -34.095 8.170 24.978 1.00 79.31 342 SER A N 1
ATOM 2663 C CA . SER A 1 342 ? -35.174 8.231 25.972 1.00 79.31 342 SER A CA 1
ATOM 2664 C C . SER A 1 342 ? -35.029 9.428 26.936 1.00 79.31 342 SER A C 1
ATOM 2666 O O . SER A 1 342 ? -33.984 9.577 27.582 1.00 79.31 342 SER A O 1
ATOM 2668 N N . PRO A 1 343 ? -36.044 10.307 27.052 1.00 67.94 343 PRO A N 1
ATOM 2669 C CA . PRO A 1 343 ? -35.971 11.491 27.910 1.00 67.94 343 PRO A CA 1
ATOM 2670 C C . PRO A 1 343 ? -36.228 11.179 29.393 1.00 67.94 343 PRO A C 1
ATOM 2672 O O . PRO A 1 343 ? -35.817 11.950 30.255 1.00 67.94 343 PRO A O 1
ATOM 2675 N N . SER A 1 344 ? -36.883 10.055 29.706 1.00 60.12 344 SER A N 1
ATOM 2676 C CA . SER A 1 344 ? -37.336 9.687 31.057 1.00 60.12 344 SER A CA 1
ATOM 2677 C C . SER A 1 344 ? -36.491 8.604 31.740 1.00 60.12 344 SER A C 1
ATOM 2679 O O . SER A 1 344 ? -36.790 8.211 32.867 1.00 60.12 344 SER A O 1
ATOM 2681 N N . SER A 1 345 ? -35.425 8.111 31.102 1.00 62.53 345 SER A N 1
ATOM 2682 C CA . SER A 1 345 ? -34.603 7.039 31.670 1.00 62.53 345 SER A CA 1
ATOM 2683 C C . SER A 1 345 ? -33.618 7.552 32.730 1.00 62.53 345 SER A C 1
ATOM 2685 O O . SER A 1 345 ? -32.627 8.220 32.404 1.00 62.53 345 SER A O 1
ATOM 2687 N N . SER A 1 346 ? -33.840 7.178 33.994 1.00 56.56 346 SER A N 1
ATOM 2688 C CA . SER A 1 346 ? -32.897 7.378 35.100 1.00 56.56 346 SER A CA 1
ATOM 2689 C C . SER A 1 346 ? -31.637 6.534 34.863 1.00 56.56 346 SER A C 1
ATOM 2691 O O . SER A 1 346 ? -31.609 5.348 35.170 1.00 56.56 346 SER A O 1
ATOM 2693 N N . GLY A 1 347 ? -30.615 7.115 34.234 1.00 66.25 347 GLY A N 1
ATOM 2694 C CA . GLY A 1 347 ? -29.353 6.421 33.940 1.00 66.25 347 GLY A CA 1
ATOM 2695 C C . GLY A 1 347 ? -28.677 6.840 32.635 1.00 66.25 347 GLY A C 1
ATOM 2696 O O . GLY A 1 347 ? -27.455 6.731 32.536 1.00 66.25 347 GLY A O 1
ATOM 2697 N N . LYS A 1 348 ? -29.425 7.401 31.669 1.00 74.62 348 LYS A N 1
ATOM 2698 C CA . LYS A 1 348 ? -28.872 7.854 30.376 1.00 74.62 348 LYS A CA 1
ATOM 2699 C C . LYS A 1 348 ? -27.753 8.881 30.552 1.00 74.62 348 LYS A C 1
ATOM 2701 O O . LYS A 1 348 ? -26.672 8.706 30.000 1.00 74.62 348 LYS A O 1
ATOM 2706 N N . GLY A 1 349 ? -27.983 9.916 31.364 1.00 70.81 349 GLY A N 1
ATOM 2707 C CA . GLY A 1 349 ? -26.980 10.959 31.613 1.00 70.81 349 GLY A CA 1
ATOM 2708 C C . GLY A 1 349 ? -25.687 10.405 32.221 1.00 70.81 349 GLY A C 1
ATOM 2709 O O . GLY A 1 349 ? -24.597 10.727 31.757 1.00 70.81 349 GLY A O 1
ATOM 2710 N N . ASN A 1 350 ? -25.796 9.500 33.199 1.00 76.88 350 ASN A N 1
ATOM 2711 C CA . ASN A 1 350 ? -24.634 8.853 33.818 1.00 76.88 350 ASN A CA 1
ATOM 2712 C C . ASN A 1 350 ? -23.874 7.969 32.821 1.00 76.88 350 ASN A C 1
ATOM 2714 O O . ASN A 1 350 ? -22.644 8.017 32.775 1.00 76.88 350 ASN A O 1
ATOM 2718 N N . PHE A 1 351 ? -24.593 7.210 31.989 1.00 78.06 351 PHE A N 1
ATOM 2719 C CA . PHE A 1 351 ? -24.003 6.402 30.923 1.00 78.06 351 PHE A CA 1
ATOM 2720 C C . PHE A 1 351 ? -23.221 7.262 29.924 1.00 78.06 351 PHE A C 1
ATOM 2722 O O . PHE A 1 351 ? -22.047 6.991 29.678 1.00 78.06 351 PHE A O 1
ATOM 2729 N N . ILE A 1 352 ? -23.841 8.325 29.400 1.00 84.88 352 ILE A N 1
ATOM 2730 C CA . ILE A 1 352 ? -23.214 9.226 28.425 1.00 84.88 352 ILE A CA 1
ATOM 2731 C C . ILE A 1 352 ? -21.983 9.901 29.035 1.00 84.88 352 ILE A C 1
ATOM 2733 O O . ILE A 1 352 ? -20.924 9.914 28.413 1.00 84.88 352 ILE A O 1
ATOM 2737 N N . ASN A 1 353 ? -22.083 10.409 30.265 1.00 83.81 353 ASN A N 1
ATOM 2738 C CA . ASN A 1 353 ? -20.969 11.085 30.930 1.00 83.81 353 ASN A CA 1
ATOM 2739 C C . ASN A 1 353 ? -19.784 10.144 31.189 1.00 83.81 353 ASN A C 1
ATOM 2741 O O . ASN A 1 353 ? -18.633 10.535 30.980 1.00 83.81 353 ASN A O 1
ATOM 2745 N N . ARG A 1 354 ? -20.042 8.897 31.609 1.00 84.69 354 ARG A N 1
ATOM 2746 C CA . ARG A 1 354 ? -18.986 7.893 31.815 1.00 84.69 354 ARG A CA 1
ATOM 2747 C C . ARG A 1 354 ? -18.345 7.479 30.491 1.00 84.69 354 ARG A C 1
ATOM 2749 O O . ARG A 1 354 ? -17.120 7.409 30.420 1.00 84.69 354 ARG A O 1
ATOM 2756 N N . TYR A 1 355 ? -19.143 7.290 29.439 1.00 89.88 355 TYR A N 1
ATOM 2757 C CA . TYR A 1 355 ? -18.621 6.993 28.105 1.00 89.88 355 TYR A CA 1
ATOM 2758 C C . TYR A 1 355 ? -17.749 8.150 27.597 1.00 89.88 355 TYR A C 1
ATOM 2760 O O . TYR A 1 355 ? -16.580 7.928 27.293 1.00 89.88 355 TYR A O 1
ATOM 2768 N N . ARG A 1 356 ? -18.254 9.393 27.601 1.00 93.69 356 ARG A N 1
ATOM 2769 C CA . ARG A 1 356 ? -17.491 10.582 27.176 1.00 93.69 356 ARG A CA 1
ATOM 2770 C C . ARG A 1 356 ? -16.175 10.727 27.943 1.00 93.69 356 ARG A C 1
ATOM 2772 O O . ARG A 1 356 ? -15.156 11.032 27.336 1.00 93.69 356 ARG A O 1
ATOM 2779 N N . ARG A 1 357 ? -16.157 10.450 29.254 1.00 90.31 357 ARG A N 1
ATOM 2780 C CA . ARG A 1 357 ? -14.919 10.470 30.055 1.00 90.31 357 ARG A CA 1
ATOM 2781 C C . ARG A 1 357 ? -13.878 9.486 29.519 1.00 90.31 357 ARG A C 1
ATOM 2783 O O . ARG A 1 357 ? -12.742 9.883 29.292 1.00 90.31 357 ARG A O 1
ATOM 2790 N N . ASN A 1 358 ? -14.265 8.232 29.293 1.00 89.94 358 ASN A N 1
ATOM 2791 C CA . ASN A 1 358 ? -13.348 7.223 28.759 1.00 89.94 358 ASN A CA 1
ATOM 2792 C C . ASN A 1 358 ? -12.924 7.535 27.314 1.00 89.94 358 ASN A C 1
ATOM 2794 O O . ASN A 1 358 ? -11.790 7.268 26.928 1.00 89.94 358 ASN A O 1
ATOM 2798 N N . LEU A 1 359 ? -13.823 8.123 26.524 1.00 94.75 359 LEU A N 1
ATOM 2799 C CA . LEU A 1 359 ? -13.557 8.510 25.143 1.00 94.75 359 LEU A CA 1
ATOM 2800 C C . LEU A 1 359 ? -12.579 9.689 25.046 1.00 94.75 359 LEU A C 1
ATOM 2802 O O . LEU A 1 359 ? -11.740 9.711 24.153 1.00 94.75 359 LEU A O 1
ATOM 2806 N N . ASN A 1 360 ? -12.644 10.639 25.980 1.00 94.19 360 ASN A N 1
ATOM 2807 C CA . ASN A 1 360 ? -11.669 11.726 26.066 1.00 94.19 360 ASN A CA 1
ATOM 2808 C C . ASN A 1 360 ? -10.274 11.193 26.411 1.00 94.19 360 ASN A C 1
ATOM 2810 O O . ASN A 1 360 ? -9.323 11.543 25.724 1.00 94.19 360 ASN A O 1
ATOM 2814 N N . LEU A 1 361 ? -10.170 10.262 27.370 1.00 93.31 361 LEU A N 1
ATOM 2815 C CA . LEU A 1 361 ? -8.899 9.585 27.667 1.00 93.31 361 LEU A CA 1
ATOM 2816 C C . LEU A 1 361 ? -8.331 8.888 26.424 1.00 93.31 361 LEU A C 1
ATOM 2818 O O . LEU A 1 361 ? -7.138 8.970 26.157 1.00 93.31 361 LEU A O 1
ATOM 2822 N N . LEU A 1 362 ? -9.183 8.240 25.624 1.00 93.44 362 LEU A N 1
ATOM 2823 C CA . LEU A 1 362 ? -8.746 7.627 24.373 1.00 93.44 362 LEU A CA 1
ATOM 2824 C C . LEU A 1 362 ? -8.172 8.664 23.396 1.00 93.44 362 LEU A C 1
ATOM 2826 O O . LEU A 1 362 ? -7.126 8.420 22.802 1.00 93.44 362 LEU A O 1
ATOM 2830 N N . LYS A 1 363 ? -8.843 9.807 23.225 1.00 93.56 363 LYS A N 1
ATOM 2831 C CA . LYS A 1 363 ? -8.386 10.891 22.339 1.00 93.56 363 LYS A CA 1
ATOM 2832 C C . LYS A 1 363 ? -7.050 11.483 22.796 1.00 93.56 363 LYS A C 1
ATOM 2834 O O . LYS A 1 363 ? -6.196 11.779 21.956 1.00 93.56 363 LYS A O 1
ATOM 2839 N N . ASP A 1 364 ? -6.842 11.589 24.105 1.00 92.94 364 ASP A N 1
ATOM 2840 C CA . ASP A 1 364 ? -5.572 12.033 24.682 1.00 92.94 364 ASP A CA 1
ATOM 2841 C C . ASP A 1 364 ? -4.441 11.037 24.362 1.00 92.94 364 ASP A C 1
ATOM 2843 O O . ASP A 1 364 ? -3.378 11.440 23.886 1.00 92.94 364 ASP A O 1
ATOM 2847 N N . GLU A 1 365 ? -4.684 9.730 24.513 1.00 91.44 365 GLU A N 1
ATOM 2848 C CA . GLU A 1 365 ? -3.692 8.686 24.203 1.00 91.44 365 GLU A CA 1
ATOM 2849 C C . GLU A 1 365 ? -3.382 8.564 22.700 1.00 91.44 365 GLU A C 1
ATOM 2851 O O . GLU A 1 365 ? -2.230 8.307 22.328 1.00 91.44 365 GLU A O 1
ATOM 2856 N N . ILE A 1 366 ? -4.375 8.800 21.829 1.00 89.19 366 ILE A N 1
ATOM 2857 C CA . ILE A 1 366 ? -4.174 8.889 20.371 1.00 89.19 366 ILE A CA 1
ATOM 2858 C C . ILE A 1 366 ? -3.243 10.062 20.052 1.00 89.19 366 ILE A C 1
ATOM 2860 O O . ILE A 1 366 ? -2.284 9.905 19.296 1.00 89.19 366 ILE A O 1
ATOM 2864 N N . THR A 1 367 ? -3.489 11.225 20.660 1.00 89.56 367 THR A N 1
ATOM 2865 C CA . THR A 1 367 ? -2.668 12.430 20.461 1.00 89.56 367 THR A CA 1
ATOM 2866 C C . THR A 1 367 ? -1.242 12.222 20.976 1.00 89.56 367 THR A C 1
ATOM 2868 O O . THR A 1 367 ? -0.279 12.634 20.329 1.00 89.56 367 THR A O 1
ATOM 2871 N N . ALA A 1 368 ? -1.088 11.503 22.090 1.00 85.94 368 ALA A N 1
ATOM 2872 C CA . ALA A 1 368 ? 0.209 11.101 22.629 1.00 85.94 368 ALA A CA 1
ATOM 2873 C C . ALA A 1 368 ? 0.948 10.060 21.761 1.00 85.94 368 ALA A C 1
ATOM 2875 O O . ALA A 1 368 ? 2.101 9.738 22.048 1.00 85.94 368 ALA A O 1
ATOM 2876 N N . SER A 1 369 ? 0.318 9.535 20.699 1.00 85.75 369 SER A N 1
ATOM 2877 C CA . SER A 1 369 ? 0.884 8.525 19.792 1.00 85.75 369 SER A CA 1
ATOM 2878 C C . SER A 1 369 ? 1.360 7.254 20.514 1.00 85.75 369 SER A C 1
ATOM 2880 O O . SER A 1 369 ? 2.295 6.579 20.074 1.00 85.75 369 SER A O 1
ATOM 2882 N N . SER A 1 370 ? 0.703 6.892 21.622 1.00 86.31 370 SER A N 1
ATOM 2883 C CA . SER A 1 370 ? 0.988 5.669 22.377 1.00 86.31 370 SER A CA 1
ATOM 2884 C C . SER A 1 370 ? 0.055 4.548 21.929 1.00 86.31 370 SER A C 1
ATOM 2886 O O . SER A 1 370 ? -1.106 4.488 22.341 1.00 86.31 370 SER A O 1
ATOM 2888 N N . LEU A 1 371 ? 0.549 3.631 21.087 1.00 87.00 371 LEU A N 1
ATOM 2889 C CA . LEU A 1 371 ? -0.268 2.534 20.549 1.00 87.00 371 LEU A CA 1
ATOM 2890 C C . LEU A 1 371 ? -0.822 1.651 21.674 1.00 87.00 371 LEU A C 1
ATOM 2892 O O . LEU A 1 371 ? -1.982 1.242 21.636 1.00 87.00 371 LEU A O 1
ATOM 2896 N N . ILE A 1 372 ? 0.001 1.390 22.691 1.00 87.31 372 ILE A N 1
ATOM 2897 C CA . ILE A 1 372 ? -0.347 0.489 23.789 1.00 87.31 372 ILE A CA 1
ATOM 2898 C C . ILE A 1 372 ? -1.421 1.085 24.684 1.00 87.31 372 ILE A C 1
ATOM 2900 O O . ILE A 1 372 ? -2.404 0.405 24.993 1.00 87.31 372 ILE A O 1
ATOM 2904 N N . ASN A 1 373 ? -1.285 2.358 25.041 1.00 87.69 373 ASN A N 1
ATOM 2905 C CA . ASN A 1 373 ? -2.289 3.028 25.853 1.00 87.69 373 ASN A CA 1
ATOM 2906 C C . ASN A 1 373 ? -3.579 3.265 25.063 1.00 87.69 373 ASN A C 1
ATOM 2908 O O . ASN A 1 373 ? -4.663 3.057 25.601 1.00 87.69 373 ASN A O 1
ATOM 2912 N N . THR A 1 374 ? -3.475 3.621 23.778 1.00 90.75 374 THR A N 1
ATOM 2913 C CA . THR A 1 374 ? -4.628 3.807 22.883 1.00 90.75 374 THR A CA 1
ATOM 2914 C C . THR A 1 374 ? -5.451 2.521 22.784 1.00 90.75 374 THR A C 1
ATOM 2916 O O . THR A 1 374 ? -6.656 2.517 23.044 1.00 90.75 374 THR A O 1
ATOM 2919 N N . TYR A 1 375 ? -4.793 1.397 22.487 1.00 92.00 375 TYR A N 1
ATOM 2920 C CA . TYR A 1 375 ? -5.421 0.076 22.466 1.00 92.00 375 TYR A CA 1
ATOM 2921 C C . TYR A 1 375 ? -6.042 -0.290 23.818 1.00 92.00 375 TYR A C 1
ATOM 2923 O O . TYR A 1 375 ? -7.206 -0.688 23.882 1.00 92.00 375 TYR A O 1
ATOM 2931 N N . SER A 1 376 ? -5.284 -0.136 24.906 1.00 88.25 376 SER A N 1
ATOM 2932 C CA . SER A 1 376 ? -5.738 -0.513 26.248 1.00 88.25 376 SER A CA 1
ATOM 2933 C C . SER A 1 376 ? -6.957 0.305 26.675 1.00 88.25 376 SER A C 1
ATOM 2935 O O . SER A 1 376 ? -7.918 -0.250 27.203 1.00 88.25 376 SER A O 1
ATOM 2937 N N . THR A 1 377 ? -6.973 1.602 26.373 1.00 89.75 377 THR A N 1
ATOM 2938 C CA . THR A 1 377 ? -8.084 2.501 26.701 1.00 89.75 377 THR A CA 1
ATOM 2939 C C . THR A 1 377 ? -9.344 2.149 25.913 1.00 89.75 377 THR A C 1
ATOM 2941 O O . THR A 1 377 ? -10.418 2.015 26.502 1.00 89.75 377 THR A O 1
ATOM 2944 N N . GLN A 1 378 ? -9.238 1.889 24.605 1.00 92.81 378 GLN A N 1
ATOM 2945 C CA . GLN A 1 378 ? -10.390 1.453 23.803 1.00 92.81 378 GLN A CA 1
ATOM 2946 C C . GLN A 1 378 ? -10.899 0.061 24.212 1.00 92.81 378 GLN A C 1
ATOM 2948 O O . GLN A 1 378 ? -12.111 -0.197 24.219 1.00 92.81 378 GLN A O 1
ATOM 2953 N N . LYS A 1 379 ? -9.996 -0.849 24.587 1.00 87.25 379 LYS A N 1
ATOM 2954 C CA . LYS A 1 379 ? -10.373 -2.142 25.163 1.00 87.25 379 LYS A CA 1
ATOM 2955 C C . LYS A 1 379 ? -11.144 -1.948 26.470 1.00 87.25 379 LYS A C 1
ATOM 2957 O O . LYS A 1 379 ? -12.199 -2.553 26.631 1.00 87.25 379 LYS A O 1
ATOM 2962 N N . ASN A 1 380 ? -10.686 -1.063 27.355 1.00 85.25 380 ASN A N 1
ATOM 2963 C CA . ASN A 1 380 ? -11.364 -0.760 28.618 1.00 85.25 380 ASN A CA 1
ATOM 2964 C C . ASN A 1 380 ? -12.771 -0.180 28.404 1.00 85.25 380 ASN A C 1
ATOM 2966 O O . ASN A 1 380 ? -13.691 -0.569 29.120 1.00 85.25 380 ASN A O 1
ATOM 2970 N N . ILE A 1 381 ? -12.972 0.670 27.385 1.00 88.06 381 ILE A N 1
ATOM 2971 C CA . ILE A 1 381 ? -14.317 1.124 26.976 1.00 88.06 381 ILE A CA 1
ATOM 2972 C C . ILE A 1 381 ? -15.208 -0.078 26.649 1.00 88.06 381 ILE A C 1
ATOM 2974 O O . ILE A 1 381 ? -16.336 -0.164 27.126 1.00 88.06 381 ILE A O 1
ATOM 2978 N N . SER A 1 382 ? -14.694 -1.019 25.857 1.00 86.25 382 SER A N 1
ATOM 2979 C CA . SER A 1 382 ? -15.447 -2.199 25.416 1.00 86.25 382 SER A CA 1
ATOM 2980 C C . SER A 1 382 ? -15.792 -3.127 26.582 1.00 86.25 382 SER A C 1
ATOM 2982 O O . SER A 1 382 ? -16.917 -3.611 26.661 1.00 86.25 382 SER A O 1
ATOM 2984 N N . VAL A 1 383 ? -14.847 -3.339 27.503 1.00 81.00 383 VAL A N 1
ATOM 2985 C CA . VAL A 1 383 ? -15.051 -4.131 28.726 1.00 81.00 383 VAL A CA 1
ATOM 2986 C C . VAL A 1 383 ? -16.124 -3.494 29.607 1.00 81.00 383 VAL A C 1
ATOM 2988 O O . VAL A 1 383 ? -17.069 -4.174 29.986 1.00 81.00 383 VAL A O 1
ATOM 2991 N N . TRP A 1 384 ? -16.043 -2.186 29.854 1.00 83.25 384 TRP A N 1
ATOM 2992 C CA . TRP A 1 384 ? -17.065 -1.456 30.610 1.00 83.25 384 TRP A CA 1
ATOM 2993 C C . TRP A 1 384 ? -18.449 -1.514 29.941 1.00 83.25 384 TRP A C 1
ATOM 2995 O O . TRP A 1 384 ? -19.470 -1.692 30.604 1.00 83.25 384 TRP A O 1
ATOM 3005 N N . LEU A 1 385 ? -18.510 -1.391 28.611 1.00 80.88 385 LEU A N 1
ATOM 3006 C CA . LEU A 1 385 ? -19.767 -1.546 27.879 1.00 80.88 385 LEU A CA 1
ATOM 3007 C C . LEU A 1 385 ? -20.319 -2.970 28.005 1.00 80.88 385 LEU A C 1
ATOM 3009 O O . LEU A 1 385 ? -21.535 -3.135 28.022 1.00 80.88 385 LEU A O 1
ATOM 3013 N N . PHE A 1 386 ? -19.461 -3.982 28.100 1.00 67.44 386 PHE A N 1
ATOM 3014 C CA . PHE A 1 386 ? -19.877 -5.372 28.246 1.00 67.44 386 PHE A CA 1
ATOM 3015 C C . PHE A 1 386 ? -20.329 -5.719 29.671 1.00 67.44 386 PHE A C 1
ATOM 3017 O O . PHE A 1 386 ? -21.143 -6.623 29.833 1.00 67.44 386 PHE A O 1
ATOM 3024 N N . ASP A 1 387 ? -19.835 -5.020 30.697 1.00 64.31 387 ASP A N 1
ATOM 3025 C CA . ASP A 1 387 ? -20.149 -5.345 32.087 1.00 64.31 387 ASP A CA 1
ATOM 3026 C C . ASP A 1 387 ? -21.612 -4.981 32.445 1.00 64.31 387 ASP A C 1
ATOM 3028 O O . ASP A 1 387 ? -21.976 -3.835 32.728 1.00 64.31 387 ASP A O 1
ATOM 3032 N N . GLU A 1 388 ? -22.498 -5.979 32.350 1.00 55.69 388 GLU A N 1
ATOM 3033 C CA . GLU A 1 388 ? -23.879 -5.966 32.864 1.00 55.69 388 GLU A CA 1
ATOM 3034 C C . GLU A 1 388 ? -23.933 -6.308 34.374 1.00 55.69 388 GLU A C 1
ATOM 3036 O O . GLU A 1 388 ? -24.953 -6.071 35.025 1.00 55.69 388 GLU A O 1
ATOM 3041 N N . ARG A 1 389 ? -22.822 -6.767 34.978 1.00 60.94 389 ARG A N 1
ATOM 3042 C CA . ARG A 1 389 ? -22.804 -7.422 36.299 1.00 60.94 389 ARG A CA 1
ATOM 3043 C C . ARG A 1 389 ? -23.125 -6.477 37.453 1.00 60.94 389 ARG A C 1
ATOM 3045 O O . ARG A 1 389 ? -23.946 -6.815 38.302 1.00 60.94 389 ARG A O 1
ATOM 3052 N N . GLY A 1 390 ? -22.506 -5.295 37.497 1.00 63.69 390 GLY A N 1
ATOM 3053 C CA . GLY A 1 390 ? -22.706 -4.330 38.588 1.00 63.69 390 GLY A CA 1
ATOM 3054 C C . GLY A 1 390 ? -24.154 -3.839 38.695 1.00 63.69 390 GLY A C 1
ATOM 3055 O O . GLY A 1 390 ? -24.709 -3.720 39.789 1.00 63.69 390 GLY A O 1
ATOM 3056 N N . ARG A 1 391 ? -24.813 -3.645 37.546 1.00 67.94 391 ARG A N 1
ATOM 3057 C CA . ARG A 1 391 ? -26.226 -3.236 37.479 1.00 67.94 391 ARG A CA 1
ATOM 3058 C C . ARG A 1 391 ? -27.178 -4.366 37.845 1.00 67.94 391 ARG A C 1
ATOM 3060 O O . ARG A 1 391 ? -28.135 -4.119 38.576 1.00 67.94 391 ARG A O 1
ATOM 3067 N N . ASP A 1 392 ? -26.904 -5.588 37.402 1.00 71.06 392 ASP A N 1
ATOM 3068 C CA . ASP A 1 392 ? -27.722 -6.747 37.765 1.00 71.06 392 ASP A CA 1
ATOM 3069 C C . ASP A 1 392 ? -27.607 -7.060 39.260 1.00 71.06 392 ASP A C 1
ATOM 3071 O O . ASP A 1 392 ? -28.625 -7.248 39.926 1.00 71.06 392 ASP A O 1
ATOM 3075 N N . VAL A 1 393 ? -26.396 -6.998 39.827 1.00 74.44 393 VAL A N 1
ATOM 3076 C CA . VAL A 1 393 ? -26.168 -7.105 41.277 1.00 74.44 393 VAL A CA 1
ATOM 3077 C C . VAL A 1 393 ? -26.926 -6.009 42.027 1.00 74.44 393 VAL A C 1
ATOM 3079 O O . VAL A 1 393 ? -27.660 -6.309 42.971 1.00 74.44 393 VAL A O 1
ATOM 3082 N N . ALA A 1 394 ? -26.810 -4.749 41.599 1.00 82.25 394 ALA A N 1
ATOM 3083 C CA . ALA A 1 394 ? -27.510 -3.633 42.230 1.00 82.25 394 ALA A CA 1
ATOM 3084 C C . ALA A 1 394 ? -29.038 -3.800 42.172 1.00 82.25 394 ALA A C 1
ATOM 3086 O O . ALA A 1 394 ? -29.724 -3.586 43.172 1.00 82.25 394 ALA A O 1
ATOM 3087 N N . SER A 1 395 ? -29.575 -4.230 41.027 1.00 80.12 395 SER A N 1
ATOM 3088 C CA . SER A 1 395 ? -31.000 -4.509 40.831 1.00 80.12 395 SER A CA 1
ATOM 3089 C C . SER A 1 395 ? -31.488 -5.651 41.730 1.00 80.12 395 SER A C 1
ATOM 3091 O O . SER A 1 395 ? -32.491 -5.508 42.436 1.00 80.12 395 SER A O 1
ATOM 3093 N N . MET A 1 396 ? -30.739 -6.758 41.796 1.00 81.88 396 MET A N 1
ATOM 3094 C CA . MET A 1 396 ? -31.050 -7.898 42.663 1.00 81.88 396 MET A CA 1
ATOM 3095 C C . MET A 1 396 ? -31.047 -7.498 44.145 1.00 81.88 396 MET A C 1
ATOM 3097 O O . MET A 1 396 ? -32.004 -7.813 44.858 1.00 81.88 396 MET A O 1
ATOM 3101 N N . LEU A 1 397 ? -30.041 -6.744 44.603 1.00 87.00 397 LEU A N 1
ATOM 3102 C CA . LEU A 1 397 ? -29.966 -6.253 45.984 1.00 87.00 397 LEU A CA 1
ATOM 3103 C C . LEU A 1 397 ? -31.106 -5.278 46.315 1.00 87.00 397 LEU A C 1
ATOM 3105 O O . LEU A 1 397 ? -31.735 -5.410 47.367 1.00 87.00 397 LEU A O 1
ATOM 3109 N N . ARG A 1 398 ? -31.431 -4.348 45.405 1.00 87.94 398 ARG A N 1
ATOM 3110 C CA . ARG A 1 398 ? -32.560 -3.410 45.554 1.00 87.94 398 ARG A CA 1
ATOM 3111 C C . ARG A 1 398 ? -33.900 -4.144 45.635 1.00 87.94 398 ARG A C 1
ATOM 3113 O O . ARG A 1 398 ? -34.722 -3.811 46.484 1.00 87.94 398 ARG A O 1
ATOM 3120 N N . SER A 1 399 ? -34.101 -5.192 44.833 1.00 86.38 399 SER A N 1
ATOM 3121 C CA . SER A 1 399 ? -35.340 -5.987 44.855 1.00 86.38 399 SER A CA 1
ATOM 3122 C C . SER A 1 399 ? -35.588 -6.701 46.193 1.00 86.38 399 SER A C 1
ATOM 3124 O O . SER A 1 399 ? -36.735 -6.920 46.580 1.00 86.38 399 SER A O 1
ATOM 3126 N N . GLN A 1 400 ? -34.520 -7.043 46.924 1.00 87.62 400 GLN A N 1
ATOM 3127 C CA . GLN A 1 400 ? -34.579 -7.742 48.213 1.00 87.62 400 GLN A CA 1
ATOM 3128 C C . GLN A 1 400 ? -34.377 -6.810 49.414 1.00 87.62 400 GLN A C 1
ATOM 3130 O O . GLN A 1 400 ? -34.338 -7.281 50.553 1.00 87.62 400 GLN A O 1
ATOM 3135 N N . GLN A 1 401 ? -34.264 -5.498 49.190 1.00 89.00 401 GLN A N 1
ATOM 3136 C CA . GLN A 1 401 ? -33.833 -4.528 50.195 1.00 89.00 401 GLN A CA 1
ATOM 3137 C C . GLN A 1 401 ? -34.679 -4.577 51.473 1.00 89.00 401 GLN A C 1
ATOM 3139 O O . GLN A 1 401 ? -34.155 -4.638 52.586 1.00 89.00 401 GLN A O 1
ATOM 3144 N N . ASP A 1 402 ? -35.998 -4.610 51.311 1.00 87.19 402 ASP A N 1
ATOM 3145 C CA . ASP A 1 402 ? -36.952 -4.633 52.415 1.00 87.19 402 ASP A CA 1
ATOM 3146 C C . ASP A 1 402 ? -36.858 -5.912 53.247 1.00 87.19 402 ASP A C 1
ATOM 3148 O O . ASP A 1 402 ? -36.936 -5.862 54.478 1.00 87.19 402 ASP A O 1
ATOM 3152 N N . ARG A 1 403 ? -36.673 -7.050 52.569 1.00 92.38 403 ARG A N 1
ATOM 3153 C CA . ARG A 1 403 ? -36.530 -8.369 53.191 1.00 92.38 403 ARG A CA 1
ATOM 3154 C C . ARG A 1 403 ? -35.226 -8.449 53.977 1.00 92.38 403 ARG A C 1
ATOM 3156 O O . ARG A 1 403 ? -35.234 -8.858 55.136 1.00 92.38 403 ARG A O 1
ATOM 3163 N N . LEU A 1 404 ? -34.127 -8.029 53.354 1.00 92.62 404 LEU A N 1
ATOM 3164 C CA . LEU A 1 404 ? -32.789 -8.072 53.935 1.00 92.62 404 LEU A CA 1
ATOM 3165 C C . LEU A 1 404 ? -32.661 -7.138 55.133 1.00 92.62 404 LEU A C 1
ATOM 3167 O O . LEU A 1 404 ? -32.171 -7.566 56.172 1.00 92.62 404 LEU A O 1
ATOM 3171 N N . ALA A 1 405 ? -33.167 -5.906 55.038 1.00 90.38 405 ALA A N 1
ATOM 3172 C CA . ALA A 1 405 ? -33.113 -4.953 56.143 1.00 90.38 405 ALA A CA 1
ATOM 3173 C C . ALA A 1 405 ? -33.894 -5.434 57.372 1.00 90.38 405 ALA A C 1
ATOM 3175 O O . ALA A 1 405 ? -33.393 -5.333 58.487 1.00 90.38 405 ALA A O 1
ATOM 3176 N N . ARG A 1 406 ? -35.101 -5.989 57.193 1.00 88.19 406 ARG A N 1
ATOM 3177 C CA . ARG A 1 406 ? -35.886 -6.523 58.321 1.00 88.19 406 ARG A CA 1
ATOM 3178 C C . ARG A 1 406 ? -35.241 -7.769 58.927 1.00 88.19 406 ARG A C 1
ATOM 3180 O O . ARG A 1 406 ? -35.168 -7.873 60.148 1.00 88.19 406 ARG A O 1
ATOM 3187 N N . GLY A 1 407 ? -34.752 -8.684 58.087 1.00 90.19 407 GLY A N 1
ATOM 3188 C CA . GLY A 1 407 ? -34.047 -9.883 58.545 1.00 90.19 407 GLY A CA 1
ATOM 3189 C C . GLY A 1 407 ? -32.768 -9.546 59.315 1.00 90.19 407 GLY A C 1
ATOM 3190 O O . GLY A 1 407 ? -32.521 -10.124 60.369 1.00 90.19 407 GLY A O 1
ATOM 3191 N N . ALA A 1 408 ? -32.015 -8.546 58.854 1.00 92.31 408 ALA A N 1
ATOM 3192 C CA . ALA A 1 408 ? -30.804 -8.085 59.521 1.00 92.31 408 ALA A CA 1
ATOM 3193 C C . ALA A 1 408 ? -31.091 -7.504 60.914 1.00 92.31 408 ALA A C 1
ATOM 3195 O O . ALA A 1 408 ? -30.410 -7.871 61.865 1.00 92.31 408 ALA A O 1
ATOM 3196 N N . VAL A 1 409 ? -32.145 -6.688 61.081 1.00 89.19 409 VAL A N 1
ATOM 3197 C CA . VAL A 1 409 ? -32.571 -6.208 62.416 1.00 89.19 409 VAL A CA 1
ATOM 3198 C C . VAL A 1 409 ? -32.888 -7.380 63.352 1.00 89.19 409 VAL A C 1
ATOM 3200 O O . VAL A 1 409 ? -32.502 -7.376 64.520 1.00 89.19 409 VAL A O 1
ATOM 3203 N N . GLN A 1 410 ? -33.562 -8.414 62.846 1.00 87.19 410 GLN A N 1
ATOM 3204 C CA . GLN A 1 410 ? -33.876 -9.596 63.645 1.00 87.19 410 GLN A CA 1
ATOM 3205 C C . GLN A 1 410 ? -32.615 -10.379 64.042 1.00 87.19 410 GLN A C 1
ATOM 3207 O O . GLN A 1 410 ? -32.505 -10.792 65.197 1.00 87.19 410 GLN A O 1
ATOM 3212 N N . ALA A 1 411 ? -31.655 -10.540 63.127 1.00 90.12 411 ALA A N 1
ATOM 3213 C CA . ALA A 1 411 ? -30.366 -11.174 63.408 1.00 90.12 411 ALA A CA 1
ATOM 3214 C C . ALA A 1 411 ? -29.578 -10.403 64.480 1.00 90.12 411 ALA A C 1
ATOM 3216 O O . ALA A 1 411 ? -29.091 -10.997 65.444 1.00 90.12 411 ALA A O 1
ATOM 3217 N N . MET A 1 412 ? -29.567 -9.068 64.396 1.00 88.56 412 MET A N 1
ATOM 3218 C CA . MET A 1 412 ? -28.971 -8.214 65.424 1.00 88.56 412 MET A CA 1
ATOM 3219 C C . MET A 1 412 ? -29.589 -8.455 66.804 1.00 88.56 412 MET A C 1
ATOM 3221 O O . MET A 1 412 ? -28.860 -8.551 67.785 1.00 88.56 412 MET A O 1
ATOM 3225 N N . TYR A 1 413 ? -30.914 -8.594 66.913 1.00 84.88 413 TYR A N 1
ATOM 3226 C CA . TYR A 1 413 ? -31.570 -8.864 68.200 1.00 84.88 413 TYR A CA 1
ATOM 3227 C C . TYR A 1 413 ? -31.322 -10.265 68.737 1.00 84.88 413 TYR A C 1
ATOM 3229 O O . TYR A 1 413 ? -31.244 -10.445 69.952 1.00 84.88 413 TYR A O 1
ATOM 3237 N N . GLN A 1 414 ? -31.178 -11.251 67.855 1.00 87.75 414 GLN A N 1
ATOM 3238 C CA . GLN A 1 414 ? -30.803 -12.600 68.265 1.00 87.75 414 GLN A CA 1
ATOM 3239 C C . GLN A 1 414 ? -29.393 -12.618 68.860 1.00 87.75 414 GLN A C 1
ATOM 3241 O O . GLN A 1 414 ? -29.187 -13.223 69.911 1.00 87.75 414 GLN A O 1
ATOM 3246 N N . LYS A 1 415 ? -28.442 -11.908 68.239 1.00 89.88 415 LYS A N 1
ATOM 3247 C CA . LYS A 1 415 ? -27.063 -11.815 68.739 1.00 89.88 415 LYS A CA 1
ATOM 3248 C C . LYS A 1 415 ? -26.923 -10.877 69.941 1.00 89.88 415 LYS A C 1
ATOM 3250 O O . LYS A 1 415 ? -26.130 -11.146 70.842 1.00 89.88 415 LYS A O 1
ATOM 3255 N N . PHE A 1 416 ? -27.726 -9.814 69.999 1.00 88.38 416 PHE A N 1
ATOM 3256 C CA . PHE A 1 416 ? -27.688 -8.786 71.042 1.00 88.38 416 PHE A CA 1
ATOM 3257 C C . PHE A 1 416 ? -29.074 -8.561 71.687 1.00 88.38 416 PHE A C 1
ATOM 3259 O O . PHE A 1 416 ? -29.710 -7.524 71.468 1.00 88.38 416 PHE A O 1
ATOM 3266 N N . PRO A 1 417 ? -29.549 -9.475 72.558 1.00 83.56 417 PRO A N 1
ATOM 3267 C CA . PRO A 1 417 ? -30.905 -9.410 73.122 1.00 83.56 417 PRO A CA 1
ATOM 3268 C C . PRO A 1 417 ? -31.204 -8.152 73.951 1.00 83.56 417 PRO A C 1
ATOM 3270 O O . PRO A 1 417 ? -32.363 -7.774 74.125 1.00 83.56 417 PRO A O 1
ATOM 3273 N N . PHE A 1 418 ? -30.173 -7.480 74.474 1.00 82.31 418 PHE A N 1
ATOM 3274 C CA . PHE A 1 418 ? -30.329 -6.232 75.226 1.00 82.31 418 PHE A CA 1
ATOM 3275 C C . PHE A 1 418 ? -30.835 -5.075 74.352 1.00 82.31 418 PHE A C 1
ATOM 3277 O O . PHE A 1 418 ? -31.477 -4.166 74.876 1.00 82.31 418 PHE A O 1
ATOM 3284 N N . LEU A 1 419 ? -30.605 -5.115 73.034 1.00 79.12 419 LEU A N 1
ATOM 3285 C CA . LEU A 1 419 ? -31.084 -4.088 72.110 1.00 79.12 419 LEU A CA 1
ATOM 3286 C C . LEU A 1 419 ? -32.610 -4.039 72.059 1.00 79.12 419 LEU A C 1
ATOM 3288 O O . LEU A 1 419 ? -33.165 -2.951 72.022 1.00 79.12 419 LEU A O 1
ATOM 3292 N N . ALA A 1 420 ? -33.289 -5.183 72.162 1.00 74.38 420 ALA A N 1
ATOM 3293 C CA . ALA A 1 420 ? -34.751 -5.238 72.213 1.00 74.38 420 ALA A CA 1
ATOM 3294 C C . ALA A 1 420 ? -35.332 -4.669 73.523 1.00 74.38 420 ALA A C 1
ATOM 3296 O O . ALA A 1 420 ? -36.498 -4.288 73.572 1.00 74.38 420 ALA A O 1
ATOM 3297 N N . ARG A 1 421 ? -34.531 -4.622 74.600 1.00 74.38 421 ARG A N 1
ATOM 3298 C CA . ARG A 1 421 ? -34.913 -3.981 75.872 1.00 74.38 421 ARG A CA 1
ATOM 3299 C C . ARG A 1 421 ? -34.620 -2.482 75.874 1.00 74.38 421 ARG A C 1
ATOM 3301 O O . ARG A 1 421 ? -35.318 -1.741 76.555 1.00 74.38 421 ARG A O 1
ATOM 3308 N N . ARG A 1 422 ? -33.570 -2.063 75.160 1.00 70.56 422 ARG A N 1
ATOM 3309 C CA . ARG A 1 422 ? -33.113 -0.669 75.063 1.00 70.56 422 ARG A CA 1
ATOM 3310 C C . ARG A 1 422 ? -33.898 0.132 74.023 1.00 70.56 422 ARG A C 1
ATOM 3312 O O . ARG A 1 422 ? -34.233 1.273 74.302 1.00 70.56 422 ARG A O 1
ATOM 3319 N N . TYR A 1 423 ? -34.199 -0.473 72.877 1.00 65.25 423 TYR A N 1
ATOM 3320 C CA . TYR A 1 423 ? -34.871 0.153 71.741 1.00 65.25 423 TYR A CA 1
ATOM 3321 C C . TYR A 1 423 ? -36.268 -0.471 71.570 1.00 65.25 423 TYR A C 1
ATOM 3323 O O . TYR A 1 423 ? -36.404 -1.676 71.348 1.00 65.25 423 TYR A O 1
ATOM 3331 N N . GLY A 1 424 ? -37.322 0.336 71.732 1.00 65.69 424 GLY A N 1
ATOM 3332 C CA . GLY A 1 424 ? -38.722 -0.096 71.589 1.00 65.69 424 GLY A CA 1
ATOM 3333 C C . GLY A 1 424 ? -39.159 -0.254 70.124 1.00 65.69 424 GLY A C 1
ATOM 3334 O O . GLY A 1 424 ? -38.396 0.035 69.207 1.00 65.69 424 GLY A O 1
ATOM 3335 N N . SER A 1 425 ? -40.414 -0.653 69.872 1.00 60.97 425 SER A N 1
ATOM 3336 C CA . SER A 1 425 ? -40.938 -0.947 68.518 1.00 60.97 425 SER A CA 1
ATOM 3337 C C . SER A 1 425 ? -40.828 0.209 67.506 1.00 60.97 425 SER A C 1
ATOM 3339 O O . SER A 1 425 ? -40.663 -0.038 66.313 1.00 60.97 425 SER A O 1
ATOM 3341 N N . ILE A 1 426 ? -40.879 1.464 67.964 1.00 56.22 426 ILE A N 1
ATOM 3342 C CA . ILE A 1 426 ? -40.758 2.663 67.115 1.00 56.22 426 ILE A CA 1
ATOM 3343 C C . ILE A 1 426 ? -39.315 2.834 66.604 1.00 56.22 426 ILE A C 1
ATOM 3345 O O . ILE A 1 426 ? -39.112 3.105 65.421 1.00 56.22 426 ILE A O 1
ATOM 3349 N N . GLU A 1 427 ? -38.309 2.578 67.443 1.00 64.44 427 GLU A N 1
ATOM 3350 C CA . GLU A 1 427 ? -36.884 2.668 67.081 1.00 64.44 427 GLU A CA 1
ATOM 3351 C C . GLU A 1 427 ? -36.399 1.458 66.258 1.00 64.44 427 GLU A C 1
ATOM 3353 O O . GLU A 1 427 ? -35.380 1.523 65.576 1.00 64.44 427 GLU A O 1
ATOM 3358 N N . MET A 1 428 ? -37.168 0.363 66.210 1.00 62.19 428 MET A N 1
ATOM 3359 C CA . MET A 1 428 ? -36.903 -0.753 65.283 1.00 62.19 428 MET A CA 1
ATOM 3360 C C . MET A 1 428 ? -37.124 -0.345 63.821 1.00 62.19 428 MET A C 1
ATOM 3362 O O . MET A 1 428 ? -36.418 -0.799 62.915 1.00 62.19 428 MET A O 1
ATOM 3366 N N . SER A 1 429 ? -38.109 0.525 63.579 1.00 68.31 429 SER A N 1
ATOM 3367 C CA . SER A 1 429 ? -38.410 1.026 62.237 1.00 68.31 429 SER A CA 1
ATOM 3368 C C . SER A 1 429 ? -37.323 1.976 61.725 1.00 68.31 429 SER A C 1
ATOM 3370 O O . SER A 1 429 ? -36.954 1.905 60.550 1.00 68.31 429 SER A O 1
ATOM 3372 N N . SER A 1 430 ? -36.738 2.792 62.612 1.00 74.94 430 SER A N 1
ATOM 3373 C CA . SER A 1 430 ? -35.625 3.677 62.266 1.00 74.94 430 SER A CA 1
ATOM 3374 C C . SER A 1 430 ? -34.349 2.886 61.980 1.00 74.94 430 SER A C 1
ATOM 3376 O O . SER A 1 430 ? -33.692 3.161 60.977 1.00 74.94 430 SER A O 1
ATOM 3378 N N . LEU A 1 431 ? -34.046 1.842 62.761 1.00 79.31 431 LEU A N 1
ATOM 3379 C CA . LEU A 1 431 ? -32.878 0.985 62.527 1.00 79.31 431 LEU A CA 1
ATOM 3380 C C . LEU A 1 431 ? -32.974 0.227 61.192 1.00 79.31 431 LEU A C 1
ATOM 3382 O O . LEU A 1 431 ? -32.010 0.170 60.427 1.00 79.31 431 LEU A O 1
ATOM 3386 N N . SER A 1 432 ? -34.166 -0.282 60.854 1.00 82.62 432 SER A N 1
ATOM 3387 C CA . SER A 1 432 ? -34.424 -0.843 59.522 1.00 82.62 432 SER A CA 1
ATOM 3388 C C . SER A 1 432 ?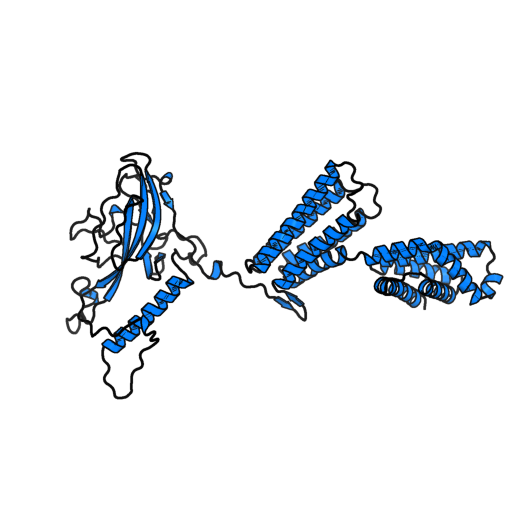 -34.241 0.205 58.418 1.00 82.62 432 SER A C 1
ATOM 3390 O O . SER A 1 432 ? -33.722 -0.128 57.354 1.00 82.62 432 SER A O 1
ATOM 3392 N N . GLY A 1 433 ? -34.619 1.463 58.666 1.00 83.31 433 GLY A N 1
ATOM 3393 C CA . GLY A 1 433 ? -34.379 2.591 57.764 1.00 83.31 433 GLY A CA 1
ATOM 3394 C C . GLY A 1 433 ? -32.893 2.835 57.489 1.00 83.31 433 GLY A C 1
ATOM 3395 O O . GLY A 1 433 ? -32.499 2.947 56.330 1.00 83.31 433 GLY A O 1
ATOM 3396 N N . VAL A 1 434 ? -32.049 2.834 58.524 1.00 85.88 434 VAL A N 1
ATOM 3397 C CA . VAL A 1 434 ? -30.591 2.992 58.366 1.00 85.88 434 VAL A CA 1
ATOM 3398 C C . VAL A 1 434 ? -30.000 1.832 57.562 1.00 85.88 434 VAL A C 1
ATOM 3400 O O . VAL A 1 434 ? -29.269 2.052 56.598 1.00 85.88 434 VAL A O 1
ATOM 3403 N N . LEU A 1 435 ? -30.374 0.593 57.887 1.00 89.62 435 LEU A N 1
ATOM 3404 C CA . LEU A 1 435 ? -29.892 -0.595 57.174 1.00 89.62 435 LEU A CA 1
ATOM 3405 C C . LEU A 1 435 ? -30.344 -0.635 55.707 1.00 89.62 435 LEU A C 1
ATOM 3407 O O . LEU A 1 435 ? -29.586 -1.065 54.839 1.00 89.62 435 LEU A O 1
ATOM 3411 N N . ARG A 1 436 ? -31.547 -0.133 55.401 1.00 88.69 436 ARG A N 1
ATOM 3412 C CA . ARG A 1 436 ? -32.015 0.067 54.019 1.00 88.69 436 ARG A CA 1
ATOM 3413 C C . ARG A 1 436 ? -31.112 1.029 53.258 1.00 88.69 436 ARG A C 1
ATOM 3415 O O . ARG A 1 436 ? -30.782 0.744 52.110 1.00 88.69 436 ARG A O 1
ATOM 3422 N N . VAL A 1 437 ? -30.734 2.149 53.873 1.00 87.81 437 VAL A N 1
ATOM 3423 C CA . VAL A 1 437 ? -29.848 3.148 53.258 1.00 87.81 437 VAL A CA 1
ATOM 3424 C C . VAL A 1 437 ? -28.445 2.580 53.060 1.00 87.81 437 VAL A C 1
ATOM 3426 O O . VAL A 1 437 ? -27.859 2.764 51.996 1.00 87.81 437 VAL A O 1
ATOM 3429 N N . LEU A 1 438 ? -27.914 1.836 54.029 1.00 89.19 438 LEU A N 1
ATOM 3430 C CA . LEU A 1 438 ? -26.617 1.172 53.886 1.00 89.19 438 LEU A CA 1
ATOM 3431 C C . LEU A 1 438 ? -26.613 0.172 52.726 1.00 89.19 438 LEU A C 1
ATOM 3433 O O . LEU A 1 438 ? -25.723 0.221 51.881 1.00 89.19 438 LEU A O 1
ATOM 3437 N N . LEU A 1 439 ? -27.646 -0.667 52.621 1.00 91.62 439 LEU A N 1
ATOM 3438 C CA . LEU A 1 439 ? -27.779 -1.620 51.520 1.00 91.62 439 LEU A CA 1
ATOM 3439 C C . LEU A 1 439 ? -27.929 -0.927 50.153 1.00 91.62 439 LEU A C 1
ATOM 3441 O O . LEU A 1 439 ? -27.400 -1.420 49.159 1.00 91.62 439 LEU A O 1
ATOM 3445 N N . LEU A 1 440 ? -28.590 0.236 50.091 1.00 88.38 440 LEU A N 1
ATOM 3446 C CA . LEU A 1 440 ? -28.640 1.046 48.867 1.00 88.38 440 LEU A CA 1
ATOM 3447 C C . LEU A 1 440 ? -27.268 1.569 48.463 1.00 88.38 440 LEU A C 1
ATOM 3449 O O . LEU A 1 440 ? -26.970 1.571 47.276 1.00 88.38 440 LEU A O 1
ATOM 3453 N N . ASN A 1 441 ? -26.435 1.972 49.422 1.00 88.25 441 ASN A N 1
ATOM 3454 C CA . ASN A 1 441 ? -25.071 2.410 49.132 1.00 88.25 441 ASN A CA 1
ATOM 3455 C C . ASN A 1 441 ? -24.172 1.243 48.700 1.00 88.25 441 ASN A C 1
ATOM 3457 O O . ASN A 1 441 ? -23.329 1.428 47.834 1.00 88.25 441 ASN A O 1
ATOM 3461 N N . VAL A 1 442 ? -24.391 0.027 49.215 1.00 87.12 442 VAL A N 1
ATOM 3462 C CA . VAL A 1 442 ? -23.721 -1.189 48.710 1.00 87.12 442 VAL A CA 1
ATOM 3463 C C . VAL A 1 442 ? -24.143 -1.488 47.267 1.00 87.12 442 VAL A C 1
ATOM 3465 O O . VAL A 1 442 ? -23.296 -1.740 46.413 1.00 87.12 442 VAL A O 1
ATOM 3468 N N . ALA A 1 443 ? -25.441 -1.409 46.962 1.00 86.00 443 ALA A N 1
ATOM 3469 C CA . ALA A 1 443 ? -25.938 -1.566 45.595 1.00 86.00 443 ALA A CA 1
ATOM 3470 C C . ALA A 1 443 ? -25.419 -0.454 44.663 1.00 86.00 443 ALA A C 1
ATOM 3472 O O . ALA A 1 443 ? -25.080 -0.720 43.516 1.00 86.00 443 ALA A O 1
ATOM 3473 N N . GLN A 1 444 ? -25.321 0.778 45.162 1.00 78.94 444 GLN A N 1
ATOM 3474 C CA . GLN A 1 444 ? -24.777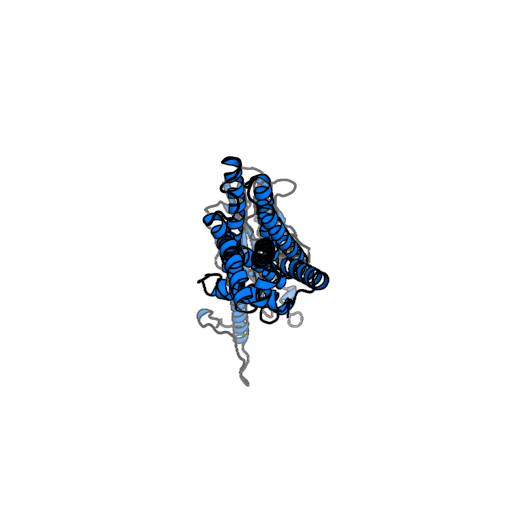 1.917 44.428 1.00 78.94 444 GLN A CA 1
ATOM 3475 C C . GLN A 1 444 ? -23.284 1.740 44.139 1.00 78.94 444 GLN A C 1
ATOM 3477 O O . GLN A 1 444 ? -22.861 1.983 43.017 1.00 78.94 444 GLN A O 1
ATOM 3482 N N . ALA A 1 445 ? -22.504 1.253 45.103 1.00 75.38 445 ALA A N 1
ATOM 3483 C CA . ALA A 1 445 ? -21.091 0.938 44.918 1.00 75.38 445 ALA A CA 1
ATOM 3484 C C . ALA A 1 445 ? -20.876 -0.164 43.868 1.00 75.38 445 ALA A C 1
ATOM 3486 O O . ALA A 1 445 ? -19.964 -0.071 43.046 1.00 75.38 445 ALA A O 1
ATOM 3487 N N . ALA A 1 446 ? -21.759 -1.169 43.842 1.00 77.12 446 ALA A N 1
ATOM 3488 C CA . ALA A 1 446 ? -21.769 -2.191 42.798 1.00 77.12 446 ALA A CA 1
ATOM 3489 C C . ALA A 1 446 ? -22.133 -1.623 41.414 1.00 77.12 446 ALA A C 1
ATOM 3491 O O . ALA A 1 446 ? -21.539 -2.022 40.418 1.00 77.12 446 ALA A O 1
ATOM 3492 N N . GLU A 1 447 ? -23.067 -0.672 41.340 1.00 73.81 447 GLU A N 1
ATOM 3493 C CA . GLU A 1 447 ? -23.442 0.011 40.093 1.00 73.81 447 GLU A CA 1
ATOM 3494 C C . GLU A 1 447 ? -22.354 0.981 39.591 1.00 73.81 447 GLU A C 1
ATOM 3496 O O . GLU A 1 447 ? -22.137 1.127 38.386 1.00 73.81 447 GLU A O 1
ATOM 3501 N N . GLU A 1 448 ? -21.654 1.641 40.512 1.00 68.69 448 GLU A N 1
ATOM 3502 C CA . GLU A 1 448 ? -20.546 2.559 40.235 1.00 68.69 448 GLU A CA 1
ATOM 3503 C C . GLU A 1 448 ? -19.227 1.833 39.954 1.00 68.69 448 GLU A C 1
ATOM 3505 O O . GLU A 1 448 ? -18.308 2.448 39.412 1.00 68.69 448 GLU A O 1
ATOM 3510 N N . GLU A 1 449 ? -19.143 0.542 40.291 1.00 62.38 449 GLU A N 1
ATOM 3511 C CA . GLU A 1 449 ? -17.915 -0.264 40.287 1.00 62.38 449 GLU A CA 1
ATOM 3512 C C . GLU A 1 449 ? -16.788 0.392 41.106 1.00 62.38 449 GLU A C 1
ATOM 3514 O O . GLU A 1 449 ? -15.612 0.360 40.745 1.00 62.38 449 GLU A O 1
ATOM 3519 N N . GLY A 1 450 ? -17.149 1.013 42.230 1.00 62.56 450 GLY A N 1
ATOM 3520 C CA . GLY A 1 450 ? -16.240 1.800 43.060 1.00 62.56 450 GLY A CA 1
ATOM 3521 C C . GLY A 1 450 ? -16.772 1.985 44.478 1.00 62.56 450 GLY A C 1
ATOM 3522 O O . GLY A 1 450 ? -17.943 1.744 44.747 1.00 62.56 450 GLY A O 1
ATOM 3523 N N . THR A 1 451 ? -15.912 2.391 45.412 1.00 72.38 451 THR A N 1
ATOM 3524 C CA . THR A 1 451 ? -16.263 2.460 46.844 1.00 72.38 451 THR A CA 1
ATOM 3525 C C . THR A 1 451 ? -16.723 3.837 47.305 1.00 72.38 451 THR A C 1
ATOM 3527 O O . THR A 1 451 ? -17.169 3.960 48.435 1.00 72.38 451 THR A O 1
ATOM 3530 N N . SER A 1 452 ? -16.677 4.874 46.463 1.00 68.19 452 SER A N 1
ATOM 3531 C CA . SER A 1 452 ? -16.871 6.270 46.888 1.00 68.19 452 SER A CA 1
ATOM 3532 C C . SER A 1 452 ? -18.204 6.551 47.587 1.00 68.19 452 SER A C 1
ATOM 3534 O O . SER A 1 452 ? -18.242 7.271 48.586 1.00 68.19 452 SER A O 1
ATOM 3536 N N . SER A 1 453 ? -19.302 5.985 47.082 1.00 71.94 453 SER A N 1
ATOM 3537 C CA . SER A 1 453 ? -20.631 6.097 47.699 1.00 71.94 453 SER A CA 1
ATOM 3538 C C . SER A 1 453 ? -20.689 5.359 49.040 1.00 71.94 453 SER A C 1
ATOM 3540 O O . SER A 1 453 ? -21.217 5.878 50.028 1.00 71.94 453 SER A O 1
ATOM 3542 N N . LEU A 1 454 ? -20.066 4.183 49.107 1.00 81.88 454 LEU A N 1
ATOM 3543 C CA . LEU A 1 454 ? -19.959 3.383 50.321 1.00 81.88 454 LEU A CA 1
ATOM 3544 C C . LEU A 1 454 ? -19.057 4.048 51.373 1.00 81.88 454 LEU A C 1
ATOM 3546 O O . LEU A 1 454 ? -19.412 4.063 52.545 1.00 81.88 454 LEU A O 1
ATOM 3550 N N . ASP A 1 455 ? -17.960 4.682 50.965 1.00 79.38 455 ASP A N 1
ATOM 3551 C CA . ASP A 1 455 ? -17.045 5.433 51.829 1.00 79.38 455 ASP A CA 1
ATOM 3552 C C . ASP A 1 455 ? -17.749 6.614 52.499 1.00 79.38 455 ASP A C 1
ATOM 3554 O O . ASP A 1 455 ? -17.634 6.819 53.711 1.00 79.38 455 ASP A O 1
ATOM 3558 N N . ALA A 1 456 ? -18.530 7.375 51.728 1.00 80.50 456 ALA A N 1
ATOM 3559 C CA . ALA A 1 456 ? -19.340 8.465 52.260 1.00 80.50 456 ALA A CA 1
ATOM 3560 C C . ALA A 1 456 ? -20.363 7.953 53.289 1.00 80.50 456 ALA A C 1
ATOM 3562 O O . ALA A 1 456 ? -20.469 8.512 54.385 1.00 80.50 456 ALA A O 1
ATOM 3563 N N . ALA A 1 457 ? -21.057 6.855 52.974 1.00 85.00 457 ALA A N 1
ATOM 3564 C CA . ALA A 1 457 ? -22.042 6.242 53.861 1.00 85.00 457 ALA A CA 1
ATOM 3565 C C . ALA A 1 457 ? -21.415 5.673 55.146 1.00 85.00 457 ALA A C 1
ATOM 3567 O O . ALA A 1 457 ? -21.954 5.880 56.233 1.00 85.00 457 ALA A O 1
ATOM 3568 N N . MET A 1 458 ? -20.261 5.005 55.053 1.00 89.12 458 MET A N 1
ATOM 3569 C CA . MET A 1 458 ? -19.540 4.472 56.214 1.00 89.12 458 MET A CA 1
ATOM 3570 C C . MET A 1 458 ? -19.033 5.591 57.125 1.00 89.12 458 MET A C 1
ATOM 3572 O O . MET A 1 458 ? -19.141 5.493 58.347 1.00 89.12 458 MET A O 1
ATOM 3576 N N . ASN A 1 459 ? -18.524 6.684 56.553 1.00 88.38 459 ASN A N 1
ATOM 3577 C CA . ASN A 1 459 ? -18.077 7.841 57.328 1.00 88.38 459 ASN A CA 1
ATOM 3578 C C . ASN A 1 459 ? -19.236 8.559 58.032 1.00 88.38 459 ASN A C 1
ATOM 3580 O O . ASN A 1 459 ? -19.064 9.038 59.154 1.00 88.38 459 ASN A O 1
ATOM 3584 N N . GLU A 1 460 ? -20.408 8.639 57.399 1.00 86.88 460 GLU A N 1
ATOM 3585 C CA . GLU A 1 460 ? -21.622 9.164 58.035 1.00 86.88 460 GLU A CA 1
ATOM 3586 C C . GLU A 1 460 ? -22.093 8.249 59.171 1.00 86.88 460 GLU A C 1
ATOM 3588 O O . GLU A 1 460 ? -22.347 8.724 60.280 1.00 86.88 460 GLU A O 1
ATOM 3593 N N . LEU A 1 461 ? -22.116 6.931 58.940 1.00 86.88 461 LEU A N 1
ATOM 3594 C CA . LEU A 1 461 ? -22.490 5.954 59.959 1.00 86.88 461 LEU A CA 1
ATOM 3595 C C . LEU A 1 461 ? -21.563 6.047 61.176 1.00 86.88 461 LEU A C 1
ATOM 3597 O O . LEU A 1 461 ? -22.045 6.179 62.295 1.00 86.88 461 LEU A O 1
ATOM 3601 N N . LYS A 1 462 ? -20.240 6.065 60.975 1.00 87.06 462 LYS A N 1
ATOM 3602 C CA . LYS A 1 462 ? -19.257 6.231 62.062 1.00 87.06 462 LYS A CA 1
ATOM 3603 C C . LYS A 1 462 ? -19.486 7.509 62.865 1.00 87.06 462 LYS A C 1
ATOM 3605 O O . LYS A 1 462 ? -19.418 7.482 64.093 1.00 87.06 462 LYS A O 1
ATOM 3610 N N . ARG A 1 463 ? -19.780 8.628 62.192 1.00 85.75 463 ARG A N 1
ATOM 3611 C CA . ARG A 1 463 ? -20.104 9.897 62.861 1.00 85.75 463 ARG A CA 1
ATOM 3612 C C . ARG A 1 463 ? -21.375 9.780 63.704 1.00 85.75 463 ARG A C 1
ATOM 3614 O O . ARG A 1 463 ? -21.367 10.226 64.849 1.00 85.75 463 ARG A O 1
ATOM 3621 N N . SER A 1 464 ? -22.418 9.134 63.182 1.00 83.25 464 SER A N 1
ATOM 3622 C CA . SER A 1 464 ? -23.664 8.885 63.918 1.00 83.25 464 SER A CA 1
ATOM 3623 C C . SER A 1 464 ? -23.485 7.921 65.097 1.00 83.25 464 SER A C 1
ATOM 3625 O O . SER A 1 464 ? -24.099 8.107 66.143 1.00 83.25 464 SER A O 1
ATOM 3627 N N . LEU A 1 465 ? -22.651 6.889 64.960 1.00 83.06 465 LEU A N 1
ATOM 3628 C CA . LEU A 1 465 ? -22.373 5.938 66.040 1.00 83.06 465 LEU A CA 1
ATOM 3629 C C . LEU A 1 465 ? -21.684 6.628 67.218 1.00 83.06 465 LEU A C 1
ATOM 3631 O O . LEU A 1 465 ? -22.083 6.443 68.366 1.00 83.06 465 LEU A O 1
ATOM 3635 N N . ASN A 1 466 ? -20.706 7.487 66.924 1.00 82.50 466 ASN A N 1
ATOM 3636 C CA . ASN A 1 466 ? -19.981 8.248 67.938 1.00 82.50 466 ASN A CA 1
ATOM 3637 C C . ASN A 1 466 ? -20.870 9.256 68.682 1.00 82.50 466 ASN A C 1
ATOM 3639 O O . ASN A 1 466 ? -20.609 9.533 69.850 1.00 82.50 466 ASN A O 1
ATOM 3643 N N . SER A 1 467 ? -21.906 9.807 68.039 1.00 79.12 467 SER A N 1
ATOM 3644 C CA . SER A 1 467 ? -22.814 10.765 68.685 1.00 79.12 467 SER A CA 1
ATOM 3645 C C . SER A 1 467 ? -23.877 10.095 69.561 1.00 79.12 467 SER A C 1
ATOM 3647 O O . SER A 1 467 ? -24.249 10.655 70.590 1.00 79.12 467 SER A O 1
ATOM 3649 N N . VAL A 1 468 ? -24.348 8.902 69.181 1.00 75.94 468 VAL A N 1
ATOM 3650 C CA . VAL A 1 468 ? -25.401 8.154 69.898 1.00 75.94 468 VAL A CA 1
ATOM 3651 C C . VAL A 1 468 ? -24.822 7.164 70.926 1.00 75.94 468 VAL A C 1
ATOM 3653 O O . VAL A 1 468 ? -25.516 6.745 71.853 1.00 75.94 468 VAL A O 1
ATOM 3656 N N . GLY A 1 469 ? -23.534 6.820 70.819 1.00 73.19 469 GLY A N 1
ATOM 3657 C CA . GLY A 1 469 ? -22.869 5.849 71.695 1.00 73.19 469 GLY A CA 1
ATOM 3658 C C . GLY A 1 469 ? -23.220 4.393 71.368 1.00 73.19 469 GLY A C 1
ATOM 3659 O O . GLY A 1 469 ? -23.187 3.531 72.249 1.00 73.19 469 GLY A O 1
ATOM 3660 N N . ASP A 1 470 ? -23.590 4.127 70.115 1.00 80.94 470 ASP A N 1
ATOM 3661 C CA . ASP A 1 470 ? -23.900 2.792 69.607 1.00 80.94 470 ASP A CA 1
ATOM 3662 C C . ASP A 1 470 ? -22.625 2.071 69.145 1.00 80.94 470 ASP A C 1
ATOM 3664 O O . ASP A 1 470 ? -21.660 2.689 68.693 1.00 80.94 470 ASP A O 1
ATOM 3668 N N . SER A 1 471 ? -22.604 0.740 69.250 1.00 84.75 471 SER A N 1
ATOM 3669 C CA . SER A 1 471 ? -21.421 -0.046 68.880 1.00 84.75 471 SER A CA 1
ATOM 3670 C C . SER A 1 471 ? -21.407 -0.384 67.381 1.00 84.75 471 SER A C 1
ATOM 3672 O O . SER A 1 471 ? -22.408 -0.898 66.875 1.00 84.75 471 SER A O 1
ATOM 3674 N N . PRO A 1 472 ? -20.262 -0.233 66.680 1.00 87.69 472 PRO A N 1
ATOM 3675 C CA . PRO A 1 472 ? -20.104 -0.701 65.298 1.00 87.69 472 PRO A CA 1
ATOM 3676 C C . PRO A 1 472 ? -20.411 -2.196 65.110 1.00 87.69 472 PRO A C 1
ATOM 3678 O O . PRO A 1 472 ? -20.925 -2.596 64.066 1.00 87.69 472 PRO A O 1
ATOM 3681 N N . SER A 1 473 ? -20.184 -3.013 66.148 1.00 87.38 473 SER A N 1
ATOM 3682 C CA . SER A 1 473 ? -20.426 -4.467 66.141 1.00 87.38 473 SER A CA 1
ATOM 3683 C C . SER A 1 473 ? -21.860 -4.865 65.768 1.00 87.38 473 SER A C 1
ATOM 3685 O O . SER A 1 473 ? -22.087 -5.938 65.213 1.00 87.38 473 SER A O 1
ATOM 3687 N N . TRP A 1 474 ? -22.830 -3.991 66.033 1.00 87.88 474 TRP A N 1
ATOM 3688 C CA . TRP A 1 474 ? -24.238 -4.201 65.710 1.00 87.88 474 TRP A CA 1
ATOM 3689 C C . TRP A 1 474 ? -24.481 -4.156 64.199 1.00 87.88 474 TRP A C 1
ATOM 3691 O O . TRP A 1 474 ? -25.204 -4.985 63.654 1.00 87.88 474 TRP A O 1
ATOM 3701 N N . TYR A 1 475 ? -23.841 -3.205 63.520 1.00 89.00 475 TYR A N 1
ATOM 3702 C CA . TYR A 1 475 ? -23.967 -3.012 62.078 1.00 89.00 475 TYR A CA 1
ATOM 3703 C C . TYR A 1 475 ? -23.103 -4.002 61.296 1.00 89.00 475 TYR A C 1
ATOM 3705 O O . TYR A 1 475 ? -23.502 -4.412 60.209 1.00 89.00 475 TYR A O 1
ATOM 3713 N N . ILE A 1 476 ? -21.978 -4.448 61.867 1.00 92.44 476 ILE A N 1
ATOM 3714 C CA . ILE A 1 476 ? -21.191 -5.561 61.317 1.00 92.44 476 ILE A CA 1
ATOM 3715 C C . ILE A 1 476 ? -22.053 -6.826 61.235 1.00 92.44 476 ILE A C 1
ATOM 3717 O O . ILE A 1 476 ? -22.173 -7.403 60.159 1.00 92.44 476 ILE A O 1
ATOM 3721 N N . GLU A 1 477 ? -22.739 -7.198 62.322 1.00 92.81 477 GLU A N 1
ATOM 3722 C CA . GLU A 1 477 ? -23.633 -8.365 62.321 1.00 92.81 477 GLU A CA 1
ATOM 3723 C C . GLU A 1 477 ? -24.748 -8.246 61.272 1.00 92.81 477 GLU A C 1
ATOM 3725 O O . GLU A 1 477 ? -25.083 -9.204 60.575 1.00 92.81 477 GLU A O 1
ATOM 3730 N N . ALA A 1 478 ? -25.321 -7.049 61.136 1.00 92.12 478 ALA A N 1
ATOM 3731 C CA . ALA A 1 478 ? -26.350 -6.787 60.141 1.00 92.12 478 ALA A CA 1
ATOM 3732 C C . ALA A 1 478 ? -25.834 -7.009 58.709 1.00 92.12 478 ALA A C 1
ATOM 3734 O O . ALA A 1 478 ? -26.525 -7.621 57.893 1.00 92.12 478 ALA A O 1
ATOM 3735 N N . LEU A 1 479 ? -24.624 -6.528 58.405 1.00 93.94 479 LEU A N 1
ATOM 3736 C CA . LEU A 1 479 ? -23.990 -6.682 57.096 1.00 93.94 479 LEU A CA 1
ATOM 3737 C C . LEU A 1 479 ? -23.594 -8.138 56.820 1.00 93.94 479 LEU A C 1
ATOM 3739 O O . LEU A 1 479 ? -23.818 -8.612 55.707 1.00 93.94 479 LEU A O 1
ATOM 3743 N N . GLU A 1 480 ? -23.092 -8.869 57.818 1.00 95.00 480 GLU A N 1
ATOM 3744 C CA . GLU A 1 480 ? -22.804 -10.306 57.708 1.00 95.00 480 GLU A CA 1
ATOM 3745 C C . GLU A 1 480 ? -24.073 -11.110 57.398 1.00 95.00 480 GLU A C 1
ATOM 3747 O O . GLU A 1 480 ? -24.078 -11.958 56.499 1.00 95.00 480 GLU A O 1
ATOM 3752 N N . PHE A 1 481 ? -25.188 -10.794 58.066 1.00 95.38 481 PHE A N 1
ATOM 3753 C CA . PHE A 1 481 ? -26.474 -11.415 57.765 1.00 95.38 481 PHE A CA 1
ATOM 3754 C C . PHE A 1 481 ? -26.924 -11.127 56.328 1.00 95.38 481 PHE A C 1
ATOM 3756 O O . PHE A 1 481 ? -27.354 -12.042 55.619 1.00 95.38 481 PHE A O 1
ATOM 3763 N N . MET A 1 482 ? -26.835 -9.871 55.877 1.00 94.44 482 MET A N 1
ATOM 3764 C CA . MET A 1 482 ? -27.213 -9.500 54.509 1.00 94.44 482 MET A CA 1
ATOM 3765 C C . MET A 1 482 ? -26.337 -10.198 53.468 1.00 94.44 482 MET A C 1
ATOM 3767 O O . MET A 1 482 ? -26.870 -10.714 52.484 1.00 94.44 482 MET A O 1
ATOM 3771 N N . LYS A 1 483 ? -25.027 -10.283 53.721 1.00 94.94 483 LYS A N 1
ATOM 3772 C CA . LYS A 1 483 ? -24.068 -11.023 52.897 1.00 94.94 483 LYS A CA 1
ATOM 3773 C C . LYS A 1 483 ? -24.441 -12.507 52.793 1.00 94.94 483 LYS A C 1
ATOM 3775 O O . LYS A 1 483 ? -24.399 -13.079 51.715 1.00 94.94 483 LYS A O 1
ATOM 3780 N N . ALA A 1 484 ? -24.866 -13.141 53.881 1.00 93.81 484 ALA A N 1
ATOM 3781 C CA . ALA A 1 484 ? -25.248 -14.554 53.851 1.00 93.81 484 ALA A CA 1
ATOM 3782 C C . ALA A 1 484 ? -26.612 -14.822 53.176 1.00 93.81 484 ALA A C 1
ATOM 3784 O O . ALA A 1 484 ? -26.853 -15.929 52.698 1.00 93.81 484 ALA A O 1
ATOM 3785 N N . ASN A 1 485 ? -27.515 -13.832 53.133 1.00 94.00 485 ASN A N 1
ATOM 3786 C CA . ASN A 1 485 ? -28.933 -14.045 52.798 1.00 94.00 485 ASN A CA 1
ATOM 3787 C C . ASN A 1 485 ? -29.442 -13.250 51.581 1.00 94.00 485 ASN A C 1
ATOM 3789 O O . ASN A 1 485 ? -30.650 -13.251 51.305 1.00 94.00 485 ASN A O 1
ATOM 3793 N N . HIS A 1 486 ? -28.560 -12.590 50.820 1.00 89.88 486 HIS A N 1
ATOM 3794 C CA . HIS A 1 486 ? -28.947 -11.790 49.648 1.00 89.88 486 HIS A CA 1
ATOM 3795 C C . HIS A 1 486 ? -29.612 -12.612 48.526 1.00 89.88 486 HIS A C 1
ATOM 3797 O O . HIS A 1 486 ? -30.363 -12.056 47.730 1.00 89.88 486 HIS A O 1
ATOM 3803 N N . GLY A 1 487 ? -29.413 -13.937 48.484 1.00 83.06 487 GLY A N 1
ATOM 3804 C CA . GLY A 1 487 ? -30.141 -14.844 47.582 1.00 83.06 487 GLY A CA 1
ATOM 3805 C C . GLY A 1 487 ? -29.715 -14.778 46.111 1.00 83.06 487 GLY A C 1
ATOM 3806 O O . GLY A 1 487 ? -30.461 -15.215 45.241 1.00 83.06 487 GLY A O 1
ATOM 3807 N N . ILE A 1 488 ? -28.523 -14.241 45.838 1.00 83.56 488 ILE A N 1
ATOM 3808 C CA . ILE A 1 488 ? -27.919 -14.231 44.499 1.00 83.56 488 ILE A CA 1
ATOM 3809 C C . ILE A 1 488 ? -27.254 -15.594 44.302 1.00 83.56 488 ILE A C 1
ATOM 3811 O O . ILE A 1 488 ? -26.495 -16.029 45.163 1.00 83.56 488 ILE A O 1
ATOM 3815 N N . THR A 1 489 ? -27.554 -16.275 43.197 1.00 72.00 489 THR A N 1
ATOM 3816 C CA . THR A 1 489 ? -27.093 -17.652 42.933 1.00 72.00 489 THR A CA 1
ATOM 3817 C C . THR A 1 489 ? -25.996 -17.734 41.871 1.00 72.00 489 THR A C 1
ATOM 3819 O O . THR A 1 489 ? -25.241 -18.703 41.840 1.00 72.00 489 THR A O 1
ATOM 3822 N N . THR A 1 490 ? -25.869 -16.719 41.015 1.00 71.00 490 THR A N 1
ATOM 3823 C CA . THR A 1 490 ? -24.841 -16.658 39.969 1.00 71.00 490 THR A CA 1
ATOM 3824 C C . THR A 1 490 ? -23.465 -16.404 40.586 1.00 71.00 490 THR A C 1
ATOM 3826 O O . THR A 1 490 ? -23.232 -15.335 41.144 1.00 71.00 490 THR A O 1
ATOM 3829 N N . SER A 1 491 ? -22.538 -17.363 40.458 1.00 58.53 491 SER A N 1
ATOM 3830 C CA . SER A 1 491 ? -21.227 -17.350 41.137 1.00 58.53 491 SER A CA 1
ATOM 3831 C C . SER A 1 491 ? -20.447 -16.041 40.976 1.00 58.53 491 SER A C 1
ATOM 3833 O O . SER A 1 491 ? -19.875 -15.549 41.943 1.00 58.53 491 SER A O 1
ATOM 3835 N N . GLU A 1 492 ? -20.416 -15.460 39.777 1.00 56.66 492 GLU A N 1
ATOM 3836 C CA . GLU A 1 492 ? -19.683 -14.211 39.527 1.00 56.66 492 GLU A CA 1
ATOM 3837 C C . GLU A 1 492 ? -20.334 -13.010 40.234 1.00 56.66 492 GLU A C 1
ATOM 3839 O O . GLU A 1 492 ? -19.639 -12.177 40.808 1.00 56.66 492 GLU A O 1
ATOM 3844 N N . PHE A 1 493 ? -21.668 -12.958 40.276 1.00 74.94 493 PHE A N 1
ATOM 3845 C CA . PHE A 1 493 ? -22.421 -11.878 40.926 1.00 74.94 493 PHE A CA 1
ATOM 3846 C C . PHE A 1 493 ? -22.306 -11.954 42.449 1.00 74.94 493 PHE A C 1
ATOM 3848 O O . PHE A 1 493 ? -22.260 -10.925 43.120 1.00 74.94 493 PHE A O 1
ATOM 3855 N N . VAL A 1 494 ? -22.223 -13.174 42.992 1.00 74.50 494 VAL A N 1
ATOM 3856 C CA . VAL A 1 494 ? -21.966 -13.418 44.417 1.00 74.50 494 VAL A CA 1
ATOM 3857 C C . VAL A 1 494 ? -20.611 -12.845 44.821 1.00 74.50 494 VAL A C 1
ATOM 3859 O O . VAL A 1 494 ? -20.529 -12.150 45.828 1.00 74.50 494 VAL A O 1
ATOM 3862 N N . VAL A 1 495 ? -19.557 -13.089 44.034 1.00 73.88 495 VAL A N 1
ATOM 3863 C CA . VAL A 1 495 ? -18.212 -12.557 44.318 1.00 73.88 495 VAL A CA 1
ATOM 3864 C C . VAL A 1 495 ? -18.224 -11.029 44.326 1.00 73.88 495 VAL A C 1
ATOM 3866 O O . VAL A 1 495 ? -17.720 -10.418 45.269 1.00 73.88 495 VAL A O 1
ATOM 3869 N N . THR A 1 496 ? -18.851 -10.410 43.322 1.00 75.62 496 THR A N 1
ATOM 3870 C CA . THR A 1 496 ? -18.972 -8.950 43.238 1.00 75.62 496 THR A CA 1
ATOM 3871 C C . THR A 1 496 ? -19.752 -8.380 44.422 1.00 75.62 496 THR A C 1
ATOM 3873 O O . THR A 1 496 ? -19.221 -7.527 45.127 1.00 75.62 496 THR A O 1
ATOM 3876 N N . ALA A 1 497 ? -20.962 -8.871 44.708 1.00 82.44 497 ALA A N 1
ATOM 3877 C CA . ALA A 1 497 ? -21.761 -8.400 45.843 1.00 82.44 497 ALA A CA 1
ATOM 3878 C C . ALA A 1 497 ? -21.012 -8.549 47.179 1.00 82.44 497 ALA A C 1
ATOM 3880 O O . ALA A 1 497 ? -20.954 -7.608 47.973 1.00 82.44 497 ALA A O 1
ATOM 3881 N N . ASN A 1 498 ? -20.387 -9.710 47.401 1.00 88.50 498 ASN A N 1
ATOM 3882 C CA . ASN A 1 498 ? -19.667 -10.009 48.634 1.00 88.50 498 ASN A CA 1
ATOM 3883 C C . ASN A 1 498 ? -18.467 -9.093 48.851 1.00 88.50 498 ASN A C 1
ATOM 3885 O O . ASN A 1 498 ? -18.242 -8.689 49.986 1.00 88.50 498 ASN A O 1
ATOM 3889 N N . SER A 1 499 ? -17.748 -8.707 47.793 1.00 83.75 499 SER A N 1
ATOM 3890 C CA . SER A 1 499 ? -16.615 -7.782 47.914 1.00 83.75 499 SER A CA 1
ATOM 3891 C C . SER A 1 499 ? -17.007 -6.426 48.520 1.00 83.75 499 SER A C 1
ATOM 3893 O O . SER A 1 499 ? -16.274 -5.898 49.355 1.00 83.75 499 SER A O 1
ATOM 3895 N N . TYR A 1 500 ? -18.190 -5.894 48.188 1.00 88.25 500 TYR A N 1
ATOM 3896 C CA . TYR A 1 500 ? -18.683 -4.632 48.753 1.00 88.25 500 TYR A CA 1
ATOM 3897 C C . TYR A 1 500 ? -19.207 -4.787 50.183 1.00 88.25 500 TYR A C 1
ATOM 3899 O O . TYR A 1 500 ? -19.005 -3.895 51.007 1.00 88.25 500 TYR A O 1
ATOM 3907 N N . PHE A 1 501 ? -19.835 -5.921 50.509 1.00 92.38 501 PHE A N 1
ATOM 3908 C CA . PHE A 1 501 ? -20.180 -6.238 51.899 1.00 92.38 501 PHE A CA 1
ATOM 3909 C C . PHE A 1 501 ? -18.928 -6.378 52.769 1.00 92.38 501 PHE A C 1
ATOM 3911 O O . PHE A 1 501 ? -18.870 -5.785 53.843 1.00 92.38 501 PHE A O 1
ATOM 3918 N N . ASP A 1 502 ? -17.913 -7.095 52.288 1.00 89.62 502 ASP A N 1
ATOM 3919 C CA . ASP A 1 502 ? -16.640 -7.271 52.990 1.00 89.62 502 ASP A CA 1
ATOM 3920 C C . ASP A 1 502 ? -15.917 -5.940 53.179 1.00 89.62 502 ASP A C 1
ATOM 3922 O O . ASP A 1 502 ? -15.387 -5.668 54.253 1.00 89.62 502 ASP A O 1
ATOM 3926 N N . TYR A 1 503 ? -15.961 -5.064 52.175 1.00 89.31 503 TYR A N 1
ATOM 3927 C CA . TYR A 1 503 ? -15.443 -3.708 52.301 1.00 89.31 503 TYR A CA 1
ATOM 3928 C C . TYR A 1 503 ? -16.161 -2.907 53.399 1.00 89.31 503 TYR A C 1
ATOM 3930 O O . TYR A 1 503 ? -15.504 -2.314 54.252 1.00 89.31 503 TYR A O 1
ATOM 3938 N N . ALA A 1 504 ? -17.498 -2.916 53.423 1.00 89.00 504 ALA A N 1
ATOM 3939 C CA . ALA A 1 504 ? -18.277 -2.217 54.447 1.00 89.00 504 ALA A CA 1
ATOM 3940 C C . ALA A 1 504 ? -18.018 -2.767 55.863 1.00 89.00 504 ALA A C 1
ATOM 3942 O O . ALA A 1 504 ? -17.893 -1.996 56.813 1.00 89.00 504 ALA A O 1
ATOM 3943 N N . ILE A 1 505 ? -17.896 -4.090 56.003 1.00 91.94 505 ILE A N 1
ATOM 3944 C CA . ILE A 1 505 ? -17.567 -4.753 57.274 1.00 91.94 505 ILE A CA 1
ATOM 3945 C C . ILE A 1 505 ? -16.167 -4.346 57.748 1.00 91.94 505 ILE A C 1
ATOM 3947 O O . ILE A 1 505 ? -16.002 -3.936 58.899 1.00 91.94 505 ILE A O 1
ATOM 3951 N N . ASN A 1 506 ? -15.177 -4.387 56.854 1.00 90.12 506 ASN A N 1
ATOM 3952 C CA . ASN A 1 506 ? -13.807 -3.966 57.154 1.00 90.12 506 ASN A CA 1
ATOM 3953 C C . ASN A 1 506 ? -13.728 -2.481 57.505 1.00 90.12 506 ASN A C 1
ATOM 3955 O O . ASN A 1 506 ? -12.910 -2.090 58.328 1.00 90.12 506 ASN A O 1
ATOM 3959 N N . ALA A 1 507 ? -14.579 -1.646 56.909 1.00 88.38 507 ALA A N 1
ATOM 3960 C CA . ALA A 1 507 ? -14.635 -0.235 57.247 1.00 88.38 507 ALA A CA 1
ATOM 3961 C C . ALA A 1 507 ? -15.163 0.002 58.670 1.00 88.38 507 ALA A C 1
ATOM 3963 O O . ALA A 1 507 ? -14.793 1.008 59.264 1.00 88.38 507 ALA A O 1
ATOM 3964 N N . LEU A 1 508 ? -16.029 -0.859 59.213 1.00 85.56 508 LEU A N 1
ATOM 3965 C CA . LEU A 1 508 ? -16.636 -0.697 60.545 1.00 85.56 508 LEU A CA 1
ATOM 3966 C C . LEU A 1 508 ? -15.913 -1.442 61.669 1.00 85.56 508 LEU A C 1
ATOM 3968 O O . LEU A 1 508 ? -16.194 -1.165 62.838 1.00 85.56 508 LEU A O 1
ATOM 3972 N N . SER A 1 509 ? -15.033 -2.371 61.302 1.00 82.31 509 SER A N 1
ATOM 3973 C CA . SER A 1 509 ? -14.107 -3.058 62.208 1.00 82.31 509 SER A CA 1
ATOM 3974 C C . SER A 1 509 ? -12.986 -2.116 62.631 1.00 82.31 509 SER A C 1
ATOM 3976 O O . SER A 1 509 ? -12.595 -2.189 63.818 1.00 82.31 509 SER A O 1
#

Radius of gyration: 41.03 Å; chains: 1; bounding box: 89×50×118 Å

pLDDT: mean 84.34, std 10.11, range [48.16, 96.69]

Foldseek 3Di:
DWPDDDAPADVVVVDQAQDDDPPDDDDRNNVVNRVVNVLVVQLVCCCPPLNWFWAADPVRHWALAQAWAADPPFFLFKTKGAQRFAQDPVTWTWIAFSSDIDTARGMDMQCLDQLAPVDPDPPRPPRSPPQPPDPPDHRAYTAAQFAAKKWKKKKKAWDKAWCVRVVPPQQDPVVRHGPTIDTDIDMHIHMDGPPDDDDDPRITMGTAWMFGGHGGRDTGHRVRIGGPGDINSDPVVQPLDFDWDDDDPDIDGLVLQLVLLVLQLVLVVVCVVVVVLQLPQWPDPVLSVQLVVLNVQLNVLSVVRNVCSVVSNAHLVNVLVSLVSNLVSLVVSLVSCVVGGHPPDPCSVVVSVVLVVLSVQLVVCSVVSPSRSNSVSSSVSSVVSNPPQLQVLLVLLLVCLLVLLLVLLVQLCVVPVVCPVVADPVVSVVSSVLSSVLSNLLSVCSNVVHCPSVVVSLVVVVVVCVVVVHALVSVLSSLVSCLVPSPDDPPVSNVSSNVSSVVSSVSSD

Secondary structure (DSSP, 8-state):
---PPPP---GGG------PPTTS---HHHHHHHHHHHHHHHHHHIIIII-SBBPPPTTS----TTEEE--SS-BTTB-EEE--S-SSTTT-EEEEETTEEEEE-S-EEGGGSTTBTT--TT-----TT-SSP-TTSPPBPPPP-SSEEEEEEEEEEEEEE-HHHHHHHHEETTTTEE---EEEEEEEEEEEETT---PPTTEEEEEEEEEEESSTT----GGGEEE---B---HHHH--PPP-EEETTEEE-HHHHHHHHHHHHHHHHHHHHTTTTS-TT-SSHHHHHHHHHHHHHHHHHHHHHHHHHHTT---HHHHHHHHHHHHHHHHHHHHHHHHHS-SS-TTHHHHHHHHHHHHHHHHHHHHTT-HHHHHHHHHHHHHHHH--HHHHHHHHHHHTHHHHHHHHHHHHHHH-THHHHHS-HHHHHHHHHHHHHHHHHHHHHHHHTSSHHHHHHHHHHHHHHHHHT--HHHHHHHHHHHHHHS----HHHHHHHHHHHHHHHHHH-

Sequence (509 aa):
MGNFSRDTFDPLKRYASVRLQQGVPLIDADWNEMDDIRRTELRTFIKWFIGDGIPAKSDGSRNDAFRIAAIPTPDSANFRILAGGGTDDSGANRCLVDGVEVFITQDIEFKAQPLHESYAGSNSPVAPDATPVDPNAPKIAGIPTTAGSYLVYLDVWEWEVGASEDNAHLVNPAIGVETCVRLKRSWIVRVFQAGAENRLPNHSYYLLATINRPTDGATITPEQITDQRRTELNLSKYLKTPIYAQQGSTVIDNQALSSMFSQLRNALRNRLASQTLFVDAAPSDLDRTLVYFTLQDVFQICTSGITQVLTNNVSISDVFQLMQILADAQENFLKTLDQHGSPSSSGKGNFINRYRRNLNLLKDEITASSLINTYSTQKNISVWLFDERGRDVASMLRSQQDRLARGAVQAMYQKFPFLARRYGSIEMSSLSGVLRVLLLNVAQAAEEEGTSSLDAAMNELKRSLNSVGDSPSWYIEALEFMKANHGITTSEFVVTANSYFDYAINALS